Protein AF-0000000075460413 (afdb_homodimer)

InterPro domains:
  IPR045339 Domain of unknown function DUF6534 [PF20152] (173-259)

Organism: Phanerochaete carnosa (strain HHB-10118-sp) (NCBI:txid650164)

pLDDT: mean 74.13, std 25.32, range [20.59, 98.38]

Radius of gyration: 34.38 Å; Cα contacts (8 Å, |Δi|>4): 638; chains: 2; bounding box: 74×116×66 Å

Secondary structure (DSSP, 8-state):
----HHHHIIIIIHHHHHHHHHHHHHHHHHHHHHHHHHHTTTS-HHHHHHHHHHHHHHHHHHHHHHHHHHIIIIITTT-TTGGGGS--HHHHHHHHHHHHHHHHHHHHHHHHHHHHTTS-HHHHHHHHHHHHHHHHHHHHHHHHHHS--HHHHSHHHHHHHHHHHHHHHHHHHHHHHHHHHHHHHHHHHHHHHS-HHHHHHHHHHHHHHHHHHHHHHHHHHHHHHHHHH-TTS-TTHHHHTTHHHHHHHHHHHHHHHHHHHHHHH------GGGS-TTS-------------------------------------------GGG-/----HHHHIIIIIHHHHHHHHHHHHHHHHHHHHHHHHHHTTTS-HHHHHHHHHHHHHHHHHHHHHHHHHHIIIIITTT-HHHHTTS--HHHHHHHHHHHHHHHHHHHHHHHHHHHHTTS-HHHHHHHHHHHHHHHHHHHHHHHHHHS--HHHHSHHHHHHHHHHHHHHHHHHHHHHHHHHHHHHHHHHHHHHHS-HHHHHHHHHHHHHHHHHHHHHHHHHHHHHHHHHH-TTS-TTHHHHTTHHHHHHHHHHHHHHHHHHHHHHH------GGGS-TTS-------------------------------------------GGG-

Foldseek 3Di:
DPPPPVQCCQALVLLVLLLVLQVVLLVLLVVLLVLLCVLPVPFDPVVNVLSVLLNVLSVLLSVLSVVQSCCQPPVCNPCNVVCVLPGDLSVLSNQLSLLVSVLSLLVLLLLLLCVLVVNDPVLSVVLNVLSVVLNVLSNVLSVVCNPPDPLSNDPVSVVVCVVSLVVSLVSQLVSLVSSLVSSLVSLVVVLVVDDPLCNVLSVLLNVLSNVLSVLLNPLSVQLNVCCVVPVPGNNNSSSVSNNSSSSSSSSSVSSSVSSVSVVVRPDPPPPVVPPPCVVVPVPPPPPPPPVPDDDDDPPPPPPPPPPPPPPPPPPCPVPCPPSSND/DPPDPVQCCQALVLLVLLLVLQVVLLVLLVVLLVLLCVLPVVFDPVVNVLSVLLNVLSVLLSVLSVVQSCCQPPVCNPCNVVCVLPGDLSVLSNQLSLLVSVLSLLVLLLLLLCVLVVRDPVLSVVLNVLSVVLNVLSNVVSVVCNPPDPLSNDPVSVVVCVVSLVVSLVSQLVSLVSSLVSSLVSLVVCLVVDDPLCNVLSVLLNVLSNVLSVLLNPLSVQLNVCCVVPVPGNNNSSSVSNNSSSSSSSSSVSVSVSVVSVVVRPDPPPPPPPPPCVVVPPPPPPPPPPPPDDDDDDPPPPPPPPPPPPPPPPCCVVPCPPSSND

Structure (mmCIF, N/CA/C/O backbone):
data_AF-0000000075460413-model_v1
#
loop_
_entity.id
_entity.type
_entity.pdbx_description
1 polymer 'DUF6534 domain-containing protein'
#
loop_
_atom_site.group_PDB
_atom_site.id
_atom_site.type_symbol
_atom_site.label_atom_id
_atom_site.label_alt_id
_atom_site.label_comp_id
_atom_site.label_asym_id
_atom_site.label_entity_id
_atom_site.label_seq_id
_atom_site.pdbx_PDB_ins_code
_atom_site.Cartn_x
_atom_site.Cartn_y
_atom_site.Cartn_z
_atom_site.occupancy
_atom_site.B_iso_or_equiv
_atom_site.auth_seq_id
_atom_site.auth_comp_id
_atom_site.auth_asym_id
_atom_site.auth_atom_id
_atom_site.pdbx_PDB_model_num
ATOM 1 N N . MET A 1 1 ? -2.658 -32.781 -16.984 1 36.62 1 MET A N 1
ATOM 2 C CA . MET A 1 1 ? -3.572 -32.125 -17.922 1 36.62 1 MET A CA 1
ATOM 3 C C . MET A 1 1 ? -3.137 -30.703 -18.188 1 36.62 1 MET A C 1
ATOM 5 O O . MET A 1 1 ? -2.734 -29.969 -17.281 1 36.62 1 MET A O 1
ATOM 9 N N . THR A 1 2 ? -2.734 -30.438 -19.375 1 47.22 2 THR A N 1
ATOM 10 C CA . THR A 1 2 ? -2.234 -29.219 -19.984 1 47.22 2 THR A CA 1
ATOM 11 C C . THR A 1 2 ? -3.189 -28.047 -19.734 1 47.22 2 THR A C 1
ATOM 13 O O . THR A 1 2 ? -4.332 -28.078 -20.203 1 47.22 2 THR A O 1
ATOM 16 N N . HIS A 1 3 ? -3.285 -27.547 -18.578 1 59.12 3 HIS A N 1
ATOM 17 C CA . HIS A 1 3 ? -4.258 -26.484 -18.359 1 59.12 3 HIS A CA 1
ATOM 18 C C . HIS A 1 3 ? -4.051 -25.344 -19.344 1 59.12 3 HIS A C 1
ATOM 20 O O . HIS A 1 3 ? -2.914 -25.031 -19.734 1 59.12 3 HIS A O 1
ATOM 26 N N . ASP A 1 4 ? -5.121 -25.156 -20.25 1 68.31 4 ASP A N 1
ATOM 27 C CA . ASP A 1 4 ? -5.113 -24.016 -21.172 1 68.31 4 ASP A CA 1
ATOM 28 C C . ASP A 1 4 ? -4.719 -22.734 -20.453 1 68.31 4 ASP A C 1
ATOM 30 O O . ASP A 1 4 ? -5.32 -22.375 -19.438 1 68.31 4 ASP A O 1
ATOM 34 N N . PRO A 1 5 ? -3.561 -22.281 -20.75 1 73.88 5 PRO A N 1
ATOM 35 C CA . PRO A 1 5 ? -3.064 -21.047 -20.125 1 73.88 5 PRO A CA 1
ATOM 36 C C . PRO A 1 5 ? -4.129 -19.953 -20.031 1 73.88 5 PRO A C 1
ATOM 38 O O . PRO A 1 5 ? -4.137 -19.172 -19.078 1 73.88 5 PRO A O 1
ATOM 41 N N . THR A 1 6 ? -5.012 -19.922 -20.938 1 78.75 6 THR A N 1
ATOM 42 C CA . THR A 1 6 ? -6.043 -18.891 -20.938 1 78.75 6 THR A CA 1
ATOM 43 C C . THR A 1 6 ? -7.043 -19.109 -19.812 1 78.75 6 THR A C 1
ATOM 45 O O . THR A 1 6 ? -7.496 -18.156 -19.172 1 78.75 6 THR A O 1
ATOM 48 N N . THR A 1 7 ? -7.297 -20.297 -19.609 1 80.12 7 THR A N 1
ATOM 49 C CA . THR A 1 7 ? -8.234 -20.625 -18.547 1 80.12 7 THR A CA 1
ATOM 50 C C . THR A 1 7 ? -7.637 -20.297 -17.172 1 80.12 7 THR A C 1
ATOM 52 O O . THR A 1 7 ? -8.328 -19.766 -16.297 1 80.12 7 THR A O 1
ATOM 55 N N . ILE A 1 8 ? -6.383 -20.5 -17.047 1 83.88 8 ILE A N 1
ATOM 56 C CA . ILE A 1 8 ? -5.707 -20.219 -15.781 1 83.88 8 ILE A CA 1
ATOM 57 C C . ILE A 1 8 ? -5.621 -18.719 -15.57 1 83.88 8 ILE A C 1
ATOM 59 O O . ILE A 1 8 ? -5.797 -18.219 -14.453 1 83.88 8 ILE A O 1
ATOM 63 N N . ALA A 1 9 ? -5.449 -18 -16.625 1 86.75 9 ALA A N 1
ATOM 64 C CA . ALA A 1 9 ? -5.371 -16.547 -16.562 1 86.75 9 ALA A CA 1
ATOM 65 C C . ALA A 1 9 ? -6.719 -15.938 -16.172 1 86.75 9 ALA A C 1
ATOM 67 O O . ALA A 1 9 ? -6.781 -15.016 -15.359 1 86.75 9 ALA A O 1
ATOM 68 N N . ASP A 1 10 ? -7.719 -16.5 -16.672 1 86.75 10 ASP A N 1
ATOM 69 C CA . ASP A 1 10 ? -9.055 -15.953 -16.453 1 86.75 10 ASP A CA 1
ATOM 70 C C . ASP A 1 10 ? -9.609 -16.375 -15.102 1 86.75 10 ASP A C 1
ATOM 72 O O . ASP A 1 10 ? -10.656 -15.883 -14.672 1 86.75 10 ASP A O 1
ATOM 76 N N . THR A 1 11 ? -8.945 -17.172 -14.438 1 84.69 11 THR A N 1
ATOM 77 C CA . THR A 1 11 ? -9.406 -17.609 -13.125 1 84.69 11 THR A CA 1
ATOM 78 C C . THR A 1 11 ? -8.406 -17.203 -12.047 1 84.69 11 THR A C 1
ATOM 80 O O . THR A 1 11 ? -8.492 -16.109 -11.5 1 84.69 11 THR A O 1
ATOM 83 N N . VAL A 1 12 ? -7.301 -18.078 -12.008 1 86.25 12 VAL A N 1
ATOM 84 C CA . VAL A 1 12 ? -6.312 -17.859 -10.961 1 86.25 12 VAL A CA 1
ATOM 85 C C . VAL A 1 12 ? -5.578 -16.531 -11.203 1 86.25 12 VAL A C 1
ATOM 87 O O . VAL A 1 12 ? -5.312 -15.781 -10.266 1 86.25 12 VAL A O 1
ATOM 90 N N . GLY A 1 13 ? -5.375 -16.281 -12.414 1 90.75 13 GLY A N 1
ATOM 91 C CA . GLY A 1 13 ? -4.684 -15.047 -12.75 1 90.75 13 GLY A CA 1
ATOM 92 C C . GLY A 1 13 ? -5.48 -13.805 -12.414 1 90.75 13 GLY A C 1
ATOM 93 O O . GLY A 1 13 ? -4.93 -12.82 -11.906 1 90.75 13 GLY A O 1
ATOM 94 N N . ALA A 1 14 ? -6.691 -13.805 -12.742 1 92 14 ALA A N 1
ATOM 95 C CA . ALA A 1 14 ? -7.551 -12.664 -12.438 1 92 14 ALA A CA 1
ATOM 96 C C . ALA A 1 14 ? -7.645 -12.438 -10.93 1 92 14 ALA A C 1
ATOM 98 O O . ALA A 1 14 ? -7.59 -11.305 -10.453 1 92 14 ALA A O 1
ATOM 99 N N . PHE A 1 15 ? -7.758 -13.492 -10.164 1 91.88 15 PHE A N 1
ATOM 100 C CA . PHE A 1 15 ? -7.816 -13.398 -8.711 1 91.88 15 PHE A CA 1
ATOM 101 C C . PHE A 1 15 ? -6.508 -12.859 -8.148 1 91.88 15 PHE A C 1
ATOM 103 O O . PHE A 1 15 ? -6.512 -12.039 -7.23 1 91.88 15 PHE A O 1
ATOM 110 N N . GLU A 1 16 ? -5.461 -13.25 -8.711 1 94.69 16 GLU A N 1
ATOM 111 C CA . GLU A 1 16 ? -4.141 -12.805 -8.273 1 94.69 16 GLU A CA 1
ATOM 112 C C . GLU A 1 16 ? -3.949 -11.312 -8.523 1 94.69 16 GLU A C 1
ATOM 114 O O . GLU A 1 16 ? -3.465 -10.594 -7.645 1 94.69 16 GLU A O 1
ATOM 119 N N . ILE A 1 17 ? -4.363 -10.812 -9.633 1 95.81 17 ILE A N 1
ATOM 120 C CA . ILE A 1 17 ? -4.27 -9.391 -9.945 1 95.81 17 ILE A CA 1
ATOM 121 C C . ILE A 1 17 ? -5.129 -8.594 -8.977 1 95.81 17 ILE A C 1
ATOM 123 O O . ILE A 1 17 ? -4.719 -7.531 -8.5 1 95.81 17 ILE A O 1
ATOM 127 N N . GLY A 1 18 ? -6.309 -9.109 -8.703 1 96.94 18 GLY A N 1
ATOM 128 C CA . GLY A 1 18 ? -7.168 -8.469 -7.727 1 96.94 18 GLY A CA 1
ATOM 129 C C . GLY A 1 18 ? -6.543 -8.391 -6.344 1 96.94 18 GLY A C 1
ATOM 130 O O . GLY A 1 18 ? -6.66 -7.371 -5.66 1 96.94 18 GLY A O 1
ATOM 131 N N . THR A 1 19 ? -5.863 -9.414 -5.973 1 97.44 19 THR A N 1
ATOM 132 C CA . THR A 1 19 ? -5.23 -9.461 -4.66 1 97.44 19 THR A CA 1
ATOM 133 C C . THR A 1 19 ? -4.059 -8.484 -4.59 1 97.44 19 THR A C 1
ATOM 135 O O . THR A 1 19 ? -3.826 -7.855 -3.557 1 97.44 19 THR A O 1
ATOM 138 N N . PHE A 1 20 ? -3.328 -8.344 -5.676 1 98 20 PHE A N 1
ATOM 139 C CA . PHE A 1 20 ? -2.252 -7.359 -5.711 1 98 20 PHE A CA 1
ATOM 140 C C . PHE A 1 20 ? -2.805 -5.945 -5.57 1 98 20 PHE A C 1
ATOM 142 O O . PHE A 1 20 ? -2.256 -5.129 -4.828 1 98 20 PHE A O 1
ATOM 149 N N . ALA A 1 21 ? -3.855 -5.699 -6.25 1 97.44 21 ALA A N 1
ATOM 150 C CA . ALA A 1 21 ? -4.484 -4.387 -6.148 1 97.44 21 ALA A CA 1
ATOM 151 C C . ALA A 1 21 ? -4.977 -4.121 -4.727 1 97.44 21 ALA A C 1
ATOM 153 O O . ALA A 1 21 ? -4.801 -3.021 -4.195 1 97.44 21 ALA A O 1
ATOM 154 N N . ASP A 1 22 ? -5.531 -5.156 -4.148 1 98.31 22 ASP A N 1
ATOM 155 C CA . ASP A 1 22 ? -6.008 -5.043 -2.773 1 98.31 22 ASP A CA 1
ATOM 156 C C . ASP A 1 22 ? -4.848 -4.777 -1.814 1 98.31 22 ASP A C 1
ATOM 158 O O . ASP A 1 22 ? -4.973 -3.963 -0.896 1 98.31 22 ASP A O 1
ATOM 162 N N . THR A 1 23 ? -3.807 -5.445 -2.041 1 98.38 23 THR A N 1
ATOM 163 C CA . THR A 1 23 ? -2.625 -5.281 -1.201 1 98.38 23 THR A CA 1
ATOM 164 C C . THR A 1 23 ? -2.068 -3.865 -1.322 1 98.38 23 THR A C 1
ATOM 166 O O . THR A 1 23 ? -1.706 -3.246 -0.319 1 98.38 23 THR A O 1
ATOM 169 N N . LEU A 1 24 ? -2.02 -3.363 -2.51 1 97.94 24 LEU A N 1
ATOM 170 C CA . LEU A 1 24 ? -1.571 -1.997 -2.754 1 97.94 24 LEU A CA 1
ATOM 171 C C . LEU A 1 24 ? -2.445 -0.997 -2.006 1 97.94 24 LEU A C 1
ATOM 173 O O . LEU A 1 24 ? -1.934 -0.112 -1.317 1 97.94 24 LEU A O 1
ATOM 177 N N . LEU A 1 25 ? -3.68 -1.189 -2.141 1 97.81 25 LEU A N 1
ATOM 178 C CA . LEU A 1 25 ? -4.637 -0.273 -1.53 1 97.81 25 LEU A CA 1
ATOM 179 C C . LEU A 1 25 ? -4.602 -0.382 -0.01 1 97.81 25 LEU A C 1
ATOM 181 O O . LEU A 1 25 ? -4.801 0.611 0.693 1 97.81 25 LEU A O 1
ATOM 185 N N . PHE A 1 26 ? -4.367 -1.623 0.466 1 98.25 26 PHE A N 1
ATOM 186 C CA . PHE A 1 26 ? -4.25 -1.8 1.908 1 98.25 26 PHE A CA 1
ATOM 187 C C . PHE A 1 26 ? -3.043 -1.046 2.449 1 98.25 26 PHE A C 1
ATOM 189 O O . PHE A 1 26 ? -3.09 -0.495 3.551 1 98.25 26 PHE A O 1
ATOM 196 N N . GLY A 1 27 ? -1.988 -0.996 1.722 1 97.44 27 GLY A N 1
ATOM 197 C CA . GLY A 1 27 ? -0.852 -0.178 2.113 1 97.44 27 GLY A CA 1
ATOM 198 C C . GLY A 1 27 ? -1.196 1.291 2.262 1 97.44 27 GLY A C 1
ATOM 199 O O . GLY A 1 27 ? -0.848 1.917 3.266 1 97.44 27 GLY A O 1
ATOM 200 N N . ILE A 1 28 ? -1.917 1.776 1.299 1 96.62 28 ILE A N 1
ATOM 201 C CA . ILE A 1 28 ? -2.369 3.162 1.353 1 96.62 28 ILE A CA 1
ATOM 202 C C . ILE A 1 28 ? -3.277 3.363 2.564 1 96.62 28 ILE A C 1
ATOM 204 O O . ILE A 1 28 ? -3.16 4.363 3.277 1 96.62 28 ILE A O 1
ATOM 208 N N . LEU A 1 29 ? -4.09 2.373 2.789 1 97.56 29 LEU A N 1
ATOM 209 C CA . LEU A 1 29 ? -5.047 2.439 3.885 1 97.56 29 LEU A CA 1
ATOM 210 C C . LEU A 1 29 ? -4.332 2.506 5.23 1 97.56 29 LEU A C 1
ATOM 212 O O . LEU A 1 29 ? -4.75 3.244 6.125 1 97.56 29 LEU A O 1
ATOM 216 N N . CYS A 1 30 ? -3.277 1.765 5.352 1 96.06 30 CYS A N 1
ATOM 217 C CA . CYS A 1 30 ? -2.518 1.762 6.598 1 96.06 30 CYS A CA 1
ATOM 218 C C . CYS A 1 30 ? -1.982 3.152 6.914 1 96.06 30 CYS A C 1
ATOM 220 O O . CYS A 1 30 ? -2.119 3.635 8.039 1 96.06 30 CYS A O 1
ATOM 222 N N . LEU A 1 31 ? -1.484 3.777 5.934 1 94.06 31 LEU A N 1
ATOM 223 C CA . LEU A 1 31 ? -0.924 5.102 6.164 1 94.06 31 LEU A CA 1
ATOM 224 C C . LEU A 1 31 ? -2.031 6.129 6.391 1 94.06 31 LEU A C 1
ATOM 226 O O . LEU A 1 31 ? -1.888 7.031 7.219 1 94.06 31 LEU A O 1
ATOM 230 N N . GLN A 1 32 ? -3.1 5.973 5.703 1 93.81 32 GLN A N 1
ATOM 231 C CA . GLN A 1 32 ? -4.223 6.883 5.906 1 93.81 32 GLN A CA 1
ATOM 232 C C . GLN A 1 32 ? -4.773 6.773 7.324 1 93.81 32 GLN A C 1
ATOM 234 O O . GLN A 1 32 ? -5.113 7.781 7.941 1 93.81 32 GLN A O 1
ATOM 239 N N . CYS A 1 33 ? -4.891 5.539 7.754 1 93.75 33 CYS A N 1
ATOM 240 C CA . CYS A 1 33 ? -5.344 5.332 9.125 1 93.75 33 CYS A CA 1
ATOM 241 C C . CYS A 1 33 ? -4.383 5.969 10.117 1 93.75 33 CYS A C 1
ATOM 243 O O . CYS A 1 33 ? -4.812 6.637 11.062 1 93.75 33 CYS A O 1
ATOM 245 N N . TYR A 1 34 ? -3.125 5.844 9.852 1 90.94 34 TYR A N 1
ATOM 246 C CA . TYR A 1 34 ? -2.105 6.414 10.719 1 90.94 34 TYR A CA 1
ATOM 247 C C . TYR A 1 34 ? -2.211 7.934 10.758 1 90.94 34 TYR A C 1
ATOM 249 O O . TYR A 1 34 ? -2.168 8.539 11.836 1 90.94 34 TYR A O 1
ATOM 257 N N . ILE A 1 35 ? -2.35 8.539 9.609 1 88.12 35 ILE A N 1
ATOM 258 C CA . ILE A 1 35 ? -2.443 9.992 9.516 1 88.12 35 ILE A CA 1
ATOM 259 C C . ILE A 1 35 ? -3.689 10.477 10.25 1 88.12 35 ILE A C 1
ATOM 261 O O . ILE A 1 35 ? -3.635 11.453 11 1 88.12 35 ILE A O 1
ATOM 265 N N . PHE A 1 36 ? -4.754 9.781 10.094 1 89.62 36 PHE A N 1
ATOM 266 C CA . PHE A 1 36 ? -6 10.18 10.734 1 89.62 36 PHE A CA 1
ATOM 267 C C . PHE A 1 36 ? -5.875 10.117 12.25 1 89.62 36 PHE A C 1
ATOM 269 O O . PHE A 1 36 ? -6.242 11.062 12.953 1 89.62 36 PHE A O 1
ATOM 276 N N . LEU A 1 37 ? -5.363 9.039 12.727 1 87.62 37 LEU A N 1
ATOM 277 C CA . LEU A 1 37 ? -5.277 8.82 14.164 1 87.62 37 LEU A CA 1
ATOM 278 C C . LEU A 1 37 ? -4.25 9.758 14.797 1 87.62 37 LEU A C 1
ATOM 280 O O . LEU A 1 37 ? -4.41 10.18 15.945 1 87.62 37 LEU A O 1
ATOM 284 N N . HIS A 1 38 ? -3.277 10.109 14.008 1 81.94 38 HIS A N 1
ATOM 285 C CA . HIS A 1 38 ? -2.227 10.992 14.5 1 81.94 38 HIS A CA 1
ATOM 286 C C . HIS A 1 38 ? -2.695 12.445 14.516 1 81.94 38 HIS A C 1
ATOM 288 O O . HIS A 1 38 ? -2.41 13.18 15.461 1 81.94 38 HIS A O 1
ATOM 294 N N . ASN A 1 39 ? -3.359 12.844 13.547 1 78.75 39 ASN A N 1
ATOM 295 C CA . ASN A 1 39 ? -3.795 14.227 13.422 1 78.75 39 ASN A CA 1
ATOM 296 C C . ASN A 1 39 ? -5.031 14.5 14.273 1 78.75 39 ASN A C 1
ATOM 298 O O . ASN A 1 39 ? -5.309 15.648 14.617 1 78.75 39 ASN A O 1
ATOM 302 N N . ASN A 1 40 ? -5.801 13.531 14.531 1 77.81 40 ASN A N 1
ATOM 303 C CA . ASN A 1 40 ? -7.047 13.719 15.266 1 77.81 40 ASN A CA 1
ATOM 304 C C . ASN A 1 40 ? -7.027 12.984 16.594 1 77.81 40 ASN A C 1
ATOM 306 O O . ASN A 1 40 ? -7.934 12.203 16.891 1 77.81 40 ASN A O 1
ATOM 310 N N . GLU A 1 41 ? -5.973 13.289 17.312 1 72.75 41 GLU A N 1
ATOM 311 C CA . GLU A 1 41 ? -5.859 12.633 18.625 1 72.75 41 GLU A CA 1
ATOM 312 C C . GLU A 1 41 ? -7.023 13.016 19.531 1 72.75 41 GLU A C 1
ATOM 314 O O . GLU A 1 41 ? -7.414 12.242 20.406 1 72.75 41 GLU A O 1
ATOM 319 N N . ARG A 1 42 ? -7.641 14.172 19.188 1 68.81 42 ARG A N 1
ATOM 320 C CA . ARG A 1 42 ? -8.711 14.656 20.062 1 68.81 42 ARG A CA 1
ATOM 321 C C . ARG A 1 42 ? -10.078 14.297 19.5 1 68.81 42 ARG A C 1
ATOM 323 O O . ARG A 1 42 ? -11.109 14.672 20.062 1 68.81 42 ARG A O 1
ATOM 330 N N . ALA A 1 43 ? -10.086 13.602 18.5 1 73.81 43 ALA A N 1
ATOM 331 C CA . ALA A 1 43 ? -11.367 13.195 17.922 1 73.81 43 ALA A CA 1
ATOM 332 C C . ALA A 1 43 ? -12.125 12.266 18.859 1 73.81 43 ALA A C 1
ATOM 334 O O . ALA A 1 43 ? -11.531 11.672 19.766 1 73.81 43 ALA A O 1
ATOM 335 N N . SER A 1 44 ? -13.43 12.195 18.75 1 80.94 44 SER A N 1
ATOM 336 C CA . SER A 1 44 ? -14.289 11.344 19.578 1 80.94 44 SER A CA 1
ATOM 337 C C . SER A 1 44 ? -13.836 9.891 19.516 1 80.94 44 SER A C 1
ATOM 339 O O . SER A 1 44 ? -13.297 9.438 18.516 1 80.94 44 SER A O 1
ATOM 341 N N . ARG A 1 45 ? -13.969 9.164 20.641 1 81.75 45 ARG A N 1
ATOM 342 C CA . ARG A 1 45 ? -13.602 7.754 20.734 1 81.75 45 ARG A CA 1
ATOM 343 C C . ARG A 1 45 ? -14.328 6.922 19.672 1 81.75 45 ARG A C 1
ATOM 345 O O . ARG A 1 45 ? -13.766 5.973 19.125 1 81.75 45 ARG A O 1
ATOM 352 N N . LEU A 1 46 ? -15.547 7.301 19.391 1 79.25 46 LEU A N 1
ATOM 353 C CA . LEU A 1 46 ? -16.344 6.574 18.406 1 79.25 46 LEU A CA 1
ATOM 354 C C . LEU A 1 46 ? -15.695 6.641 17.031 1 79.25 46 LEU A C 1
ATOM 356 O O . LEU A 1 46 ? -15.664 5.641 16.312 1 79.25 46 LEU A O 1
ATOM 360 N N . MET A 1 47 ? -15.156 7.773 16.719 1 83.94 47 MET A N 1
ATOM 361 C CA . MET A 1 47 ? -14.5 7.93 15.43 1 83.94 47 MET A CA 1
ATOM 362 C C . MET A 1 47 ? -13.211 7.113 15.367 1 83.94 47 MET A C 1
ATOM 364 O O . MET A 1 47 ? -12.938 6.445 14.375 1 83.94 47 MET A O 1
ATOM 368 N N . GLN A 1 48 ? -12.539 7.129 16.453 1 88.62 48 GLN A N 1
ATOM 369 C CA . GLN A 1 48 ? -11.281 6.387 16.516 1 88.62 48 GLN A CA 1
ATOM 370 C C . GLN A 1 48 ? -11.523 4.883 16.406 1 88.62 48 GLN A C 1
ATOM 372 O O . GLN A 1 48 ? -10.828 4.191 15.664 1 88.62 48 GLN A O 1
ATOM 377 N N . TYR A 1 49 ? -12.523 4.465 17.062 1 89.69 49 TYR A N 1
ATOM 378 C CA . TYR A 1 49 ? -12.836 3.039 17.031 1 89.69 49 TYR A CA 1
ATOM 379 C C . TYR A 1 49 ? -13.312 2.627 15.641 1 89.69 49 TYR A C 1
ATOM 381 O O . TYR A 1 49 ? -13.031 1.52 15.18 1 89.69 49 TYR A O 1
ATOM 389 N N . SER A 1 50 ? -14.023 3.488 15.047 1 91.5 50 SER A N 1
ATOM 390 C CA . SER A 1 50 ? -14.516 3.168 13.711 1 91.5 50 SER A CA 1
ATOM 391 C C . SER A 1 50 ? -13.359 2.996 12.727 1 91.5 50 SER A C 1
ATOM 393 O O . SER A 1 50 ? -13.375 2.08 11.906 1 91.5 50 SER A O 1
ATOM 395 N N . ILE A 1 51 ? -12.367 3.844 12.891 1 93 51 ILE A N 1
ATOM 396 C CA . ILE A 1 51 ? -11.211 3.764 12.008 1 93 51 ILE A CA 1
ATOM 397 C C . ILE A 1 51 ? -10.43 2.479 12.289 1 93 51 ILE A C 1
ATOM 399 O O . ILE A 1 51 ? -10.008 1.786 11.367 1 93 51 ILE A O 1
ATOM 403 N N . TRP A 1 52 ? -10.32 2.082 13.586 1 94.44 52 TRP A N 1
ATOM 404 C CA . TRP A 1 52 ? -9.664 0.835 13.961 1 94.44 52 TRP A CA 1
ATOM 405 C C . TRP A 1 52 ? -10.422 -0.367 13.414 1 94.44 52 TRP A C 1
ATOM 407 O O . TRP A 1 52 ? -9.812 -1.334 12.945 1 94.44 52 TRP A O 1
ATOM 417 N N . THR A 1 53 ? -11.656 -0.227 13.477 1 95.69 53 THR A N 1
ATOM 418 C CA . THR A 1 53 ? -12.484 -1.327 13 1 95.69 53 THR A CA 1
ATOM 419 C C . THR A 1 53 ? -12.336 -1.496 11.484 1 95.69 53 THR A C 1
ATOM 421 O O . THR A 1 53 ? -12.203 -2.617 10.992 1 95.69 53 THR A O 1
ATOM 424 N N . ILE A 1 54 ? -12.367 -0.382 10.773 1 96.62 54 ILE A N 1
ATOM 425 C CA . ILE A 1 54 ? -12.203 -0.429 9.328 1 96.62 54 ILE A CA 1
ATOM 426 C C . ILE A 1 54 ? -10.844 -1.038 8.984 1 96.62 54 ILE A C 1
ATOM 428 O O . ILE A 1 54 ? -10.742 -1.884 8.094 1 96.62 54 ILE A O 1
ATOM 432 N N . TRP A 1 55 ? -9.836 -0.682 9.703 1 97.69 55 TRP A N 1
ATOM 433 C CA . TRP A 1 55 ? -8.492 -1.201 9.484 1 97.69 55 TRP A CA 1
ATOM 434 C C . TRP A 1 55 ? -8.438 -2.701 9.75 1 97.69 55 TRP A C 1
ATOM 436 O O . TRP A 1 55 ? -7.863 -3.457 8.961 1 97.69 55 TRP A O 1
ATOM 446 N N . LEU A 1 56 ? -9.031 -3.129 10.836 1 97.69 56 LEU A N 1
ATOM 447 C CA . LEU A 1 56 ? -9.023 -4.539 11.219 1 97.69 56 LEU A CA 1
ATOM 448 C C . LEU A 1 56 ? -9.766 -5.383 10.188 1 97.69 56 LEU A C 1
ATOM 450 O O . LEU A 1 56 ? -9.32 -6.477 9.836 1 97.69 56 LEU A O 1
ATOM 454 N N . LEU A 1 57 ? -10.844 -4.902 9.797 1 98.19 57 LEU A N 1
ATOM 455 C CA . LEU A 1 57 ? -11.648 -5.629 8.82 1 98.19 57 LEU A CA 1
ATOM 456 C C . LEU A 1 57 ? -10.914 -5.758 7.492 1 98.19 57 LEU A C 1
ATOM 458 O O . LEU A 1 57 ? -10.906 -6.824 6.879 1 98.19 57 LEU A O 1
ATOM 462 N N . ASN A 1 58 ? -10.273 -4.684 7.086 1 98.38 58 ASN A N 1
ATOM 463 C CA . ASN A 1 58 ? -9.516 -4.746 5.844 1 98.38 58 ASN A CA 1
ATOM 464 C C . ASN A 1 58 ? -8.273 -5.625 5.984 1 98.38 58 ASN A C 1
ATOM 466 O O . ASN A 1 58 ? -7.844 -6.258 5.02 1 98.38 58 ASN A O 1
ATOM 470 N N . THR A 1 59 ? -7.727 -5.637 7.223 1 98.25 59 THR A N 1
ATOM 471 C CA . THR A 1 59 ? -6.621 -6.551 7.484 1 98.25 59 THR A CA 1
ATOM 472 C C . THR A 1 59 ? -7.07 -8 7.328 1 98.25 59 THR A C 1
ATOM 474 O O . THR A 1 59 ? -6.398 -8.797 6.672 1 98.25 59 THR A O 1
ATOM 477 N N . GLY A 1 60 ? -8.18 -8.289 7.961 1 98 60 GLY A N 1
ATOM 478 C CA . GLY A 1 60 ? -8.742 -9.625 7.801 1 98 60 GLY A CA 1
ATOM 479 C C . GLY A 1 60 ? -9.039 -9.977 6.355 1 98 60 GLY A C 1
ATOM 480 O O . GLY A 1 60 ? -8.75 -11.086 5.906 1 98 60 GLY A O 1
ATOM 481 N N . HIS A 1 61 ? -9.602 -9.039 5.625 1 98.12 61 HIS A N 1
ATOM 482 C CA . HIS A 1 61 ? -9.922 -9.227 4.215 1 98.12 61 HIS A CA 1
ATOM 483 C C . HIS A 1 61 ? -8.664 -9.531 3.404 1 98.12 61 HIS A C 1
ATOM 485 O O . HIS A 1 61 ? -8.656 -10.469 2.598 1 98.12 61 HIS A O 1
ATOM 491 N N . LEU A 1 62 ? -7.605 -8.766 3.666 1 98.19 62 LEU A N 1
ATOM 492 C CA . LEU A 1 62 ? -6.367 -8.938 2.908 1 98.19 62 LEU A CA 1
ATOM 493 C C . LEU A 1 62 ? -5.723 -10.281 3.215 1 98.19 62 LEU A C 1
ATOM 495 O O . LEU A 1 62 ? -5.277 -10.984 2.303 1 98.19 62 LEU A O 1
ATOM 499 N N . ILE A 1 63 ? -5.684 -10.648 4.484 1 97.75 63 ILE A N 1
ATOM 500 C CA . ILE A 1 63 ? -5.09 -11.914 4.887 1 97.75 63 ILE A CA 1
ATOM 501 C C . ILE A 1 63 ? -5.82 -13.07 4.207 1 97.75 63 ILE A C 1
ATOM 503 O O . ILE A 1 63 ? -5.191 -13.992 3.695 1 97.75 63 ILE A O 1
ATOM 507 N N . CYS A 1 64 ? -7.086 -12.984 4.164 1 96.69 64 CYS A N 1
ATOM 508 C CA . CYS A 1 64 ? -7.883 -14.023 3.525 1 96.69 64 CYS A CA 1
ATOM 509 C C . CYS A 1 64 ? -7.656 -14.031 2.018 1 96.69 64 CYS A C 1
ATOM 511 O O . CYS A 1 64 ? -7.555 -15.102 1.408 1 96.69 64 CYS A O 1
ATOM 513 N N . SER A 1 65 ? -7.602 -12.836 1.439 1 96.69 65 SER A N 1
ATOM 514 C CA . SER A 1 65 ? -7.363 -12.75 0.002 1 96.69 65 SER A CA 1
ATOM 515 C C . SER A 1 65 ? -6.012 -13.344 -0.374 1 96.69 65 SER A C 1
ATOM 517 O O . SER A 1 65 ? -5.906 -14.078 -1.359 1 96.69 65 SER A O 1
ATOM 519 N N . ILE A 1 66 ? -5.004 -13.047 0.41 1 96.81 66 ILE A N 1
ATOM 520 C CA . ILE A 1 66 ? -3.672 -13.586 0.164 1 96.81 66 ILE A CA 1
ATOM 521 C C . ILE A 1 66 ? -3.689 -15.102 0.341 1 96.81 66 ILE A C 1
ATOM 523 O O . ILE A 1 66 ? -3.084 -15.828 -0.448 1 96.81 66 ILE A O 1
ATOM 527 N N . HIS A 1 67 ? -4.402 -15.594 1.315 1 95.06 67 HIS A N 1
ATOM 528 C CA . HIS A 1 67 ? -4.484 -17.031 1.553 1 95.06 67 HIS A CA 1
ATOM 529 C C . HIS A 1 67 ? -5.168 -17.734 0.39 1 95.06 67 HIS A C 1
ATOM 531 O O . HIS A 1 67 ? -4.703 -18.797 -0.055 1 95.06 67 HIS A O 1
ATOM 537 N N . VAL A 1 68 ? -6.238 -17.188 -0.08 1 91.12 68 VAL A N 1
ATOM 538 C CA . VAL A 1 68 ? -6.957 -17.812 -1.187 1 91.12 68 VAL A CA 1
ATOM 539 C C . VAL A 1 68 ? -6.062 -17.859 -2.422 1 91.12 68 VAL A C 1
ATOM 541 O O . VAL A 1 68 ? -5.992 -18.891 -3.102 1 91.12 68 VAL A O 1
ATOM 544 N N . THR A 1 69 ? -5.43 -16.75 -2.693 1 92.19 69 THR A N 1
ATOM 545 C CA . THR A 1 69 ? -4.52 -16.703 -3.834 1 92.19 69 THR A CA 1
ATOM 546 C C . THR A 1 69 ? -3.408 -17.734 -3.68 1 92.19 69 THR A C 1
ATOM 548 O O . THR A 1 69 ? -3.129 -18.5 -4.605 1 92.19 69 THR A O 1
ATOM 551 N N . TYR A 1 70 ? -2.832 -17.766 -2.486 1 91.19 70 TYR A N 1
ATOM 552 C CA . TYR A 1 70 ? -1.743 -18.703 -2.203 1 91.19 70 TYR A CA 1
ATOM 553 C C . TYR A 1 70 ? -2.221 -20.141 -2.295 1 91.19 70 TYR A C 1
ATOM 555 O O . TYR A 1 70 ? -1.472 -21.031 -2.723 1 91.19 70 TYR A O 1
ATOM 563 N N . TRP A 1 71 ? -3.434 -20.359 -1.901 1 88 71 TRP A N 1
ATOM 564 C CA . TRP A 1 71 ? -4.012 -21.688 -1.977 1 88 71 TRP A CA 1
ATOM 565 C C . TRP A 1 71 ? -4.129 -22.156 -3.426 1 88 71 TRP A C 1
ATOM 567 O O . TRP A 1 71 ? -3.789 -23.297 -3.75 1 88 71 TRP A O 1
ATOM 577 N N . TYR A 1 72 ? -4.473 -21.328 -4.328 1 84.44 72 TYR A N 1
ATOM 578 C CA . TYR A 1 72 ? -4.656 -21.672 -5.73 1 84.44 72 TYR A CA 1
ATOM 579 C C . TYR A 1 72 ? -3.316 -21.766 -6.449 1 84.44 72 TYR A C 1
ATOM 581 O O . TYR A 1 72 ? -3.137 -22.609 -7.332 1 84.44 72 TYR A O 1
ATOM 589 N N . THR A 1 73 ? -2.412 -20.969 -6.09 1 86.25 73 THR A N 1
ATOM 590 C CA . THR A 1 73 ? -1.184 -20.859 -6.867 1 86.25 73 THR A CA 1
ATOM 591 C C . THR A 1 73 ? -0.115 -21.797 -6.32 1 86.25 73 THR A C 1
ATOM 593 O O . THR A 1 73 ? 0.759 -22.25 -7.062 1 86.25 73 THR A O 1
ATOM 596 N N . VAL A 1 74 ? -0.175 -22.109 -5.012 1 85.31 74 VAL A N 1
ATOM 597 C CA . VAL A 1 74 ? 0.926 -22.844 -4.414 1 85.31 74 VAL A CA 1
ATOM 598 C C . VAL A 1 74 ? 0.399 -24.156 -3.807 1 85.31 74 VAL A C 1
ATOM 600 O O . VAL A 1 74 ? 0.78 -25.234 -4.234 1 85.31 74 VAL A O 1
ATOM 603 N N . THR A 1 75 ? -0.521 -24.047 -2.859 1 80.81 75 THR A N 1
ATOM 604 C CA . THR A 1 75 ? -0.961 -25.203 -2.082 1 80.81 75 THR A CA 1
ATOM 605 C C . THR A 1 75 ? -1.693 -26.203 -2.967 1 80.81 75 THR A C 1
ATOM 607 O O . THR A 1 75 ? -1.474 -27.422 -2.857 1 80.81 75 THR A O 1
ATOM 610 N N . ASN A 1 76 ? -2.541 -25.75 -3.748 1 75.88 76 ASN A N 1
ATOM 611 C CA . ASN A 1 76 ? -3.307 -26.625 -4.629 1 75.88 76 ASN A CA 1
ATOM 612 C C . ASN A 1 76 ? -2.85 -26.5 -6.078 1 75.88 76 ASN A C 1
ATOM 614 O O . ASN A 1 76 ? -3.658 -26.625 -7.004 1 75.88 76 ASN A O 1
ATOM 618 N N . PHE A 1 77 ? -1.603 -26.297 -6.113 1 72.5 77 PHE A N 1
ATOM 619 C CA . PHE A 1 77 ? -0.993 -26.109 -7.422 1 72.5 77 PHE A CA 1
ATOM 620 C C . PHE A 1 77 ? -1.298 -27.281 -8.344 1 72.5 77 PHE A C 1
ATOM 622 O O . PHE A 1 77 ? -1.119 -28.438 -7.953 1 72.5 77 PHE A O 1
ATOM 629 N N . GLY A 1 78 ? -1.797 -26.969 -9.5 1 65.12 78 GLY A N 1
ATOM 630 C CA . GLY A 1 78 ? -2.059 -28.016 -10.484 1 65.12 78 GLY A CA 1
ATOM 631 C C . GLY A 1 78 ? -3.473 -28.562 -10.414 1 65.12 78 GLY A C 1
ATOM 632 O O . GLY A 1 78 ? -3.936 -29.219 -11.344 1 65.12 78 GLY A O 1
ATOM 633 N N . ASN A 1 79 ? -4.105 -28.469 -9.219 1 63.34 79 ASN A N 1
ATOM 634 C CA . ASN A 1 79 ? -5.465 -28.969 -9.07 1 63.34 79 ASN A CA 1
ATOM 635 C C . ASN A 1 79 ? -6.496 -27.859 -9.172 1 63.34 79 ASN A C 1
ATOM 637 O O . ASN A 1 79 ? -7.555 -27.922 -8.539 1 63.34 79 ASN A O 1
ATOM 641 N N . VAL A 1 80 ? -6.121 -26.875 -9.906 1 58.19 80 VAL A N 1
ATOM 642 C CA . VAL A 1 80 ? -6.914 -25.641 -9.891 1 58.19 80 VAL A CA 1
ATOM 643 C C . VAL A 1 80 ? -8.289 -25.906 -10.5 1 58.19 80 VAL A C 1
ATOM 645 O O . VAL A 1 80 ? -9.297 -25.406 -10 1 58.19 80 VAL A O 1
ATOM 648 N N . LEU A 1 81 ? -8.352 -26.688 -11.484 1 55.16 81 LEU A N 1
ATOM 649 C CA . LEU A 1 81 ? -9.609 -26.844 -12.203 1 55.16 81 LEU A CA 1
ATOM 650 C C . LEU A 1 81 ? -10.578 -27.719 -11.414 1 55.16 81 LEU A C 1
ATOM 652 O O . LEU A 1 81 ? -11.797 -27.562 -11.516 1 55.16 81 LEU A O 1
ATOM 656 N N . GLU A 1 82 ? -10.094 -28.75 -10.914 1 52.69 82 GLU A N 1
ATOM 657 C CA . GLU A 1 82 ? -11 -29.609 -10.148 1 52.69 82 GLU A CA 1
ATOM 658 C C . GLU A 1 82 ? -11.547 -28.891 -8.922 1 52.69 82 GLU A C 1
ATOM 660 O O . GLU A 1 82 ? -12.688 -29.109 -8.523 1 52.69 82 GLU A O 1
ATOM 665 N N . ASP A 1 83 ? -10.82 -27.969 -8.477 1 52.91 83 ASP A N 1
ATOM 666 C CA . ASP A 1 83 ? -11.094 -27.5 -7.125 1 52.91 83 ASP A CA 1
ATOM 667 C C . ASP A 1 83 ? -11.852 -26.172 -7.152 1 52.91 83 ASP A C 1
ATOM 669 O O . ASP A 1 83 ? -12.109 -25.562 -6.105 1 52.91 83 ASP A O 1
ATOM 673 N N . PHE A 1 84 ? -12.133 -25.672 -8.367 1 53.72 84 PHE A N 1
ATOM 674 C CA . PHE A 1 84 ? -13 -24.5 -8.25 1 53.72 84 PHE A CA 1
ATOM 675 C C . PHE A 1 84 ? -14.289 -24.859 -7.523 1 53.72 84 PHE A C 1
ATOM 677 O O . PHE A 1 84 ? -14.93 -24 -6.918 1 53.72 84 PHE A O 1
ATOM 684 N N . THR A 1 85 ? -14.492 -26.156 -7.52 1 54.66 85 THR A N 1
ATOM 685 C CA . THR A 1 85 ? -15.641 -26.641 -6.773 1 54.66 85 THR A CA 1
ATOM 686 C C . THR A 1 85 ? -15.367 -26.641 -5.273 1 54.66 85 THR A C 1
ATOM 688 O O . THR A 1 85 ? -16.297 -26.594 -4.465 1 54.66 85 THR A O 1
ATOM 691 N N . HIS A 1 86 ? -14.078 -26.578 -5.004 1 63.19 86 HIS A N 1
ATOM 692 C CA . HIS A 1 86 ? -13.75 -26.562 -3.582 1 63.19 86 HIS A CA 1
ATOM 693 C C . HIS A 1 86 ? -12.961 -25.312 -3.207 1 63.19 86 HIS A C 1
ATOM 695 O O . HIS A 1 86 ? -11.727 -25.344 -3.189 1 63.19 86 HIS A O 1
ATOM 701 N N . GLN A 1 87 ? -13.727 -24.312 -2.971 1 70.75 87 GLN A N 1
ATOM 702 C CA . GLN A 1 87 ? -13.07 -23.094 -2.5 1 70.75 87 GLN A CA 1
ATOM 703 C C . GLN A 1 87 ? -12.68 -23.219 -1.029 1 70.75 87 GLN A C 1
ATOM 705 O O . GLN A 1 87 ? -13.406 -23.828 -0.238 1 70.75 87 GLN A O 1
ATOM 710 N N . PRO A 1 88 ? -11.484 -22.719 -0.727 1 81.62 88 PRO A N 1
ATOM 711 C CA . PRO A 1 88 ? -11.109 -22.719 0.688 1 81.62 88 PRO A CA 1
ATOM 712 C C . PRO A 1 88 ? -12.023 -21.844 1.543 1 81.62 88 PRO A C 1
ATOM 714 O O . PRO A 1 88 ? -12.617 -20.891 1.036 1 81.62 88 PRO A O 1
ATOM 717 N N . ARG A 1 89 ? -12.227 -22.156 2.816 1 84.38 89 ARG A N 1
ATOM 718 C CA . ARG A 1 89 ? -13.07 -21.422 3.744 1 84.38 89 ARG A CA 1
ATOM 719 C C . ARG A 1 89 ? -12.648 -19.953 3.824 1 84.38 89 ARG A C 1
ATOM 721 O O . ARG A 1 89 ? -13.469 -19.078 4.098 1 84.38 89 ARG A O 1
ATOM 728 N N . SER A 1 90 ? -11.406 -19.734 3.496 1 90 90 SER A N 1
ATOM 729 C CA . SER A 1 90 ? -10.891 -18.375 3.555 1 90 90 SER A CA 1
ATOM 730 C C . SER A 1 90 ? -11.57 -17.484 2.523 1 90 90 SER A C 1
ATOM 732 O O . SER A 1 90 ? -11.641 -16.266 2.701 1 90 90 SER A O 1
ATOM 734 N N . SER A 1 91 ? -12.039 -18.078 1.468 1 89 91 SER A N 1
ATOM 735 C CA . SER A 1 91 ? -12.742 -17.281 0.468 1 89 91 SER A CA 1
ATOM 736 C C . SER A 1 91 ? -14.031 -16.703 1.036 1 89 91 SER A C 1
ATOM 738 O O . SER A 1 91 ? -14.383 -15.547 0.752 1 89 91 SER A O 1
ATOM 740 N N . ALA A 1 92 ? -14.719 -17.453 1.817 1 88.31 92 ALA A N 1
ATOM 741 C CA . ALA A 1 92 ? -15.945 -16.984 2.457 1 88.31 92 ALA A CA 1
ATOM 742 C C . ALA A 1 92 ? -15.648 -15.883 3.469 1 88.31 92 ALA A C 1
ATOM 744 O O . ALA A 1 92 ? -16.375 -14.891 3.541 1 88.31 92 ALA A O 1
ATOM 745 N N . PHE A 1 93 ? -14.609 -16.062 4.219 1 93 93 PHE A N 1
ATOM 746 C CA . PHE A 1 93 ? -14.234 -15.047 5.207 1 93 93 PHE A CA 1
ATOM 747 C C . PHE A 1 93 ? -13.789 -13.766 4.52 1 93 93 PHE A C 1
ATOM 749 O O . PHE A 1 93 ? -14.016 -12.664 5.035 1 93 93 PHE A O 1
ATOM 756 N N . MET A 1 94 ? -13.125 -13.891 3.412 1 94.75 94 MET A N 1
ATOM 757 C CA . MET A 1 94 ? -12.758 -12.719 2.627 1 94.75 94 MET A CA 1
ATOM 758 C C . MET A 1 94 ? -13.984 -11.883 2.275 1 94.75 94 MET A C 1
ATOM 760 O O . MET A 1 94 ? -13.992 -10.672 2.467 1 94.75 94 MET A O 1
ATOM 764 N N . THR A 1 95 ? -14.992 -12.578 1.815 1 91.62 95 THR A N 1
ATOM 765 C CA . THR A 1 95 ? -16.234 -11.898 1.454 1 91.62 95 THR A CA 1
ATOM 766 C C . THR A 1 95 ? -16.875 -11.266 2.682 1 91.62 95 THR A C 1
ATOM 768 O O . THR A 1 95 ? -17.328 -10.117 2.631 1 91.62 95 THR A O 1
ATOM 771 N N . LEU A 1 96 ? -16.859 -11.992 3.746 1 93.88 96 LEU A N 1
ATOM 772 C CA . LEU A 1 96 ? -17.484 -11.5 4.973 1 93.88 96 LEU A CA 1
ATOM 773 C C . LEU A 1 96 ? -16.766 -10.258 5.484 1 93.88 96 LEU A C 1
ATOM 775 O O . LEU A 1 96 ? -17.406 -9.25 5.809 1 93.88 96 LEU A O 1
ATOM 779 N N . PHE A 1 97 ? -15.5 -10.297 5.539 1 97.06 97 PHE A N 1
ATOM 780 C CA . PHE A 1 97 ? -14.734 -9.141 5.996 1 97.06 97 PHE A CA 1
ATOM 781 C C . PHE A 1 97 ? -14.93 -7.957 5.055 1 97.06 97 PHE A C 1
ATOM 783 O O . PHE A 1 97 ? -15.031 -6.812 5.504 1 97.06 97 PHE A O 1
ATOM 790 N N . GLY A 1 98 ? -14.984 -8.242 3.783 1 96 98 GLY A N 1
ATOM 791 C CA . GLY A 1 98 ? -15.195 -7.188 2.803 1 96 98 GLY A CA 1
ATOM 792 C C . GLY A 1 98 ? -16.531 -6.473 2.963 1 96 98 GLY A C 1
ATOM 793 O O . GLY A 1 98 ? -16.578 -5.242 3 1 96 98 GLY A O 1
ATOM 794 N N . VAL A 1 99 ? -17.531 -7.238 3.094 1 94.44 99 VAL A N 1
ATOM 795 C CA . VAL A 1 99 ? -18.859 -6.652 3.191 1 94.44 99 VAL A CA 1
ATOM 796 C C . VAL A 1 99 ? -19.016 -5.949 4.535 1 94.44 99 VAL A C 1
ATOM 798 O O . VAL A 1 99 ? -19.688 -4.918 4.629 1 94.44 99 VAL A O 1
ATOM 801 N N . MET A 1 100 ? -18.406 -6.48 5.551 1 96.5 100 MET A N 1
ATOM 802 C CA . MET A 1 100 ? -18.453 -5.82 6.852 1 96.5 100 MET A CA 1
ATOM 803 C C . MET A 1 100 ? -17.719 -4.477 6.801 1 96.5 100 MET A C 1
ATOM 805 O O . MET A 1 100 ? -18.172 -3.504 7.41 1 96.5 100 MET A O 1
ATOM 809 N N . SER A 1 101 ? -16.594 -4.48 6.176 1 96.75 101 SER A N 1
ATOM 810 C CA . SER A 1 101 ? -15.875 -3.225 6.02 1 96.75 101 SER A CA 1
ATOM 811 C C . SER A 1 101 ? -16.703 -2.193 5.266 1 96.75 101 SER A C 1
ATOM 813 O O . SER A 1 101 ? -16.766 -1.028 5.664 1 96.75 101 SER A O 1
ATOM 815 N N . ASN A 1 102 ? -17.359 -2.598 4.199 1 94.94 102 ASN A N 1
ATOM 816 C CA . ASN A 1 102 ? -18.234 -1.703 3.447 1 94.94 102 ASN A CA 1
ATOM 817 C C . ASN A 1 102 ? -19.375 -1.177 4.309 1 94.94 102 ASN A C 1
ATOM 819 O O . ASN A 1 102 ? -19.719 0.004 4.238 1 94.94 102 ASN A O 1
ATOM 823 N N . LEU A 1 103 ? -19.891 -2.074 5.098 1 95.44 103 LEU A N 1
ATOM 824 C CA . LEU A 1 103 ? -20.969 -1.666 6 1 95.44 103 LEU A CA 1
ATOM 825 C C . LEU A 1 103 ? -20.484 -0.583 6.961 1 95.44 103 LEU A C 1
ATOM 827 O O . LEU A 1 103 ? -21.203 0.389 7.215 1 95.44 103 LEU A O 1
ATOM 831 N N . MET A 1 104 ? -19.312 -0.789 7.43 1 95.25 104 MET A N 1
ATOM 832 C CA . MET A 1 104 ? -18.766 0.19 8.367 1 95.25 104 MET A CA 1
ATOM 833 C C . MET A 1 104 ? -18.641 1.561 7.711 1 95.25 104 MET A C 1
ATOM 835 O O . MET A 1 104 ? -18.938 2.582 8.328 1 95.25 104 MET A O 1
ATOM 839 N N . VAL A 1 105 ? -18.203 1.604 6.477 1 93.62 105 VAL A N 1
ATOM 840 C CA . VAL A 1 105 ? -18.078 2.863 5.746 1 93.62 105 VAL A CA 1
ATOM 841 C C . VAL A 1 105 ? -19.469 3.479 5.566 1 93.62 105 VAL A C 1
ATOM 843 O O . VAL A 1 105 ? -19.656 4.684 5.766 1 93.62 105 VAL A O 1
ATOM 846 N N . GLN A 1 106 ? -20.469 2.672 5.262 1 94.56 106 GLN A N 1
ATOM 847 C CA . GLN A 1 106 ? -21.828 3.16 5.059 1 94.56 106 GLN A CA 1
ATOM 848 C C . GLN A 1 106 ? -22.422 3.691 6.363 1 94.56 106 GLN A C 1
ATOM 850 O O . GLN A 1 106 ? -23.141 4.691 6.359 1 94.56 106 GLN A O 1
ATOM 855 N N . VAL A 1 107 ? -22.078 3.012 7.43 1 92.94 107 VAL A N 1
ATOM 856 C CA . VAL A 1 107 ? -22.547 3.469 8.734 1 92.94 107 VAL A CA 1
ATOM 857 C C . VAL A 1 107 ? -21.953 4.848 9.039 1 92.94 107 VAL A C 1
ATOM 859 O O . VAL A 1 107 ? -22.641 5.707 9.602 1 92.94 107 VAL A O 1
ATOM 862 N N . TRP A 1 108 ? -20.766 5.008 8.625 1 90.5 108 TRP A N 1
ATOM 863 C CA . TRP A 1 108 ? -20.141 6.316 8.797 1 90.5 108 TRP A CA 1
ATOM 864 C C . TRP A 1 108 ? -20.906 7.383 8.016 1 90.5 108 TRP A C 1
ATOM 866 O O . TRP A 1 108 ? -21.156 8.477 8.531 1 90.5 108 TRP A O 1
ATOM 876 N N . PHE A 1 109 ? -21.25 7.105 6.859 1 91 109 PHE A N 1
ATOM 877 C CA . PHE A 1 109 ? -21.969 8.07 6.039 1 91 109 PHE A CA 1
ATOM 878 C C . PHE A 1 109 ? -23.359 8.32 6.602 1 91 109 PHE A C 1
ATOM 880 O O . PHE A 1 109 ? -23.844 9.453 6.594 1 91 109 PHE A O 1
ATOM 887 N N . ILE A 1 110 ? -23.984 7.309 7.086 1 93.38 110 ILE A N 1
ATOM 888 C CA . ILE A 1 110 ? -25.297 7.453 7.688 1 93.38 110 ILE A CA 1
ATOM 889 C C . ILE A 1 110 ? -25.219 8.352 8.914 1 93.38 110 ILE A C 1
ATOM 891 O O . ILE A 1 110 ? -26.062 9.219 9.125 1 93.38 110 ILE A O 1
ATOM 895 N N . PHE A 1 111 ? -24.219 8.133 9.648 1 90 111 PHE A N 1
ATOM 896 C CA . PHE A 1 111 ? -24.016 8.953 10.836 1 90 111 PHE A CA 1
ATOM 897 C C . PHE A 1 111 ? -23.812 10.414 10.453 1 90 111 PHE A C 1
ATOM 899 O O . PHE A 1 111 ? -24.375 11.305 11.094 1 90 111 PHE A O 1
ATOM 906 N N . ARG A 1 112 ? -23.062 10.594 9.477 1 85.81 112 ARG A N 1
ATOM 907 C CA . ARG A 1 112 ? -22.844 11.961 9.008 1 85.81 112 ARG A CA 1
ATOM 908 C C . ARG A 1 112 ? -24.141 12.594 8.523 1 85.81 112 ARG A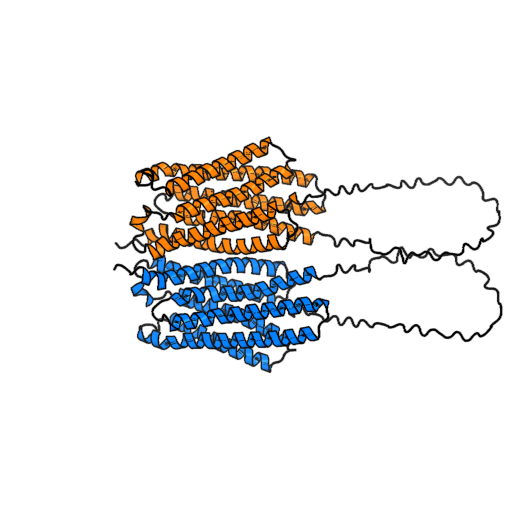 C 1
ATOM 910 O O . ARG A 1 112 ? -24.406 13.766 8.797 1 85.81 112 ARG A O 1
ATOM 917 N N . ILE A 1 113 ? -24.906 11.883 7.855 1 91.94 113 ILE A N 1
ATOM 918 C CA . ILE A 1 113 ? -26.188 12.367 7.363 1 91.94 113 ILE A CA 1
ATOM 919 C C . ILE A 1 113 ? -27.125 12.648 8.539 1 91.94 113 ILE A C 1
ATOM 921 O O . ILE A 1 113 ? -27.875 13.625 8.523 1 91.94 113 ILE A O 1
ATOM 925 N N . TRP A 1 114 ? -27.031 11.797 9.531 1 91.75 114 TRP A N 1
ATOM 926 C CA . TRP A 1 114 ? -27.828 11.969 10.742 1 91.75 114 TRP A CA 1
ATOM 927 C C . TRP A 1 114 ? -27.547 13.32 11.398 1 91.75 114 TRP A C 1
ATOM 929 O O . TRP A 1 114 ? -28.484 14.039 11.773 1 91.75 114 TRP A O 1
ATOM 939 N N . ILE A 1 115 ? -26.328 13.727 11.398 1 87 115 ILE A N 1
ATOM 940 C CA . ILE A 1 115 ? -25.922 14.977 12.023 1 87 115 ILE A CA 1
ATOM 941 C C . ILE A 1 115 ? -26.297 16.156 11.125 1 87 115 ILE A C 1
ATOM 943 O O . ILE A 1 115 ? -26.844 17.156 11.594 1 87 115 ILE A O 1
ATOM 947 N N . LEU A 1 116 ? -26.078 16.031 9.867 1 87.5 116 LEU A N 1
ATOM 948 C CA . LEU A 1 116 ? -26.312 17.109 8.922 1 87.5 116 LEU A CA 1
ATOM 949 C C . LEU A 1 116 ? -27.812 17.359 8.742 1 87.5 116 LEU A C 1
ATOM 951 O O . LEU A 1 116 ? -28.234 18.484 8.461 1 87.5 116 LEU A O 1
ATOM 955 N N . SER A 1 117 ? -28.609 16.312 8.852 1 90.94 117 SER A N 1
ATOM 956 C CA . SER A 1 117 ? -30.062 16.422 8.641 1 90.94 117 SER A CA 1
ATOM 957 C C . SER A 1 117 ? -30.781 16.797 9.93 1 90.94 117 SER A C 1
ATOM 959 O O . SER A 1 117 ? -32 16.719 10 1 90.94 117 SER A O 1
ATOM 961 N N . ASP A 1 118 ? -30.109 17.328 10.875 1 90.12 118 ASP A N 1
ATOM 962 C CA . ASP A 1 118 ? -30.688 17.688 12.164 1 90.12 118 ASP A CA 1
ATOM 963 C C . ASP A 1 118 ? -31.469 16.531 12.766 1 90.12 118 ASP A C 1
ATOM 965 O O . ASP A 1 118 ? -32.625 16.703 13.156 1 90.12 118 ASP A O 1
ATOM 969 N N . ARG A 1 119 ? -31.016 15.227 12.633 1 89.75 119 ARG A N 1
ATOM 970 C CA . ARG A 1 119 ? -31.484 14 13.266 1 89.75 119 ARG A CA 1
ATOM 971 C C . ARG A 1 119 ? -32.844 13.562 12.695 1 89.75 119 ARG A C 1
ATOM 973 O O . ARG A 1 119 ? -33.75 13.227 13.445 1 89.75 119 ARG A O 1
ATOM 980 N N . ASN A 1 120 ? -32.938 13.609 11.414 1 92.25 120 ASN A N 1
ATOM 981 C CA . ASN A 1 120 ? -34.094 13.094 10.727 1 92.25 120 ASN A CA 1
ATOM 982 C C . ASN A 1 120 ? -34.219 11.57 10.828 1 92.25 120 ASN A C 1
ATOM 984 O O . ASN A 1 120 ? -33.531 10.852 10.102 1 92.25 120 ASN A O 1
ATOM 988 N N . ARG A 1 121 ? -35.094 11.062 11.594 1 92.88 121 ARG A N 1
ATOM 989 C CA . ARG A 1 121 ? -35.188 9.641 11.922 1 92.88 121 ARG A CA 1
ATOM 990 C C . ARG A 1 121 ? -35.719 8.844 10.719 1 92.88 121 ARG A C 1
ATOM 992 O O . ARG A 1 121 ? -35.281 7.715 10.492 1 92.88 121 ARG A O 1
ATOM 999 N N . ARG A 1 122 ? -36.625 9.406 10.008 1 93.94 122 ARG A N 1
ATOM 1000 C CA . ARG A 1 122 ? -37.188 8.695 8.867 1 93.94 122 ARG A CA 1
ATOM 1001 C C . ARG A 1 122 ? -36.125 8.398 7.82 1 93.94 122 ARG A C 1
ATOM 1003 O O . ARG A 1 122 ? -36.031 7.281 7.316 1 93.94 122 ARG A O 1
ATOM 1010 N N . LEU A 1 123 ? -35.344 9.391 7.543 1 94.56 123 LEU A N 1
ATOM 1011 C CA . LEU A 1 123 ? -34.281 9.211 6.57 1 94.56 123 LEU A CA 1
ATOM 1012 C C . LEU A 1 123 ? -33.25 8.195 7.066 1 94.56 123 LEU A C 1
ATOM 1014 O O . LEU A 1 123 ? -32.781 7.355 6.297 1 94.56 123 LEU A O 1
ATOM 1018 N N . MET A 1 124 ? -32.969 8.195 8.297 1 94.56 124 MET A N 1
ATOM 1019 C CA . MET A 1 124 ? -32.031 7.27 8.898 1 94.56 124 MET A CA 1
ATOM 1020 C C . MET A 1 124 ? -32.5 5.828 8.781 1 94.56 124 MET A C 1
ATOM 1022 O O . MET A 1 124 ? -31.734 4.93 8.445 1 94.56 124 MET A O 1
ATOM 1026 N N . VAL A 1 125 ? -33.719 5.672 9.031 1 94.81 125 VAL A N 1
ATOM 1027 C CA . VAL A 1 125 ? -34.281 4.328 9 1 94.81 125 VAL A CA 1
ATOM 1028 C C . VAL A 1 125 ? -34.25 3.783 7.57 1 94.81 125 VAL A C 1
ATOM 1030 O O . VAL A 1 125 ? -33.906 2.621 7.352 1 94.81 125 VAL A O 1
ATOM 1033 N N . VAL A 1 126 ? -34.562 4.59 6.641 1 95.19 126 VAL A N 1
ATOM 1034 C CA . VAL A 1 126 ? -34.594 4.168 5.246 1 95.19 126 VAL A CA 1
ATOM 1035 C C . VAL A 1 126 ? -33.188 3.781 4.797 1 95.19 126 VAL A C 1
ATOM 1037 O O . VAL A 1 126 ? -33 2.707 4.227 1 95.19 126 VAL A O 1
ATOM 1040 N N . LEU A 1 127 ? -32.219 4.648 5.082 1 96.94 127 LEU A N 1
ATOM 1041 C CA . LEU A 1 127 ? -30.844 4.402 4.66 1 96.94 127 LEU A CA 1
ATOM 1042 C C . LEU A 1 127 ? -30.266 3.188 5.383 1 96.94 127 LEU A C 1
ATOM 1044 O O . LEU A 1 127 ? -29.578 2.361 4.77 1 96.94 127 LEU A O 1
ATOM 1048 N N . SER A 1 128 ? -30.594 3.049 6.656 1 96.75 128 SER A N 1
ATOM 1049 C CA . SER A 1 128 ? -30.094 1.923 7.438 1 96.75 128 SER A CA 1
ATOM 1050 C C . SER A 1 128 ? -30.703 0.609 6.969 1 96.75 128 SER A C 1
ATOM 1052 O O . SER A 1 128 ? -30.031 -0.427 6.957 1 96.75 128 SER A O 1
ATOM 1054 N N . THR A 1 129 ? -31.938 0.678 6.598 1 96.06 129 THR A N 1
ATOM 1055 C CA . THR A 1 129 ? -32.594 -0.524 6.121 1 96.06 129 THR A CA 1
ATOM 1056 C C . THR A 1 129 ? -32 -0.983 4.793 1 96.06 129 THR A C 1
ATOM 1058 O O . THR A 1 129 ? -31.719 -2.168 4.609 1 96.06 129 THR A O 1
ATOM 1061 N N . LEU A 1 130 ? -31.828 -0.078 3.896 1 95.56 130 LEU A N 1
ATOM 1062 C CA . LEU A 1 130 ? -31.234 -0.407 2.602 1 95.56 130 LEU A CA 1
ATOM 1063 C C . LEU A 1 130 ? -29.844 -1.017 2.771 1 95.56 130 LEU A C 1
ATOM 1065 O O . LEU A 1 130 ? -29.547 -2.062 2.191 1 95.56 130 LEU A O 1
ATOM 1069 N N . THR A 1 131 ? -29.016 -0.397 3.582 1 95.88 131 THR A N 1
ATOM 1070 C CA . THR A 1 131 ? -27.656 -0.881 3.834 1 95.88 131 THR A CA 1
ATOM 1071 C C . THR A 1 131 ? -27.688 -2.211 4.582 1 95.88 131 THR A C 1
ATOM 1073 O O . THR A 1 131 ? -26.875 -3.1 4.312 1 95.88 131 THR A O 1
ATOM 1076 N N . GLY A 1 132 ? -28.625 -2.387 5.469 1 96.06 132 GLY A N 1
ATOM 1077 C CA . GLY A 1 132 ? -28.781 -3.625 6.211 1 96.06 132 GLY A CA 1
ATOM 1078 C C . GLY A 1 132 ? -29.156 -4.805 5.336 1 96.06 132 GLY A C 1
ATOM 1079 O O . GLY A 1 132 ? -28.656 -5.91 5.52 1 96.06 132 GLY A O 1
ATOM 1080 N N . ILE A 1 133 ? -30.016 -4.539 4.445 1 94.44 133 ILE A N 1
ATOM 1081 C CA . ILE A 1 133 ? -30.438 -5.586 3.516 1 94.44 133 ILE A CA 1
ATOM 1082 C C . ILE A 1 133 ? -29.25 -6.004 2.648 1 94.44 133 ILE A C 1
ATOM 1084 O O . ILE A 1 133 ? -29 -7.199 2.473 1 94.44 133 ILE A O 1
ATOM 1088 N N . ALA A 1 134 ? -28.594 -5.004 2.125 1 92.44 134 ALA A N 1
ATOM 1089 C CA . ALA A 1 134 ? -27.438 -5.297 1.292 1 92.44 134 ALA A CA 1
ATOM 1090 C C . ALA A 1 134 ? -26.406 -6.125 2.059 1 92.44 134 ALA A C 1
ATOM 1092 O O . ALA A 1 134 ? -25.891 -7.125 1.544 1 92.44 134 ALA A O 1
ATOM 1093 N N . PHE A 1 135 ? -26.125 -5.809 3.246 1 94.69 135 PHE A N 1
ATOM 1094 C CA . PHE A 1 135 ? -25.188 -6.52 4.09 1 94.69 135 PHE A CA 1
ATOM 1095 C C . PHE A 1 135 ? -25.703 -7.91 4.434 1 94.69 135 PHE A C 1
ATOM 1097 O O . PHE A 1 135 ? -24.969 -8.898 4.34 1 94.69 135 PHE A O 1
ATOM 1104 N N . GLY A 1 136 ? -26.938 -7.977 4.844 1 93 136 GLY A N 1
ATOM 1105 C CA . GLY A 1 136 ? -27.516 -9.242 5.262 1 93 136 GLY A CA 1
ATOM 1106 C C . GLY A 1 136 ? -27.469 -10.305 4.184 1 93 136 GLY A C 1
ATOM 1107 O O . GLY A 1 136 ? -27.094 -11.453 4.449 1 93 136 GLY A O 1
ATOM 1108 N N . VAL A 1 137 ? -27.797 -9.914 3.061 1 89.31 137 VAL A N 1
ATOM 1109 C CA . VAL A 1 137 ? -27.828 -10.859 1.954 1 89.31 137 VAL A CA 1
ATOM 1110 C C . VAL A 1 137 ? -26.406 -11.281 1.597 1 89.31 137 VAL A C 1
ATOM 1112 O O . VAL A 1 137 ? -26.125 -12.469 1.397 1 89.31 137 VAL A O 1
ATOM 1115 N N . ALA A 1 138 ? -25.516 -10.336 1.537 1 89.44 138 ALA A N 1
ATOM 1116 C CA . ALA A 1 138 ? -24.125 -10.648 1.213 1 89.44 138 ALA A CA 1
ATOM 1117 C C . ALA A 1 138 ? -23.5 -11.547 2.279 1 89.44 138 ALA A C 1
ATOM 1119 O O . ALA A 1 138 ? -22.797 -12.508 1.957 1 89.44 138 ALA A O 1
ATOM 1120 N N . ALA A 1 139 ? -23.75 -11.242 3.498 1 90.12 139 ALA A N 1
ATOM 1121 C CA . ALA A 1 139 ? -23.234 -12.031 4.605 1 90.12 139 ALA A CA 1
ATOM 1122 C C . ALA A 1 139 ? -23.812 -13.445 4.59 1 90.12 139 ALA A C 1
ATOM 1124 O O . ALA A 1 139 ? -23.094 -14.422 4.855 1 90.12 139 ALA A O 1
ATOM 1125 N N . SER A 1 140 ? -25.078 -13.562 4.293 1 85.06 140 SER A N 1
ATOM 1126 C CA . SER A 1 140 ? -25.719 -14.875 4.219 1 85.06 140 SER A CA 1
ATOM 1127 C C . SER A 1 140 ? -25.109 -15.727 3.105 1 85.06 140 SER A C 1
ATOM 1129 O O . SER A 1 140 ? -24.875 -16.922 3.287 1 85.06 140 SER A O 1
ATOM 1131 N N . PHE A 1 141 ? -24.859 -15.031 2.049 1 80.94 141 PHE A N 1
ATOM 1132 C CA . PHE A 1 141 ? -24.219 -15.727 0.941 1 80.94 141 PHE A CA 1
ATOM 1133 C C . PHE A 1 141 ? -22.844 -16.25 1.352 1 80.94 141 PHE A C 1
ATOM 1135 O O . PHE A 1 141 ? -22.5 -17.406 1.076 1 80.94 141 PHE A O 1
ATOM 1142 N N . ALA A 1 142 ? -22.062 -15.445 1.993 1 83.31 142 ALA A N 1
ATOM 1143 C CA . ALA A 1 142 ? -20.734 -15.844 2.443 1 83.31 142 ALA A CA 1
ATOM 1144 C C . ALA A 1 142 ? -20.812 -17 3.438 1 83.31 142 ALA A C 1
ATOM 1146 O O . ALA A 1 142 ? -20.031 -17.938 3.363 1 83.31 142 ALA A O 1
ATOM 1147 N N . LEU A 1 143 ? -21.797 -17.031 4.262 1 81.62 143 LEU A N 1
ATOM 1148 C CA . LEU A 1 143 ? -21.938 -18.031 5.309 1 81.62 143 LEU A CA 1
ATOM 1149 C C . LEU A 1 143 ? -22.391 -19.375 4.73 1 81.62 143 LEU A C 1
ATOM 1151 O O . LEU A 1 143 ? -21.969 -20.438 5.195 1 81.62 143 LEU A O 1
ATOM 1155 N N . ILE A 1 144 ? -23.203 -19.297 3.725 1 76.06 144 ILE A N 1
ATOM 1156 C CA . ILE A 1 144 ? -23.703 -20.516 3.096 1 76.06 144 ILE A CA 1
ATOM 1157 C C . ILE A 1 144 ? -22.547 -21.234 2.391 1 76.06 144 ILE A C 1
ATOM 1159 O O . ILE A 1 144 ? -22.516 -22.469 2.34 1 76.06 144 ILE A O 1
ATOM 1163 N N . THR A 1 145 ? -21.641 -20.469 1.923 1 70.38 145 THR A N 1
ATOM 1164 C CA . THR A 1 145 ? -20.516 -21.062 1.204 1 70.38 145 THR A CA 1
ATOM 1165 C C . THR A 1 145 ? -19.531 -21.688 2.178 1 70.38 145 THR A C 1
ATOM 1167 O O . THR A 1 145 ? -18.75 -22.578 1.802 1 70.38 145 THR A O 1
ATOM 1170 N N . ILE A 1 146 ? -19.438 -21.25 3.436 1 65.81 146 ILE A N 1
ATOM 1171 C CA . ILE A 1 146 ? -18.531 -21.797 4.445 1 65.81 146 ILE A CA 1
ATOM 1172 C C . ILE A 1 146 ? -19.078 -23.125 4.941 1 65.81 146 ILE A C 1
ATOM 1174 O O . ILE A 1 146 ? -18.312 -24.078 5.156 1 65.81 146 ILE A O 1
ATOM 1178 N N . ILE A 1 147 ? -20.344 -23.188 5.191 1 56.34 147 ILE A N 1
ATOM 1179 C CA . ILE A 1 147 ? -20.953 -24.359 5.797 1 56.34 147 ILE A CA 1
ATOM 1180 C C . ILE A 1 147 ? -21.203 -25.422 4.727 1 56.34 147 ILE A C 1
ATOM 1182 O O . ILE A 1 147 ? -21.906 -25.156 3.742 1 56.34 147 ILE A O 1
ATOM 1186 N N . PRO A 1 148 ? -20.281 -26.531 4.609 1 52.69 148 PRO A N 1
ATOM 1187 C CA . PRO A 1 148 ? -20.547 -27.625 3.674 1 52.69 148 PRO A CA 1
ATOM 1188 C C . PRO A 1 148 ? -22.031 -27.969 3.58 1 52.69 148 PRO A C 1
ATOM 1190 O O . PRO A 1 148 ? -22.656 -28.312 4.59 1 52.69 148 PRO A O 1
ATOM 1193 N N . SER A 1 149 ? -22.766 -27.156 3.164 1 50.44 149 SER A N 1
ATOM 1194 C CA . SER A 1 149 ? -24.156 -27.609 3.08 1 50.44 149 SER A CA 1
ATOM 1195 C C . SER A 1 149 ? -24.453 -28.234 1.721 1 50.44 149 SER A C 1
ATOM 1197 O O . SER A 1 149 ? -23.75 -27.953 0.739 1 50.44 149 SER A O 1
ATOM 1199 N N . PRO A 1 150 ? -25.312 -29.188 1.717 1 47.56 150 PRO A N 1
ATOM 1200 C CA . PRO A 1 150 ? -25.812 -29.781 0.472 1 47.56 150 PRO A CA 1
ATOM 1201 C C . PRO A 1 150 ? -26.062 -28.734 -0.612 1 47.56 150 PRO A C 1
ATOM 1203 O O . PRO A 1 150 ? -26.109 -29.078 -1.799 1 47.56 150 PRO A O 1
ATOM 1206 N N . LEU A 1 151 ? -26.234 -27.703 -0.209 1 45.31 151 LEU A N 1
ATOM 1207 C CA . LEU A 1 151 ? -26.562 -26.641 -1.162 1 45.31 151 LEU A CA 1
ATOM 1208 C C . LEU A 1 151 ? -25.344 -26.219 -1.954 1 45.31 151 LEU A C 1
ATOM 1210 O O . LEU A 1 151 ? -25.469 -25.594 -3.018 1 45.31 151 LEU A O 1
ATOM 1214 N N . THR A 1 152 ? -24.172 -26.312 -1.463 1 50.25 152 THR A N 1
ATOM 1215 C CA . THR A 1 152 ? -22.953 -25.891 -2.141 1 50.25 152 THR A CA 1
ATOM 1216 C C . THR A 1 152 ? -22.203 -27.078 -2.709 1 50.25 152 THR A C 1
ATOM 1218 O O . THR A 1 152 ? -21.109 -26.922 -3.271 1 50.25 152 THR A O 1
ATOM 1221 N N . ALA A 1 153 ? -22.609 -28.25 -2.455 1 48.19 153 ALA A N 1
ATOM 1222 C CA . ALA A 1 153 ? -21.938 -29.516 -2.764 1 48.19 153 ALA A CA 1
ATOM 1223 C C . ALA A 1 153 ? -22 -29.812 -4.258 1 48.19 153 ALA A C 1
ATOM 1225 O O . ALA A 1 153 ? -21.141 -30.531 -4.789 1 48.19 153 ALA A O 1
ATOM 1226 N N . THR A 1 154 ? -23.141 -29.266 -4.801 1 48.34 154 THR A N 1
ATOM 1227 C CA . THR A 1 154 ? -23.266 -29.656 -6.199 1 48.34 154 THR A CA 1
ATOM 1228 C C . THR A 1 154 ? -23.219 -28.422 -7.109 1 48.34 154 THR A C 1
ATOM 1230 O O . THR A 1 154 ? -23.531 -27.312 -6.684 1 48.34 154 THR A O 1
ATOM 1233 N N . GLU A 1 155 ? -22.484 -28.453 -8.227 1 53.62 155 GLU A N 1
ATOM 1234 C CA . GLU A 1 155 ? -22.469 -27.453 -9.281 1 53.62 155 GLU A CA 1
ATOM 1235 C C . GLU A 1 155 ? -23.844 -26.797 -9.445 1 53.62 155 GLU A C 1
ATOM 1237 O O . GLU A 1 155 ? -23.953 -25.594 -9.664 1 53.62 155 GLU A O 1
ATOM 1242 N N . GLU A 1 156 ? -24.812 -27.641 -9.391 1 54.16 156 GLU A N 1
ATOM 1243 C CA . GLU A 1 156 ? -26.188 -27.188 -9.594 1 54.16 156 GLU A CA 1
ATOM 1244 C C . GLU A 1 156 ? -26.625 -26.234 -8.484 1 54.16 156 GLU A C 1
ATOM 1246 O O . GLU A 1 156 ? -27.328 -25.266 -8.742 1 54.16 156 GLU A O 1
ATOM 1251 N N . SER A 1 157 ? -26.141 -26.484 -7.355 1 54.22 157 SER A N 1
ATOM 1252 C CA . SER A 1 157 ? -26.547 -25.672 -6.211 1 54.22 157 SER A CA 1
ATOM 1253 C C . SER A 1 157 ? -25.875 -24.297 -6.246 1 54.22 157 SER A C 1
ATOM 1255 O O . SER A 1 157 ? -26.484 -23.297 -5.859 1 54.22 157 SER A O 1
ATOM 1257 N N . VAL A 1 158 ? -24.766 -24.297 -6.832 1 56.28 158 VAL A N 1
ATOM 1258 C CA . VAL A 1 158 ? -24.062 -23.031 -6.941 1 56.28 158 VAL A CA 1
ATOM 1259 C C . VAL A 1 158 ? -24.75 -22.141 -7.969 1 56.28 158 VAL A C 1
ATOM 1261 O O . VAL A 1 158 ? -24.859 -20.922 -7.777 1 56.28 158 VAL A O 1
ATOM 1264 N N . THR A 1 159 ? -25.172 -22.828 -9.023 1 57.44 159 THR A N 1
ATOM 1265 C CA . THR A 1 159 ? -25.891 -22.078 -10.047 1 57.44 159 THR A CA 1
ATOM 1266 C C . THR A 1 159 ? -27.172 -21.453 -9.461 1 57.44 159 THR A C 1
ATOM 1268 O O . THR A 1 159 ? -27.578 -20.375 -9.875 1 57.44 159 THR A O 1
ATOM 1271 N N . ARG A 1 160 ? -27.734 -22.188 -8.445 1 57.84 160 ARG A N 1
ATOM 1272 C CA . ARG A 1 160 ? -28.969 -21.688 -7.848 1 57.84 160 ARG A CA 1
ATOM 1273 C C . ARG A 1 160 ? -28.703 -20.484 -6.953 1 57.84 160 ARG A C 1
ATOM 1275 O O . ARG A 1 160 ? -29.562 -19.625 -6.762 1 57.84 160 ARG A O 1
ATOM 1282 N N . ILE A 1 161 ? -27.453 -20.328 -6.621 1 63.72 161 ILE A N 1
ATOM 1283 C CA . ILE A 1 161 ? -27.172 -19.25 -5.672 1 63.72 161 ILE A CA 1
ATOM 1284 C C . ILE A 1 161 ? -26.484 -18.094 -6.391 1 63.72 161 ILE A C 1
ATOM 1286 O O . ILE A 1 161 ? -26.359 -17 -5.832 1 63.72 161 ILE A O 1
ATOM 1290 N N . ASN A 1 162 ? -26.422 -18.203 -7.691 1 71.88 162 ASN A N 1
ATOM 1291 C CA . ASN A 1 162 ? -25.75 -17.172 -8.453 1 71.88 162 ASN A CA 1
ATOM 1292 C C . ASN A 1 162 ? -26.562 -15.875 -8.492 1 71.88 162 ASN A C 1
ATOM 1294 O O . ASN A 1 162 ? -26 -14.781 -8.523 1 71.88 162 ASN A O 1
ATOM 1298 N N . TRP A 1 163 ? -27.906 -16.094 -8.367 1 77.75 163 TRP A N 1
ATOM 1299 C CA . TRP A 1 163 ? -28.734 -14.906 -8.422 1 77.75 163 TRP A CA 1
ATOM 1300 C C . TRP A 1 163 ? -28.531 -14.039 -7.18 1 77.75 163 TRP A C 1
ATOM 1302 O O . TRP A 1 163 ? -28.719 -12.82 -7.227 1 77.75 163 TRP A O 1
ATOM 1312 N N . LEU A 1 164 ? -28.172 -14.602 -6.125 1 78.44 164 LEU A N 1
ATOM 1313 C CA . LEU A 1 164 ? -27.953 -13.875 -4.883 1 78.44 164 LEU A CA 1
ATOM 1314 C C . LEU A 1 164 ? -26.812 -12.875 -5.031 1 78.44 164 LEU A C 1
ATOM 1316 O O . LEU A 1 164 ? -26.844 -11.797 -4.434 1 78.44 164 LEU A O 1
ATOM 1320 N N . ILE A 1 165 ? -25.906 -13.219 -5.883 1 78.44 165 ILE A N 1
ATOM 1321 C CA . ILE A 1 165 ? -24.766 -12.328 -6.105 1 78.44 165 ILE A CA 1
ATOM 1322 C C . ILE A 1 165 ? -25.219 -11.07 -6.836 1 78.44 165 ILE A C 1
ATOM 1324 O O . ILE A 1 165 ? -24.844 -9.961 -6.473 1 78.44 165 ILE A O 1
ATOM 1328 N N . TYR A 1 166 ? -26.094 -11.219 -7.758 1 87.25 166 TYR A N 1
ATOM 1329 C CA . TYR A 1 166 ? -26.609 -10.078 -8.508 1 87.25 166 TYR A CA 1
ATOM 1330 C C . TYR A 1 166 ? -27.5 -9.211 -7.625 1 87.25 166 TYR A C 1
ATOM 1332 O O . TYR A 1 166 ? -27.438 -7.98 -7.691 1 87.25 166 TYR A O 1
ATOM 1340 N N . PHE A 1 167 ? -28.219 -9.852 -6.871 1 88.75 167 PHE A N 1
ATOM 1341 C CA . PHE A 1 167 ? -29.141 -9.133 -5.996 1 88.75 167 PHE A CA 1
ATOM 1342 C C . PHE A 1 167 ? -28.375 -8.305 -4.969 1 88.75 167 PHE A C 1
ATOM 1344 O O . PHE A 1 167 ? -28.656 -7.121 -4.781 1 88.75 167 PHE A O 1
ATOM 1351 N N . THR A 1 168 ? -27.438 -8.898 -4.352 1 87.12 168 THR A N 1
ATOM 1352 C CA . THR A 1 168 ? -26.672 -8.219 -3.307 1 87.12 168 THR A CA 1
ATOM 1353 C C . THR A 1 168 ? -25.953 -7 -3.873 1 87.12 168 THR A C 1
ATOM 1355 O O . THR A 1 168 ? -25.984 -5.918 -3.281 1 87.12 168 THR A O 1
ATOM 1358 N N . HIS A 1 169 ? -25.328 -7.133 -5.039 1 91.56 169 HIS A N 1
ATOM 1359 C CA . HIS A 1 169 ? -24.594 -6.02 -5.641 1 91.56 169 HIS A CA 1
ATOM 1360 C C . HIS A 1 169 ? -25.562 -4.926 -6.102 1 91.56 169 HIS A C 1
ATOM 1362 O O . HIS A 1 169 ? -25.234 -3.738 -6 1 91.56 169 HIS A O 1
ATOM 1368 N N . SER A 1 170 ? -26.734 -5.32 -6.555 1 93.38 170 SER A N 1
ATOM 1369 C CA . SER A 1 170 ? -27.719 -4.332 -6.992 1 93.38 170 SER A CA 1
ATOM 1370 C C . SER A 1 170 ? -28.219 -3.504 -5.82 1 93.38 170 SER A C 1
ATOM 1372 O O . SER A 1 170 ? -28.344 -2.279 -5.922 1 93.38 170 SER A O 1
ATOM 1374 N N . VAL A 1 171 ? -28.5 -4.137 -4.75 1 93.69 171 VAL A N 1
ATOM 1375 C CA . VAL A 1 171 ? -28.984 -3.422 -3.568 1 93.69 171 VAL A CA 1
ATOM 1376 C C . VAL A 1 171 ? -27.875 -2.531 -3.02 1 93.69 171 VAL A C 1
ATOM 1378 O O . VAL A 1 171 ? -28.125 -1.427 -2.535 1 93.69 171 VAL A O 1
ATOM 1381 N N . ASP A 1 172 ? -26.703 -3.02 -3.074 1 93.94 172 ASP A N 1
ATOM 1382 C CA . ASP A 1 172 ? -25.562 -2.232 -2.625 1 93.94 172 ASP A CA 1
ATOM 1383 C C . ASP A 1 172 ? -25.406 -0.96 -3.455 1 93.94 172 ASP A C 1
ATOM 1385 O O . ASP A 1 172 ? -25.141 0.115 -2.912 1 93.94 172 ASP A O 1
ATOM 1389 N N . ILE A 1 173 ? -25.562 -1.054 -4.746 1 95.5 173 ILE A N 1
ATOM 1390 C CA . ILE A 1 173 ? -25.516 0.098 -5.637 1 95.5 173 ILE A CA 1
ATOM 1391 C C . ILE A 1 173 ? -26.594 1.104 -5.254 1 95.5 173 ILE A C 1
ATOM 1393 O O . ILE A 1 173 ? -26.328 2.305 -5.16 1 95.5 173 ILE A O 1
ATOM 1397 N N . LEU A 1 174 ? -27.734 0.597 -4.977 1 95.5 174 LEU A N 1
ATOM 1398 C CA . LEU A 1 174 ? -28.859 1.461 -4.609 1 95.5 174 LEU A CA 1
ATOM 1399 C C . LEU A 1 174 ? -28.594 2.146 -3.273 1 95.5 174 LEU A C 1
ATOM 1401 O O . LEU A 1 174 ? -28.891 3.334 -3.113 1 95.5 174 LEU A O 1
ATOM 1405 N N . ALA A 1 175 ? -28.125 1.419 -2.365 1 95.19 175 ALA A N 1
ATOM 1406 C CA . ALA A 1 175 ? -27.812 1.981 -1.055 1 95.19 175 ALA A CA 1
ATOM 1407 C C . ALA A 1 175 ? -26.766 3.084 -1.171 1 95.19 175 ALA A C 1
ATOM 1409 O O . ALA A 1 175 ? -26.938 4.168 -0.609 1 95.19 175 ALA A O 1
ATOM 1410 N N . ASN A 1 176 ? -25.719 2.854 -1.909 1 95.19 176 ASN A N 1
ATOM 1411 C CA . ASN A 1 176 ? -24.656 3.846 -2.078 1 95.19 176 ASN A CA 1
ATOM 1412 C C . ASN A 1 176 ? -25.156 5.066 -2.85 1 95.19 176 ASN A C 1
ATOM 1414 O O . ASN A 1 176 ? -24.75 6.195 -2.566 1 95.19 176 ASN A O 1
ATOM 1418 N N . LEU A 1 177 ? -25.984 4.797 -3.777 1 95.62 177 LEU A N 1
ATOM 1419 C CA . LEU A 1 177 ? -26.578 5.902 -4.516 1 95.62 177 LEU A CA 1
ATOM 1420 C C . LEU A 1 177 ? -27.438 6.773 -3.592 1 95.62 177 LEU A C 1
ATOM 1422 O O . LEU A 1 177 ? -27.312 8 -3.609 1 95.62 177 LEU A O 1
ATOM 1426 N N . ALA A 1 178 ? -28.234 6.168 -2.807 1 96.25 178 ALA A N 1
ATOM 1427 C CA . ALA A 1 178 ? -29.094 6.887 -1.862 1 96.25 178 ALA A CA 1
ATOM 1428 C C . ALA A 1 178 ? -28.25 7.668 -0.855 1 96.25 178 ALA A C 1
ATOM 1430 O O . ALA A 1 178 ? -28.547 8.828 -0.555 1 96.25 178 ALA A O 1
ATOM 1431 N N . LEU A 1 179 ? -27.219 7.055 -0.367 1 95.94 179 LEU A N 1
ATOM 1432 C CA . LEU A 1 179 ? -26.328 7.707 0.586 1 95.94 179 LEU A CA 1
ATOM 1433 C C . LEU A 1 179 ? -25.656 8.922 -0.041 1 95.94 179 LEU A C 1
ATOM 1435 O O . LEU A 1 179 ? -25.594 9.992 0.575 1 95.94 179 LEU A O 1
ATOM 1439 N N . THR A 1 180 ? -25.219 8.742 -1.259 1 94.56 180 THR A N 1
ATOM 1440 C CA . THR A 1 180 ? -24.516 9.828 -1.951 1 94.56 180 THR A CA 1
ATOM 1441 C C . THR A 1 180 ? -25.469 10.992 -2.213 1 94.56 180 THR A C 1
ATOM 1443 O O . THR A 1 180 ? -25.109 12.148 -1.963 1 94.56 180 THR A O 1
ATOM 1446 N N . ILE A 1 181 ? -26.641 10.688 -2.637 1 94.88 181 ILE A N 1
ATOM 1447 C CA . ILE A 1 181 ? -27.625 11.727 -2.916 1 94.88 181 ILE A CA 1
ATOM 1448 C C . ILE A 1 181 ? -27.984 12.461 -1.626 1 94.88 181 ILE A C 1
ATOM 1450 O O . ILE A 1 181 ? -28.047 13.695 -1.603 1 94.88 181 ILE A O 1
ATOM 1454 N N . ALA A 1 182 ? -28.219 11.773 -0.582 1 95 182 ALA A N 1
ATOM 1455 C CA . ALA A 1 182 ? -28.562 12.375 0.702 1 95 182 ALA A CA 1
ATOM 1456 C C . ALA A 1 182 ? -27.438 13.258 1.218 1 95 182 ALA A C 1
ATOM 1458 O O . ALA A 1 182 ? -27.672 14.391 1.645 1 95 182 ALA A O 1
ATOM 1459 N N . LEU A 1 183 ? -26.25 12.758 1.153 1 93.06 183 LEU A N 1
ATOM 1460 C CA . LEU A 1 183 ? -25.109 13.523 1.643 1 93.06 183 LEU A CA 1
ATOM 1461 C C . LEU A 1 183 ? -24.906 14.781 0.81 1 93.06 183 LEU A C 1
ATOM 1463 O O . LEU A 1 183 ? -24.656 15.859 1.357 1 93.06 183 LEU A O 1
ATOM 1467 N N . CYS A 1 184 ? -25.016 14.578 -0.479 1 91.5 184 CYS A N 1
ATOM 1468 C CA . CYS A 1 184 ? -24.859 15.734 -1.358 1 91.5 184 CYS A CA 1
ATOM 1469 C C . CYS A 1 184 ? -25.938 16.781 -1.085 1 91.5 184 CYS A C 1
ATOM 1471 O O . CYS A 1 184 ? -25.641 17.969 -1.064 1 91.5 184 CYS A O 1
ATOM 1473 N N . TYR A 1 185 ? -27.078 16.359 -0.836 1 93.19 185 TYR A N 1
ATOM 1474 C CA . TYR A 1 185 ? -28.203 17.25 -0.573 1 93.19 185 TYR A CA 1
ATOM 1475 C C . TYR A 1 185 ? -27.969 18.047 0.71 1 93.19 185 TYR A C 1
ATOM 1477 O O . TYR A 1 185 ? -28.094 19.266 0.719 1 93.19 185 TYR A O 1
ATOM 1485 N N . TYR A 1 186 ? -27.578 17.469 1.732 1 90.69 186 TYR A N 1
ATOM 1486 C CA . TYR A 1 186 ? -27.453 18.141 3.02 1 90.69 186 TYR A CA 1
ATOM 1487 C C . TYR A 1 186 ? -26.172 18.969 3.074 1 90.69 186 TYR A C 1
ATOM 1489 O O . TYR A 1 186 ? -26.125 20 3.734 1 90.69 186 TYR A O 1
ATOM 1497 N N . LEU A 1 187 ? -25.188 18.5 2.404 1 88.25 187 LEU A N 1
ATOM 1498 C CA . LEU A 1 187 ? -23.984 19.328 2.311 1 88.25 187 LEU A CA 1
ATOM 1499 C C . LEU A 1 187 ? -24.25 20.578 1.48 1 88.25 187 LEU A C 1
ATOM 1501 O O . LEU A 1 187 ? -23.734 21.656 1.793 1 88.25 187 LEU A O 1
ATOM 1505 N N . TRP A 1 188 ? -25.062 20.344 0.422 1 89.19 188 TRP A N 1
ATOM 1506 C CA . TRP A 1 188 ? -25.453 21.469 -0.401 1 89.19 188 TRP A CA 1
ATOM 1507 C C . TRP A 1 188 ? -26.297 22.469 0.404 1 89.19 188 TRP A C 1
ATOM 1509 O O . TRP A 1 188 ? -26.078 23.672 0.323 1 89.19 188 TRP A O 1
ATOM 1519 N N . LYS A 1 189 ? -27.141 22.047 1.23 1 88.62 189 LYS A N 1
ATOM 1520 C CA . LYS A 1 189 ? -27.953 22.891 2.109 1 88.62 189 LYS A CA 1
ATOM 1521 C C . LYS A 1 189 ? -27.078 23.609 3.131 1 88.62 189 LYS A C 1
ATOM 1523 O O . LYS A 1 189 ? -27.281 24.797 3.398 1 88.62 189 LYS A O 1
ATOM 1528 N N . ALA A 1 190 ? -26.109 22.938 3.656 1 83.94 190 ALA A N 1
ATOM 1529 C CA . ALA A 1 190 ? -25.172 23.547 4.609 1 83.94 190 ALA A CA 1
ATOM 1530 C C . ALA A 1 190 ? -24.328 24.625 3.949 1 83.94 190 ALA A C 1
ATOM 1532 O O . ALA A 1 190 ? -24.031 25.656 4.566 1 83.94 190 ALA A O 1
ATOM 1533 N N . LYS A 1 191 ? -24 24.406 2.746 1 84.88 191 LYS A N 1
ATOM 1534 C CA . LYS A 1 191 ? -23.219 25.375 1.978 1 84.88 191 LYS A CA 1
ATOM 1535 C C . LYS A 1 191 ? -23.969 26.688 1.826 1 84.88 191 LYS A C 1
ATOM 1537 O O . LYS A 1 191 ? -23.359 27.766 1.875 1 84.88 191 LYS A O 1
ATOM 1542 N N . MET A 1 192 ? -25.172 26.641 1.746 1 83.69 192 MET A N 1
ATOM 1543 C CA . MET A 1 192 ? -26 27.828 1.526 1 83.69 192 MET A CA 1
ATOM 1544 C C . MET A 1 192 ? -26.172 28.625 2.816 1 83.69 192 MET A C 1
ATOM 1546 O O . MET A 1 192 ? -26.422 29.828 2.781 1 83.69 192 MET A O 1
ATOM 1550 N N . THR A 1 193 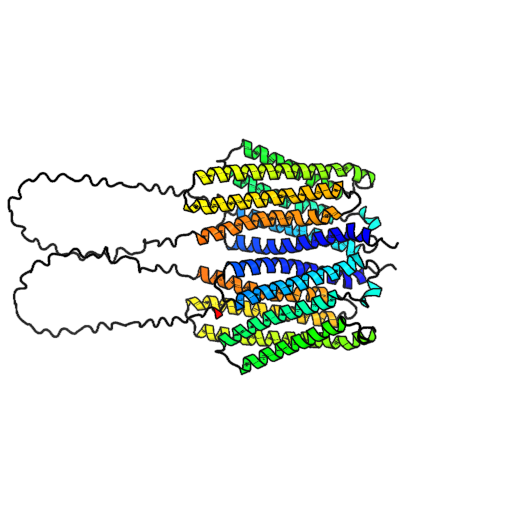? -25.875 27.984 3.926 1 77.56 193 THR A N 1
ATOM 1551 C CA . THR A 1 193 ? -26.109 28.641 5.203 1 77.56 193 THR A CA 1
ATOM 1552 C C . THR A 1 193 ? -24.797 29.016 5.883 1 77.56 193 THR A C 1
ATOM 1554 O O . THR A 1 193 ? -24.797 29.719 6.895 1 77.56 193 THR A O 1
ATOM 1557 N N . THR A 1 194 ? -23.719 28.422 5.426 1 72.06 194 THR A N 1
ATOM 1558 C CA . THR A 1 194 ? -22.438 28.594 6.121 1 72.06 194 THR A CA 1
ATOM 1559 C C . THR A 1 194 ? -21.734 29.844 5.641 1 72.06 194 THR A C 1
ATOM 1561 O O . THR A 1 194 ? -22.016 30.344 4.551 1 72.06 194 THR A O 1
ATOM 1564 N N . LEU A 1 195 ? -20.797 30.297 6.59 1 67.69 195 LEU A N 1
ATOM 1565 C CA . LEU A 1 195 ? -19.969 31.469 6.336 1 67.69 195 LEU A CA 1
ATOM 1566 C C . LEU A 1 195 ? -18.969 31.188 5.203 1 67.69 195 LEU A C 1
ATOM 1568 O O . LEU A 1 195 ? -18.656 30.031 4.922 1 67.69 195 LEU A O 1
ATOM 1572 N N . SER A 1 196 ? -18.469 32.25 4.57 1 65.12 196 SER A N 1
ATOM 1573 C CA . SER A 1 196 ? -17.609 32.219 3.387 1 65.12 196 SER A CA 1
ATOM 1574 C C . SER A 1 196 ? -16.375 31.359 3.633 1 65.12 196 SER A C 1
ATOM 1576 O O . SER A 1 196 ? -15.961 30.578 2.768 1 65.12 196 SER A O 1
ATOM 1578 N N . LYS A 1 197 ? -15.766 31.359 4.91 1 65.25 197 LYS A N 1
ATOM 1579 C CA . LYS A 1 197 ? -14.508 30.672 5.176 1 65.25 197 LYS A CA 1
ATOM 1580 C C . LYS A 1 197 ? -14.703 29.156 5.199 1 65.25 197 LYS A C 1
ATOM 1582 O O . LYS A 1 197 ? -13.82 28.406 4.781 1 65.25 197 LYS A O 1
ATOM 1587 N N . THR A 1 198 ? -15.961 28.812 5.57 1 72.19 198 THR A N 1
ATOM 1588 C CA . THR A 1 198 ? -16.234 27.391 5.68 1 72.19 198 THR A CA 1
ATOM 1589 C C . THR A 1 198 ? -16.844 26.859 4.379 1 72.19 198 THR A C 1
ATOM 1591 O O . THR A 1 198 ? -16.953 25.641 4.195 1 72.19 198 THR A O 1
ATOM 1594 N N . ARG A 1 199 ? -17.094 27.844 3.48 1 78.44 199 ARG A N 1
ATOM 1595 C CA . ARG A 1 199 ? -17.719 27.453 2.225 1 78.44 199 ARG A CA 1
ATOM 1596 C C . ARG A 1 199 ? -16.766 26.625 1.362 1 78.44 199 ARG A C 1
ATOM 1598 O O . ARG A 1 199 ? -17.188 25.688 0.695 1 78.44 199 ARG A O 1
ATOM 1605 N N . SER A 1 200 ? -15.5 26.938 1.48 1 76.81 200 SER A N 1
ATOM 1606 C CA . SER A 1 200 ? -14.516 26.219 0.682 1 76.81 200 SER A CA 1
ATOM 1607 C C . SER A 1 200 ? -14.375 24.781 1.161 1 76.81 200 SER A C 1
ATOM 1609 O O . SER A 1 200 ? -14.273 23.859 0.349 1 76.81 200 SER A O 1
ATOM 1611 N N . VAL A 1 201 ? -14.445 24.641 2.408 1 77.31 201 VAL A N 1
ATOM 1612 C CA . VAL A 1 201 ? -14.328 23.312 2.988 1 77.31 201 VAL A CA 1
ATOM 1613 C C . VAL A 1 201 ? -15.555 22.469 2.607 1 77.31 201 VAL A C 1
ATOM 1615 O O . VAL A 1 201 ? -15.43 21.297 2.262 1 77.31 201 VAL A O 1
ATOM 1618 N N . VAL A 1 202 ? -16.688 23.078 2.557 1 80.62 202 VAL A N 1
ATOM 1619 C CA . VAL A 1 202 ? -17.922 22.375 2.238 1 80.62 202 VAL A CA 1
ATOM 1620 C C . VAL A 1 202 ? -17.938 21.984 0.761 1 80.62 202 VAL A C 1
ATOM 1622 O O . VAL A 1 202 ? -18.359 20.875 0.405 1 80.62 202 VAL A O 1
ATOM 1625 N N . GLU A 1 203 ? -17.484 22.828 -0.049 1 82.81 203 GLU A N 1
ATOM 1626 C CA . GLU A 1 203 ? -17.406 22.547 -1.479 1 82.81 203 GLU A CA 1
ATOM 1627 C C . GLU A 1 203 ? -16.453 21.391 -1.764 1 82.81 203 GLU A C 1
ATOM 1629 O O . GLU A 1 203 ? -16.734 20.531 -2.598 1 82.81 203 GLU A O 1
ATOM 1634 N N . TRP A 1 204 ? -15.461 21.438 -1.07 1 81.12 204 TRP A N 1
ATOM 1635 C CA . TRP A 1 204 ? -14.492 20.359 -1.203 1 81.12 204 TRP A CA 1
ATOM 1636 C C . TRP A 1 204 ? -15.078 19.031 -0.715 1 81.12 204 TRP A C 1
ATOM 1638 O O . TRP A 1 204 ? -14.93 18 -1.368 1 81.12 204 TRP A O 1
ATOM 1648 N N . THR A 1 205 ? -15.719 19.078 0.329 1 81.19 205 THR A N 1
ATOM 1649 C CA . THR A 1 205 ? -16.344 17.875 0.88 1 81.19 205 THR A CA 1
ATOM 1650 C C . THR A 1 205 ? -17.422 17.359 -0.061 1 81.19 205 THR A C 1
ATOM 1652 O O . THR A 1 205 ? -17.594 16.141 -0.206 1 81.19 205 THR A O 1
ATOM 1655 N N . LEU A 1 206 ? -18.094 18.281 -0.649 1 85.56 206 LEU A N 1
ATOM 1656 C CA . LEU A 1 206 ? -19.125 17.906 -1.608 1 85.56 206 LEU A CA 1
ATOM 1657 C C . LEU A 1 206 ? -18.531 17.172 -2.801 1 85.56 206 LEU A C 1
ATOM 1659 O O . LEU A 1 206 ? -19 16.094 -3.188 1 85.56 206 LEU A O 1
ATOM 1663 N N . THR A 1 207 ? -17.516 17.672 -3.293 1 85.31 207 THR A N 1
ATOM 1664 C CA . THR A 1 207 ? -16.859 17.062 -4.441 1 85.31 207 THR A CA 1
ATOM 1665 C C . THR A 1 207 ? -16.312 15.688 -4.074 1 85.31 207 THR A C 1
ATOM 1667 O O . THR A 1 207 ? -16.453 14.727 -4.84 1 85.31 207 THR A O 1
ATOM 1670 N N . TYR A 1 208 ? -15.734 15.562 -2.965 1 84.38 208 TYR A N 1
ATOM 1671 C CA . TYR A 1 208 ? -15.18 14.289 -2.512 1 84.38 208 TYR A CA 1
ATOM 1672 C C . TYR A 1 208 ? -16.281 13.266 -2.277 1 84.38 208 TYR A C 1
ATOM 1674 O O . TYR A 1 208 ? -16.109 12.078 -2.553 1 84.38 208 TYR A O 1
ATOM 1682 N N . THR A 1 209 ? -17.359 13.758 -1.772 1 84.12 209 THR A N 1
ATOM 1683 C CA . THR A 1 209 ? -18.5 12.875 -1.546 1 84.12 209 THR A CA 1
ATOM 1684 C C . THR A 1 209 ? -19 12.297 -2.863 1 84.12 209 THR A C 1
ATOM 1686 O O . THR A 1 209 ? -19.281 11.102 -2.957 1 84.12 209 THR A O 1
ATOM 1689 N N . VAL A 1 210 ? -19.078 13.109 -3.824 1 87.56 210 VAL A N 1
ATOM 1690 C CA . VAL A 1 210 ? -19.531 12.664 -5.137 1 87.56 210 VAL A CA 1
ATOM 1691 C C . VAL A 1 210 ? -18.547 11.648 -5.707 1 87.56 210 VAL A C 1
ATOM 1693 O O . VAL A 1 210 ? -18.953 10.594 -6.207 1 87.56 210 VAL A O 1
ATOM 1696 N N . ASN A 1 211 ? -17.328 11.922 -5.531 1 86.62 211 ASN A N 1
ATOM 1697 C CA . ASN A 1 211 ? -16.312 11.031 -6.055 1 86.62 211 ASN A CA 1
ATOM 1698 C C . ASN A 1 211 ? -16.312 9.688 -5.324 1 86.62 211 ASN A C 1
ATOM 1700 O O . ASN A 1 211 ? -16.203 8.633 -5.953 1 86.62 211 ASN A O 1
ATOM 1704 N N . THR A 1 212 ? -16.375 9.758 -4.082 1 86.19 212 THR A N 1
ATOM 1705 C CA . THR A 1 212 ? -16.422 8.547 -3.281 1 86.19 212 THR A CA 1
ATOM 1706 C C . THR A 1 212 ? -17.656 7.723 -3.611 1 86.19 212 THR A C 1
ATOM 1708 O O . THR A 1 212 ? -17.594 6.5 -3.723 1 86.19 212 THR A O 1
ATOM 1711 N N . GLY A 1 213 ? -18.812 8.398 -3.742 1 88.81 213 GLY A N 1
ATOM 1712 C CA . GLY A 1 213 ? -20.047 7.723 -4.109 1 88.81 213 GLY A CA 1
ATOM 1713 C C . GLY A 1 213 ? -19.969 7.047 -5.465 1 88.81 213 GLY A C 1
ATOM 1714 O O . GLY A 1 213 ? -20.406 5.906 -5.621 1 88.81 213 GLY A O 1
ATOM 1715 N N . LEU A 1 214 ? -19.391 7.723 -6.375 1 89.19 214 LEU A N 1
ATOM 1716 C CA . LEU A 1 214 ? -19.234 7.164 -7.715 1 89.19 214 LEU A CA 1
ATOM 1717 C C . LEU A 1 214 ? -18.312 5.941 -7.688 1 89.19 214 LEU A C 1
ATOM 1719 O O . LEU A 1 214 ? -18.594 4.938 -8.352 1 89.19 214 LEU A O 1
ATOM 1723 N N . LEU A 1 215 ? -17.266 6.031 -6.914 1 87.44 215 LEU A N 1
ATOM 1724 C CA . LEU A 1 215 ? -16.344 4.902 -6.785 1 87.44 215 LEU A CA 1
ATOM 1725 C C . LEU A 1 215 ? -17.047 3.705 -6.152 1 87.44 215 LEU A C 1
ATOM 1727 O O . LEU A 1 215 ? -16.844 2.566 -6.578 1 87.44 215 LEU A O 1
ATOM 1731 N N . ALA A 1 216 ? -17.891 3.986 -5.23 1 89.44 216 ALA A N 1
ATOM 1732 C CA . ALA A 1 216 ? -18.594 2.93 -4.512 1 89.44 216 ALA A CA 1
ATOM 1733 C C . ALA A 1 216 ? -19.609 2.242 -5.422 1 89.44 216 ALA A C 1
ATOM 1735 O O . ALA A 1 216 ? -20.047 1.123 -5.137 1 89.44 216 ALA 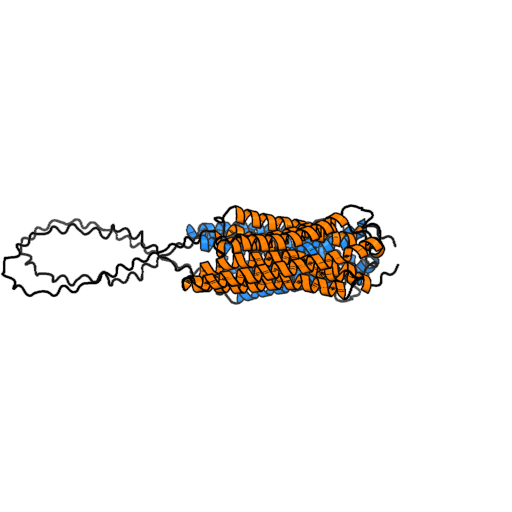A O 1
ATOM 1736 N N . MET A 1 217 ? -19.969 2.863 -6.555 1 94.12 217 MET A N 1
ATOM 1737 C CA . MET A 1 217 ? -20.984 2.287 -7.43 1 94.12 217 MET A CA 1
ATOM 1738 C C . MET A 1 217 ? -20.344 1.632 -8.648 1 94.12 217 MET A C 1
ATOM 1740 O O . MET A 1 217 ? -20.844 0.614 -9.141 1 94.12 217 MET A O 1
ATOM 1744 N N . ILE A 1 218 ? -19.25 2.129 -9.055 1 93.94 218 ILE A N 1
ATOM 1745 C CA . ILE A 1 218 ? -18.641 1.652 -10.289 1 93.94 218 ILE A CA 1
ATOM 1746 C C . ILE A 1 218 ? -18.141 0.224 -10.094 1 93.94 218 ILE A C 1
ATOM 1748 O O . ILE A 1 218 ? -18.234 -0.606 -11 1 93.94 218 ILE A O 1
ATOM 1752 N N . PHE A 1 219 ? -17.641 -0.139 -8.984 1 93.06 219 PHE A N 1
ATOM 1753 C CA . PHE A 1 219 ? -17.016 -1.441 -8.781 1 93.06 219 PHE A CA 1
ATOM 1754 C C . PHE A 1 219 ? -18.062 -2.539 -8.695 1 93.06 219 PHE A C 1
ATOM 1756 O O . PHE A 1 219 ? -17.969 -3.555 -9.391 1 93.06 219 PHE A O 1
ATOM 1763 N N . PRO A 1 220 ? -19.125 -2.314 -7.949 1 93.38 220 PRO A N 1
ATOM 1764 C CA . PRO A 1 220 ? -20.172 -3.338 -7.988 1 93.38 220 PRO A CA 1
ATOM 1765 C C . PRO A 1 220 ? -20.844 -3.441 -9.352 1 93.38 220 PRO A C 1
ATOM 1767 O O . PRO A 1 220 ? -21.219 -4.539 -9.781 1 93.38 220 PRO A O 1
ATOM 1770 N N . ILE A 1 221 ? -21 -2.348 -10.062 1 95.06 221 ILE A N 1
ATOM 1771 C CA . ILE A 1 221 ? -21.578 -2.379 -11.398 1 95.06 221 ILE A CA 1
ATOM 1772 C C . ILE A 1 221 ? -20.688 -3.191 -12.328 1 95.06 221 ILE A C 1
ATOM 1774 O O . ILE A 1 221 ? -21.156 -4.055 -13.07 1 95.06 221 ILE A O 1
ATOM 1778 N N . THR A 1 222 ? -19.406 -2.9 -12.281 1 95.38 222 THR A N 1
ATOM 1779 C CA . THR A 1 222 ? -18.438 -3.619 -13.117 1 95.38 222 THR A CA 1
ATOM 1780 C C . THR A 1 222 ? -18.422 -5.102 -12.758 1 95.38 222 THR A C 1
ATOM 1782 O O . THR A 1 222 ? -18.312 -5.957 -13.641 1 95.38 222 THR A O 1
ATOM 1785 N N . THR A 1 223 ? -18.594 -5.383 -11.492 1 93.31 223 THR A N 1
ATOM 1786 C CA . THR A 1 223 ? -18.625 -6.77 -11.047 1 93.31 223 THR A CA 1
ATOM 1787 C C . THR A 1 223 ? -19.828 -7.5 -11.641 1 93.31 223 THR A C 1
ATOM 1789 O O . THR A 1 223 ? -19.703 -8.625 -12.125 1 93.31 223 THR A O 1
ATOM 1792 N N . ILE A 1 224 ? -20.984 -6.852 -11.703 1 92.38 224 ILE A N 1
ATOM 1793 C CA . ILE A 1 224 ? -22.188 -7.438 -12.266 1 92.38 224 ILE A CA 1
ATOM 1794 C C . ILE A 1 224 ? -22 -7.668 -13.766 1 92.38 224 ILE A C 1
ATOM 1796 O O . ILE A 1 224 ? -22.312 -8.742 -14.281 1 92.38 224 ILE A O 1
ATOM 1800 N N . ILE A 1 225 ? -21.391 -6.719 -14.422 1 94.19 225 ILE A N 1
ATOM 1801 C CA . ILE A 1 225 ? -21.203 -6.801 -15.867 1 94.19 225 ILE A CA 1
ATOM 1802 C C . ILE A 1 225 ? -20.25 -7.957 -16.188 1 94.19 225 ILE A C 1
ATOM 1804 O O . ILE A 1 225 ? -20.531 -8.758 -17.094 1 94.19 225 ILE A O 1
ATOM 1808 N N . LEU A 1 226 ? -19.203 -8.117 -15.438 1 92.94 226 LEU A N 1
ATOM 1809 C CA . LEU A 1 226 ? -18.234 -9.172 -15.688 1 92.94 226 LEU A CA 1
ATOM 1810 C C . LEU A 1 226 ? -18.828 -10.547 -15.383 1 92.94 226 LEU A C 1
ATOM 1812 O O . LEU A 1 226 ? -18.531 -11.523 -16.078 1 92.94 226 LEU A O 1
ATOM 1816 N N . ARG A 1 227 ? -19.641 -10.602 -14.414 1 88.62 227 ARG A N 1
ATOM 1817 C CA . ARG A 1 227 ? -20.266 -11.875 -14.078 1 88.62 227 ARG A CA 1
ATOM 1818 C C . ARG A 1 227 ? -21.312 -12.266 -15.133 1 88.62 227 ARG A C 1
ATOM 1820 O O . ARG A 1 227 ? -21.484 -13.445 -15.414 1 88.62 227 ARG A O 1
ATOM 1827 N N . LEU A 1 228 ? -21.953 -11.289 -15.727 1 87.94 228 LEU A N 1
ATOM 1828 C CA . LEU A 1 228 ? -22.953 -11.531 -16.75 1 87.94 228 LEU A CA 1
ATOM 1829 C C . LEU A 1 228 ? -22.297 -11.914 -18.078 1 87.94 228 LEU A C 1
ATOM 1831 O O . LEU A 1 228 ? -22.812 -12.773 -18.797 1 87.94 228 LEU A O 1
ATOM 1835 N N . THR A 1 229 ? -21.172 -11.32 -18.422 1 91.12 229 THR A N 1
ATOM 1836 C CA . THR A 1 229 ? -20.531 -11.523 -19.719 1 91.12 229 THR A CA 1
ATOM 1837 C C . THR A 1 229 ? -19.625 -12.75 -19.688 1 91.12 229 THR A C 1
ATOM 1839 O O . THR A 1 229 ? -19.406 -13.398 -20.703 1 91.12 229 THR A O 1
ATOM 1842 N N . ARG A 1 230 ? -19.047 -13.039 -18.531 1 88.12 230 ARG A N 1
ATOM 1843 C CA . ARG A 1 230 ? -18.156 -14.172 -18.359 1 88.12 230 ARG A CA 1
ATOM 1844 C C . ARG A 1 230 ? -18.516 -14.969 -17.109 1 88.12 230 ARG A C 1
ATOM 1846 O O . ARG A 1 230 ? -17.75 -14.992 -16.141 1 88.12 230 ARG A O 1
ATOM 1853 N N . PRO A 1 231 ? -19.594 -15.812 -17.234 1 79.25 231 PRO A N 1
ATOM 1854 C CA . PRO A 1 231 ? -20.094 -16.5 -16.047 1 79.25 231 PRO A CA 1
ATOM 1855 C C . PRO A 1 231 ? -19.219 -17.688 -15.641 1 79.25 231 PRO A C 1
ATOM 1857 O O . PRO A 1 231 ? -19.234 -18.109 -14.477 1 79.25 231 PRO A O 1
ATOM 1860 N N . ASP A 1 232 ? -18.391 -18.172 -16.5 1 75.81 232 ASP A N 1
ATOM 1861 C CA . ASP A 1 232 ? -17.688 -19.422 -16.234 1 75.81 232 ASP A CA 1
ATOM 1862 C C . ASP A 1 232 ? -16.266 -19.156 -15.719 1 75.81 232 ASP A C 1
ATOM 1864 O O . ASP A 1 232 ? -15.539 -20.078 -15.383 1 75.81 232 ASP A O 1
ATOM 1868 N N . ASP A 1 233 ? -15.938 -17.875 -15.703 1 81.06 233 ASP A N 1
ATOM 1869 C CA . ASP A 1 233 ? -14.586 -17.578 -15.242 1 81.06 233 ASP A CA 1
ATOM 1870 C C . ASP A 1 233 ? -14.617 -16.688 -14.008 1 81.06 233 ASP A C 1
ATOM 1872 O O . ASP A 1 233 ? -15.688 -16.406 -13.453 1 81.06 233 ASP A O 1
ATOM 1876 N N . MET A 1 234 ? -13.43 -16.453 -13.414 1 82.62 234 MET A N 1
ATOM 1877 C CA . MET A 1 234 ? -13.328 -15.695 -12.164 1 82.62 234 MET A CA 1
ATOM 1878 C C . MET A 1 234 ? -12.719 -14.32 -12.406 1 82.62 234 MET A C 1
ATOM 1880 O O . MET A 1 234 ? -12.086 -13.758 -11.508 1 82.62 234 MET A O 1
ATOM 1884 N N . VAL A 1 235 ? -13.039 -13.75 -13.547 1 89.94 235 VAL A N 1
ATOM 1885 C CA . VAL A 1 235 ? -12.43 -12.469 -13.891 1 89.94 235 VAL A CA 1
ATOM 1886 C C . VAL A 1 235 ? -13.008 -11.367 -13.008 1 89.94 235 VAL A C 1
ATOM 1888 O O . VAL A 1 235 ? -12.32 -10.391 -12.695 1 89.94 235 VAL A O 1
ATOM 1891 N N . PHE A 1 236 ? -14.227 -11.547 -12.562 1 91.31 236 PHE A N 1
ATOM 1892 C CA . PHE A 1 236 ? -14.875 -10.508 -11.773 1 91.31 236 PHE A CA 1
ATOM 1893 C C . PHE A 1 236 ? -14.172 -10.32 -10.438 1 91.31 236 PHE A C 1
ATOM 1895 O O . PHE A 1 236 ? -14.273 -9.258 -9.812 1 91.31 236 PHE A O 1
ATOM 1902 N N . PHE A 1 237 ? -13.352 -11.281 -10.016 1 91.5 237 PHE A N 1
ATOM 1903 C CA . PHE A 1 237 ? -12.648 -11.18 -8.742 1 91.5 237 PHE A CA 1
ATOM 1904 C C . PHE A 1 237 ? -11.547 -10.133 -8.812 1 91.5 237 PHE A C 1
ATOM 1906 O O . PHE A 1 237 ? -11.148 -9.57 -7.785 1 91.5 237 PHE A O 1
ATOM 1913 N N . SER A 1 238 ? -11.078 -9.836 -9.977 1 94.31 238 SER A N 1
ATOM 1914 C CA . SER A 1 238 ? -10.047 -8.812 -10.125 1 94.31 238 SER A CA 1
ATOM 1915 C C . SER A 1 238 ? -10.57 -7.441 -9.703 1 94.31 238 SER A C 1
ATOM 1917 O O . SER A 1 238 ? -9.797 -6.598 -9.234 1 94.31 238 SER A O 1
ATOM 1919 N N . VAL A 1 239 ? -11.852 -7.23 -9.805 1 94.5 239 VAL A N 1
ATOM 1920 C CA . VAL A 1 239 ? -12.461 -5.945 -9.477 1 94.5 239 VAL A CA 1
ATOM 1921 C C . VAL A 1 239 ? -13.117 -6.023 -8.102 1 94.5 239 VAL A C 1
ATOM 1923 O O . VAL A 1 239 ? -13.094 -5.055 -7.34 1 94.5 239 VAL A O 1
ATOM 1926 N N . TYR A 1 240 ? -13.57 -7.188 -7.773 1 93.81 240 TYR A N 1
ATOM 1927 C CA . TYR A 1 240 ? -14.328 -7.367 -6.539 1 93.81 240 TYR A CA 1
ATOM 1928 C C . TYR A 1 240 ? -13.406 -7.355 -5.328 1 93.81 240 TYR A C 1
ATOM 1930 O O . TYR A 1 240 ? -13.727 -6.75 -4.301 1 93.81 240 TYR A O 1
ATOM 1938 N N . VAL A 1 241 ? -12.258 -7.922 -5.43 1 95.5 241 VAL A N 1
ATOM 1939 C CA . VAL A 1 241 ? -11.375 -8.141 -4.285 1 95.5 241 VAL A CA 1
ATOM 1940 C C . VAL A 1 241 ? -10.891 -6.793 -3.752 1 95.5 241 VAL A C 1
ATOM 1942 O O . VAL A 1 241 ? -10.961 -6.531 -2.549 1 95.5 241 VAL A O 1
ATOM 1945 N N . PRO A 1 242 ? -10.5 -5.91 -4.566 1 96.88 242 PRO A N 1
ATOM 1946 C CA . PRO A 1 242 ? -9.977 -4.656 -4.02 1 96.88 242 PRO A CA 1
ATOM 1947 C C . PRO A 1 242 ? -11.078 -3.662 -3.666 1 96.88 242 PRO A C 1
ATOM 1949 O O . PRO A 1 242 ? -10.797 -2.58 -3.141 1 96.88 242 PRO A O 1
ATOM 1952 N N . TYR A 1 243 ? -12.344 -3.977 -3.875 1 95.62 243 TYR A N 1
ATOM 1953 C CA . TYR A 1 243 ? -13.461 -3.047 -3.729 1 95.62 243 TYR A CA 1
ATOM 1954 C C . TYR A 1 243 ? -13.539 -2.512 -2.305 1 95.62 243 TYR A C 1
ATOM 1956 O O . TYR A 1 243 ? -13.656 -1.301 -2.098 1 95.62 243 TYR A O 1
ATOM 1964 N N . SER A 1 244 ? -13.438 -3.359 -1.322 1 95 244 SER A N 1
ATOM 1965 C CA . SER A 1 244 ? -13.57 -2.928 0.065 1 95 244 SER A CA 1
ATOM 1966 C C . SER A 1 244 ? -12.469 -1.951 0.45 1 95 244 SER A C 1
ATOM 1968 O O . SER A 1 244 ? -12.719 -0.949 1.121 1 95 244 SER A O 1
ATOM 1970 N N . ALA A 1 245 ? -11.25 -2.23 -0.007 1 96.81 245 ALA A N 1
ATOM 1971 C CA . ALA A 1 245 ? -10.125 -1.354 0.303 1 96.81 245 ALA A CA 1
ATOM 1972 C C . ALA A 1 245 ? -10.273 -0.003 -0.39 1 96.81 245 ALA A C 1
ATOM 1974 O O . ALA A 1 245 ? -9.922 1.034 0.178 1 96.81 245 ALA A O 1
ATOM 1975 N N . ILE A 1 246 ? -10.773 -0.025 -1.586 1 95.5 246 ILE A N 1
ATOM 1976 C CA . ILE A 1 246 ? -10.969 1.219 -2.324 1 95.5 246 ILE A CA 1
ATOM 1977 C C . ILE A 1 246 ? -11.992 2.092 -1.599 1 95.5 246 ILE A C 1
ATOM 1979 O O . ILE A 1 246 ? -11.773 3.293 -1.421 1 95.5 246 ILE A O 1
ATOM 1983 N N . TYR A 1 247 ? -13.055 1.489 -1.192 1 94.69 247 TYR A N 1
ATOM 1984 C CA . TYR A 1 247 ? -14.125 2.205 -0.512 1 94.69 247 TYR A CA 1
ATOM 1985 C C . TYR A 1 247 ? -13.641 2.783 0.813 1 94.69 247 TYR A C 1
ATOM 1987 O O . TYR A 1 247 ? -13.898 3.949 1.12 1 94.69 247 TYR A O 1
ATOM 1995 N N . SER A 1 248 ? -12.875 2.068 1.551 1 95.62 248 SER A N 1
ATOM 1996 C CA . SER A 1 248 ? -12.32 2.521 2.82 1 95.62 248 SER A CA 1
ATOM 1997 C C . SER A 1 248 ? -11.305 3.641 2.609 1 95.62 248 SER A C 1
ATOM 1999 O O . SER A 1 248 ? -11.289 4.617 3.361 1 95.62 248 SER A O 1
ATOM 2001 N N . ASN A 1 249 ? -10.484 3.473 1.567 1 95.12 249 ASN A N 1
ATOM 2002 C CA . ASN A 1 249 ? -9.508 4.508 1.252 1 95.12 249 ASN A CA 1
ATOM 2003 C C . ASN A 1 249 ? -10.188 5.809 0.833 1 95.12 249 ASN A C 1
ATOM 2005 O O . ASN A 1 249 ? -9.703 6.898 1.152 1 95.12 249 ASN A O 1
ATOM 2009 N N . ALA A 1 250 ? -11.242 5.645 0.094 1 91.81 250 ALA A N 1
ATOM 2010 C CA . ALA A 1 250 ? -11.969 6.836 -0.334 1 91.81 250 ALA A CA 1
ATOM 2011 C C . ALA A 1 250 ? -12.531 7.598 0.865 1 91.81 250 ALA A C 1
ATOM 2013 O O . ALA A 1 250 ? -12.445 8.828 0.923 1 91.81 250 ALA A O 1
ATOM 2014 N N . LEU A 1 251 ? -13.062 6.945 1.81 1 90.81 251 LEU A N 1
ATOM 2015 C CA . LEU A 1 251 ? -13.578 7.574 3.023 1 90.81 251 LEU A CA 1
ATOM 2016 C C . LEU A 1 251 ? -12.453 8.25 3.799 1 90.81 251 LEU A C 1
ATOM 2018 O O . LEU A 1 251 ? -12.555 9.43 4.152 1 90.81 251 LEU A O 1
ATOM 2022 N N . LEU A 1 252 ? -11.359 7.516 4.012 1 91.5 252 LEU A N 1
ATOM 2023 C CA . LEU A 1 252 ? -10.266 8.039 4.82 1 91.5 252 LEU A CA 1
ATOM 2024 C C . LEU A 1 252 ? -9.562 9.188 4.105 1 91.5 252 LEU A C 1
ATOM 2026 O O . LEU A 1 252 ? -9.094 10.133 4.75 1 91.5 252 LEU A O 1
ATOM 2030 N N . GLY A 1 253 ? -9.469 9.039 2.795 1 87.44 253 GLY A N 1
ATOM 2031 C CA . GLY A 1 253 ? -8.938 10.156 2.031 1 87.44 253 GLY A CA 1
ATOM 2032 C C . GLY A 1 253 ? -9.727 11.438 2.219 1 87.44 253 GLY A C 1
ATOM 2033 O O . GLY A 1 253 ? -9.148 12.523 2.326 1 87.44 253 GLY A O 1
ATOM 2034 N N . SER A 1 254 ? -11.008 11.305 2.279 1 82.94 254 SER A N 1
ATOM 2035 C CA . SER A 1 254 ? -11.875 12.461 2.492 1 82.94 254 SER A CA 1
ATOM 2036 C C . SER A 1 254 ? -11.695 13.031 3.895 1 82.94 254 SER A C 1
ATOM 2038 O O . SER A 1 254 ? -11.648 14.25 4.07 1 82.94 254 SER A O 1
ATOM 2040 N N . LEU A 1 255 ? -11.562 12.234 4.832 1 83.88 255 LEU A N 1
ATOM 2041 C CA . LEU A 1 255 ? -11.406 12.664 6.215 1 83.88 255 LEU A CA 1
ATOM 2042 C C . LEU A 1 255 ? -10.055 13.344 6.418 1 83.88 255 LEU A C 1
ATOM 2044 O O . LEU A 1 255 ? -9.969 14.383 7.082 1 83.88 255 LEU A O 1
ATOM 2048 N N . ASN A 1 256 ? -9.062 12.828 5.801 1 84.19 256 ASN A N 1
ATOM 2049 C CA . ASN A 1 256 ? -7.715 13.375 5.957 1 84.19 256 ASN A CA 1
ATOM 2050 C C . ASN A 1 256 ? -7.543 14.672 5.176 1 84.19 256 ASN A C 1
ATOM 2052 O O . ASN A 1 256 ? -6.801 15.562 5.598 1 84.19 256 ASN A O 1
ATOM 2056 N N . ALA A 1 257 ? -8.133 14.75 4.09 1 75.88 257 ALA A N 1
ATOM 2057 C CA . ALA A 1 257 ? -8.031 15.953 3.268 1 75.88 257 ALA A CA 1
ATOM 2058 C C . ALA A 1 257 ? -8.688 17.141 3.959 1 75.88 257 ALA A C 1
ATOM 2060 O O . ALA A 1 257 ? -8.258 18.281 3.773 1 75.88 257 ALA A O 1
ATOM 2061 N N . ARG A 1 258 ? -9.695 16.922 4.645 1 71.19 258 ARG A N 1
ATOM 2062 C CA . ARG A 1 258 ? -10.359 17.984 5.391 1 71.19 258 ARG A CA 1
ATOM 2063 C C . ARG A 1 258 ? -9.391 18.641 6.375 1 71.19 258 ARG A C 1
ATOM 2065 O O . ARG A 1 258 ? -9.414 19.859 6.547 1 71.19 258 ARG A O 1
ATOM 2072 N N . ASP A 1 259 ? -8.594 17.906 6.875 1 68.62 259 ASP A N 1
ATOM 2073 C CA . ASP A 1 259 ? -7.625 18.422 7.844 1 68.62 259 ASP A CA 1
ATOM 2074 C C . ASP A 1 259 ? -6.562 19.281 7.16 1 68.62 259 ASP A C 1
ATOM 2076 O O . ASP A 1 259 ? -6.121 20.281 7.715 1 68.62 259 ASP A O 1
ATOM 2080 N N . TRP A 1 260 ? -6.355 19 5.969 1 64.81 260 TRP A N 1
ATOM 2081 C CA . TRP A 1 260 ? -5.359 19.75 5.219 1 64.81 260 TRP A CA 1
ATOM 2082 C C . TRP A 1 260 ? -5.898 21.125 4.816 1 64.81 260 TRP A C 1
ATOM 2084 O O . TRP A 1 260 ? -5.184 22.125 4.891 1 64.81 260 TRP A O 1
ATOM 2094 N N . VAL A 1 261 ? -7.184 21.156 4.496 1 63.56 261 VAL A N 1
ATOM 2095 C CA . VAL A 1 261 ? -7.812 22.391 4.043 1 63.56 261 VAL A CA 1
ATOM 2096 C C . VAL A 1 261 ? -8.055 23.312 5.234 1 63.56 261 VAL A C 1
ATOM 2098 O O . VAL A 1 261 ? -7.891 24.531 5.129 1 63.56 261 VAL A O 1
ATOM 2101 N N . ARG A 1 262 ? -8.352 22.766 6.363 1 62.59 262 ARG A N 1
ATOM 2102 C CA . ARG A 1 262 ? -8.562 23.547 7.578 1 62.59 262 ARG A CA 1
ATOM 2103 C C . ARG A 1 262 ? -7.27 24.234 8.008 1 62.59 262 ARG A C 1
ATOM 2105 O O . ARG A 1 262 ? -7.293 25.391 8.461 1 62.59 262 ARG A O 1
ATOM 2112 N N . HIS A 1 263 ? -6.246 23.531 7.871 1 57.5 263 HIS A N 1
ATOM 2113 C CA . HIS A 1 263 ? -4.957 24.078 8.266 1 57.5 263 HIS A CA 1
ATOM 2114 C C . HIS A 1 263 ? -4.504 25.172 7.305 1 57.5 263 HIS A C 1
ATOM 2116 O O . HIS A 1 263 ? -3.846 26.141 7.711 1 57.5 263 HIS A O 1
ATOM 2122 N N . ASP A 1 264 ? -4.988 25.016 6.172 1 53.88 264 ASP A N 1
ATOM 2123 C CA . ASP A 1 264 ? -4.629 26.031 5.188 1 53.88 264 ASP A CA 1
ATOM 2124 C C . ASP A 1 264 ? -5.43 27.312 5.406 1 53.88 264 ASP A C 1
ATOM 2126 O O . ASP A 1 264 ? -4.938 28.406 5.141 1 53.88 264 ASP A O 1
ATOM 2130 N N . ASP A 1 265 ? -6.746 27.234 6.012 1 48.22 265 ASP A N 1
ATOM 2131 C CA . ASP A 1 265 ? -7.621 28.375 6.238 1 48.22 265 ASP A CA 1
ATOM 2132 C C . ASP A 1 265 ? -7.422 28.953 7.637 1 48.22 265 ASP A C 1
ATOM 2134 O O . ASP A 1 265 ? -8.016 29.969 7.984 1 48.22 265 ASP A O 1
ATOM 2138 N N . ASP A 1 266 ? -7.059 28.281 8.688 1 44.97 266 ASP A N 1
ATOM 2139 C CA . ASP A 1 266 ? -6.914 28.922 9.992 1 44.97 266 ASP A CA 1
ATOM 2140 C C . ASP A 1 266 ? -6.141 30.234 9.875 1 44.97 266 ASP A C 1
ATOM 2142 O O . ASP A 1 266 ? -4.977 30.234 9.477 1 44.97 266 ASP A O 1
ATOM 2146 N N . PRO A 1 267 ? -6.969 31.219 9.945 1 36.66 267 PRO A N 1
ATOM 2147 C CA . PRO A 1 267 ? -6.258 32.5 10.109 1 36.66 267 PRO A CA 1
ATOM 2148 C C . PRO A 1 267 ? -5.312 32.469 11.305 1 36.66 267 PRO A C 1
ATOM 2150 O O . PRO A 1 267 ? -5.586 31.812 12.312 1 36.66 267 PRO A O 1
ATOM 2153 N N . VAL A 1 268 ? -4.082 32.594 11.148 1 35.25 268 VAL A N 1
ATOM 2154 C CA . VAL A 1 268 ? -3.264 33.031 12.281 1 35.25 268 VAL A CA 1
ATOM 2155 C C . VAL A 1 268 ? -4.09 33.938 13.203 1 35.25 268 VAL A C 1
ATOM 2157 O O . VAL A 1 268 ? -4.426 35.062 12.844 1 35.25 268 VAL A O 1
ATOM 2160 N N . THR A 1 269 ? -5.188 33.406 13.875 1 33.16 269 THR A N 1
ATOM 2161 C CA . THR A 1 269 ? -5.816 34.25 14.906 1 33.16 269 THR A CA 1
ATOM 2162 C C . THR A 1 269 ? -4.789 34.688 15.938 1 33.16 269 THR A C 1
ATOM 2164 O O . THR A 1 269 ? -4.16 33.844 16.594 1 33.16 269 THR A O 1
ATOM 2167 N N . ILE A 1 270 ? -4.238 35.812 15.82 1 31.02 270 ILE A N 1
ATOM 2168 C CA . ILE A 1 270 ? -3.512 36.562 16.828 1 31.02 270 ILE A CA 1
ATOM 2169 C C . ILE A 1 270 ? -4.414 36.812 18.047 1 31.02 270 ILE A C 1
ATOM 2171 O O . ILE A 1 270 ? -5.434 37.5 17.938 1 31.02 270 ILE A O 1
ATOM 2175 N N . HIS A 1 271 ? -4.602 35.812 18.906 1 30.78 271 HIS A N 1
ATOM 2176 C CA . HIS A 1 271 ? -5.203 36.219 20.172 1 30.78 271 HIS A CA 1
ATOM 2177 C C . HIS A 1 271 ? -4.453 37.406 20.766 1 30.78 271 HIS A C 1
ATOM 2179 O O . HIS A 1 271 ? -3.27 37.312 21.094 1 30.78 271 HIS A O 1
ATOM 2185 N N . LEU A 1 272 ? -4.805 38.594 20.359 1 32.31 272 LEU A N 1
ATOM 2186 C CA . LEU A 1 272 ? -4.414 39.875 20.922 1 32.31 272 LEU A CA 1
ATOM 2187 C C . LEU A 1 272 ? -4.625 39.906 22.422 1 32.31 272 LEU A C 1
ATOM 2189 O O . LEU A 1 272 ? -4.418 40.938 23.062 1 32.31 272 LEU A O 1
ATOM 2193 N N . SER A 1 273 ? -5.129 38.875 22.953 1 32.91 273 SER A N 1
ATOM 2194 C CA . SER A 1 273 ? -5.492 39.156 24.344 1 32.91 273 SER A CA 1
ATOM 2195 C C . SER A 1 273 ? -4.258 39.406 25.203 1 32.91 273 SER A C 1
ATOM 2197 O O . SER A 1 273 ? -4.336 40.062 26.25 1 32.91 273 SER A O 1
ATOM 2199 N N . ASP A 1 274 ? -3.164 38.688 25.016 1 31.52 274 ASP A N 1
ATOM 2200 C CA . ASP A 1 274 ? -2.191 38.906 26.078 1 31.52 274 ASP A CA 1
ATOM 2201 C C . ASP A 1 274 ? -1.391 40.188 25.844 1 31.52 274 ASP A C 1
ATOM 2203 O O . ASP A 1 274 ? -0.28 40.312 26.359 1 31.52 274 ASP A O 1
ATOM 2207 N N . LEU A 1 275 ? -1.731 41 24.734 1 31.09 275 LEU A N 1
ATOM 2208 C CA . LEU A 1 275 ? -1.204 42.344 24.906 1 31.09 275 LEU A CA 1
ATOM 2209 C C . LEU A 1 275 ? -1.566 42.906 26.281 1 31.09 275 LEU A C 1
ATOM 2211 O O . LEU A 1 275 ? -2.744 43.094 26.594 1 31.09 275 LEU A O 1
ATOM 2215 N N . ASP A 1 276 ? -0.876 42.406 27.297 1 27.22 276 ASP A N 1
ATOM 2216 C CA . ASP A 1 276 ? -0.94 43 28.625 1 27.22 276 ASP A CA 1
ATOM 2217 C C . ASP A 1 276 ? -1.172 44.5 28.547 1 27.22 276 ASP A C 1
ATOM 2219 O O . ASP A 1 276 ? -0.492 45.219 27.797 1 27.22 276 ASP A O 1
ATOM 2223 N N . ASN A 1 277 ? -2.344 44.938 28.656 1 32.53 277 ASN A N 1
ATOM 2224 C CA . ASN A 1 277 ? -2.756 46.281 29.031 1 32.53 277 ASN A CA 1
ATOM 2225 C C . ASN A 1 277 ? -1.727 46.938 29.953 1 32.53 277 ASN A C 1
ATOM 2227 O O . ASN A 1 277 ? -1.99 48 30.516 1 32.53 277 ASN A O 1
ATOM 2231 N N . SER A 1 278 ? -0.701 46.125 30.359 1 32.72 278 SER A N 1
ATOM 2232 C CA . SER A 1 278 ? 0.124 46.781 31.375 1 32.72 278 SER A CA 1
ATOM 2233 C C . SER A 1 278 ? 0.857 47.969 30.797 1 32.72 278 SER A C 1
ATOM 2235 O O . SER A 1 278 ? 1.42 48.781 31.531 1 32.72 278 SER A O 1
ATOM 2237 N N . VAL A 1 279 ? 1.252 47.844 29.438 1 33.47 279 VAL A N 1
ATOM 2238 C CA . VAL A 1 279 ? 2.039 49 29.047 1 33.47 279 VAL A CA 1
ATOM 2239 C C . VAL A 1 279 ? 1.146 50.25 29.016 1 33.47 279 VAL A C 1
ATOM 2241 O O . VAL A 1 279 ? 1.628 51.375 28.797 1 33.47 279 VAL A O 1
ATOM 2244 N N . LEU A 1 280 ? -0.184 49.875 28.844 1 30.28 280 LEU A N 1
ATOM 2245 C CA . LEU A 1 280 ? -1.049 51.062 28.906 1 30.28 280 LEU A CA 1
ATOM 2246 C C . LEU A 1 280 ? -1.104 51.625 30.328 1 30.28 280 LEU A C 1
ATOM 2248 O O . LEU A 1 280 ? -2.152 51.594 30.969 1 30.28 280 LEU A O 1
ATOM 2252 N N . SER A 1 281 ? -0.165 51.062 31.188 1 26.38 281 SER A N 1
ATOM 2253 C CA . SER A 1 281 ? -0.219 51.781 32.438 1 26.38 281 SER A CA 1
ATOM 2254 C C . SER A 1 281 ? -0.022 53.281 32.25 1 26.38 281 SER A C 1
ATOM 2256 O O . SER A 1 281 ? 1.015 53.719 31.734 1 26.38 281 SER A O 1
ATOM 2258 N N . THR A 1 282 ? -1.084 53.875 31.797 1 27.53 282 THR A N 1
ATOM 2259 C CA . THR A 1 282 ? -1.228 55.312 31.734 1 27.53 282 THR A CA 1
ATOM 2260 C C . THR A 1 282 ? -0.486 55.969 32.875 1 27.53 282 THR A C 1
ATOM 2262 O O . THR A 1 282 ? -0.705 55.625 34.062 1 27.53 282 THR A O 1
ATOM 2265 N N . PRO A 1 283 ? 0.812 56.281 32.656 1 28.58 283 PRO A N 1
ATOM 2266 C CA . PRO A 1 283 ? 1.438 57.031 33.75 1 28.58 283 PRO A CA 1
ATOM 2267 C C . PRO A 1 283 ? 0.473 57.969 34.438 1 28.58 283 PRO A C 1
ATOM 2269 O O . PRO A 1 283 ? -0.488 58.438 33.844 1 28.58 283 PRO A O 1
ATOM 2272 N N . ASN A 1 284 ? 0.157 57.688 35.719 1 27.55 284 ASN A N 1
ATOM 2273 C CA . ASN A 1 284 ? -0.651 58.531 36.594 1 27.55 284 ASN A CA 1
ATOM 2274 C C . ASN A 1 284 ? -0.42 60 36.312 1 27.55 284 ASN A C 1
ATOM 2276 O O . ASN A 1 284 ? 0.663 60.531 36.562 1 27.55 284 ASN A O 1
ATOM 2280 N N . GLY A 1 285 ? -0.641 60.406 34.969 1 25.33 285 GLY A N 1
ATOM 2281 C CA . GLY A 1 285 ? -0.553 61.844 34.719 1 25.33 285 GLY A CA 1
ATOM 2282 C C . GLY A 1 285 ? -1.162 62.688 35.812 1 25.33 285 GLY A C 1
ATOM 2283 O O . GLY A 1 285 ? -2.232 62.375 36.344 1 25.33 285 GLY A O 1
ATOM 2284 N N . THR A 1 286 ? -0.323 63 36.812 1 26.81 286 THR A N 1
ATOM 2285 C CA . THR A 1 286 ? -0.687 64 37.812 1 26.81 286 THR A CA 1
ATOM 2286 C C . THR A 1 286 ? -1.524 65.125 37.188 1 26.81 286 THR A C 1
ATOM 2288 O O . THR A 1 286 ? -1.052 65.812 36.281 1 26.81 286 THR A O 1
ATOM 2291 N N . ARG A 1 287 ? -2.859 64.75 36.938 1 28.86 287 ARG A N 1
ATOM 2292 C CA . ARG A 1 287 ? -3.904 65.625 36.469 1 28.86 287 ARG A CA 1
ATOM 2293 C C . ARG A 1 287 ? -3.783 67 37.125 1 28.86 287 ARG A C 1
ATOM 2295 O O . ARG A 1 287 ? -4.043 67.125 38.312 1 28.86 287 ARG A O 1
ATOM 2302 N N . ALA A 1 288 ? -2.623 67.688 36.812 1 26.38 288 ALA A N 1
ATOM 2303 C CA . ALA A 1 288 ? -2.621 69.062 37.312 1 26.38 288 ALA A CA 1
ATOM 2304 C C . ALA A 1 288 ? -3.951 69.75 37.031 1 26.38 288 ALA A C 1
ATOM 2306 O O . ALA A 1 288 ? -4.566 69.5 36 1 26.38 288 ALA A O 1
ATOM 2307 N N . THR A 1 289 ? -4.629 70.062 38.094 1 24.23 289 THR A N 1
ATOM 2308 C CA . THR A 1 289 ? -5.922 70.688 38.375 1 24.23 289 THR A CA 1
ATOM 2309 C C . THR A 1 289 ? -6.129 71.938 37.5 1 24.23 289 THR A C 1
ATOM 2311 O O . THR A 1 289 ? -5.496 72.938 37.719 1 24.23 289 THR A O 1
ATOM 2314 N N . ILE A 1 290 ? -5.836 71.688 36.094 1 23.17 290 ILE A N 1
ATOM 2315 C CA . ILE A 1 290 ? -5.996 73 35.469 1 23.17 290 ILE A CA 1
ATOM 2316 C C . ILE A 1 290 ? -7.371 73.562 35.812 1 23.17 290 ILE A C 1
ATOM 2318 O O . ILE A 1 290 ? -8.383 72.875 35.688 1 23.17 290 ILE A O 1
ATOM 2322 N N . ASN A 1 291 ? -7.324 74.625 36.5 1 22.38 291 ASN A N 1
ATOM 2323 C CA . ASN A 1 291 ? -8.391 75.5 37 1 22.38 291 ASN A CA 1
ATOM 2324 C C . ASN A 1 291 ? -9.336 75.938 35.875 1 22.38 291 ASN A C 1
ATOM 2326 O O . ASN A 1 291 ? -8.922 76.625 34.938 1 22.38 291 ASN A O 1
ATOM 2330 N N . ARG A 1 292 ? -10.18 74.875 35.375 1 23.8 292 ARG A N 1
ATOM 2331 C CA . ARG A 1 292 ? -11.211 75.062 34.344 1 23.8 292 ARG A CA 1
ATOM 2332 C C . ARG A 1 292 ? -12.047 76.312 34.656 1 23.8 292 ARG A C 1
ATOM 2334 O O . ARG A 1 292 ? -12.719 76.375 35.688 1 23.8 292 ARG A O 1
ATOM 2341 N N . GLY A 1 293 ? -11.359 77.5 34.438 1 20.59 293 GLY A N 1
ATOM 2342 C CA . GLY A 1 293 ? -12.211 78.688 34.625 1 20.59 293 GLY A CA 1
ATOM 2343 C C . GLY A 1 293 ? -13.578 78.5 33.969 1 20.59 293 GLY A C 1
ATOM 2344 O O . GLY A 1 293 ? -13.781 77.625 33.156 1 20.59 293 GLY A O 1
ATOM 2345 N N . ASN A 1 294 ? -14.609 79.25 34.406 1 20.88 294 ASN A N 1
ATOM 2346 C CA . ASN A 1 294 ? -16.047 79.25 34.594 1 20.88 294 ASN A CA 1
ATOM 2347 C C . ASN A 1 294 ? -16.797 79.375 33.25 1 20.88 294 ASN A C 1
ATOM 2349 O O . ASN A 1 294 ? -18.016 79.312 33.219 1 20.88 294 ASN A O 1
ATOM 2353 N N . HIS A 1 295 ? -16.078 79.812 32.156 1 22.5 295 HIS A N 1
ATOM 2354 C CA . HIS A 1 295 ? -17.031 80.75 31.547 1 22.5 295 HIS A CA 1
ATOM 2355 C C . HIS A 1 295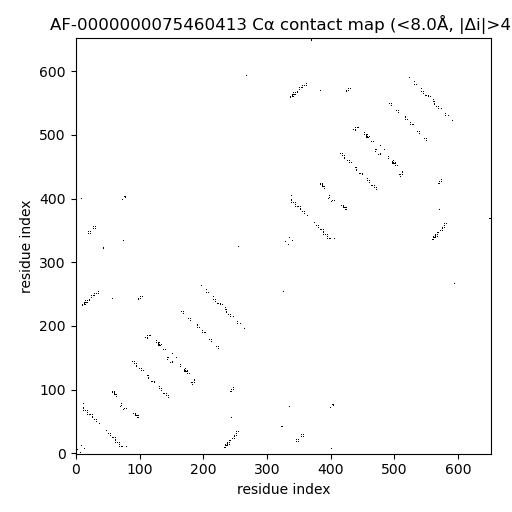 ? -18.234 80 31 1 22.5 295 HIS A C 1
ATOM 2357 O O . HIS A 1 295 ? -18.172 78.75 30.797 1 22.5 295 HIS A O 1
ATOM 2363 N N . HIS A 1 296 ? -19.141 80.875 30.25 1 23.98 296 HIS A N 1
ATOM 2364 C CA . HIS A 1 296 ? -20.562 81 29.984 1 23.98 296 HIS A CA 1
ATOM 2365 C C . HIS A 1 296 ? -21.031 79.938 29 1 23.98 296 HIS A C 1
ATOM 2367 O O . HIS A 1 296 ? -20.234 79.375 28.203 1 23.98 296 HIS A O 1
ATOM 2373 N N . ALA A 1 297 ? -22.312 79.5 29.062 1 26.67 297 ALA A N 1
ATOM 2374 C CA . ALA A 1 297 ? -23.281 78.438 28.938 1 26.67 297 ALA A CA 1
ATOM 2375 C C . ALA A 1 297 ? -23.672 78.188 27.484 1 26.67 297 ALA A C 1
ATOM 2377 O O . ALA A 1 297 ? -24.562 77.438 27.188 1 26.67 297 ALA A O 1
ATOM 2378 N N . LYS A 1 298 ? -22.984 79 26.5 1 28.34 298 LYS A N 1
ATOM 2379 C CA . LYS A 1 298 ? -23.938 79.062 25.406 1 28.34 298 LYS A CA 1
ATOM 2380 C C . LYS A 1 298 ? -24.312 77.688 24.891 1 28.34 298 LYS A C 1
ATOM 2382 O O . LYS A 1 298 ? -23.453 76.75 24.812 1 28.34 298 LYS A O 1
ATOM 2387 N N . SER A 1 299 ? -25.641 77.375 24.875 1 24.14 299 SER A N 1
ATOM 2388 C CA . SER A 1 299 ? -26.531 76.25 24.734 1 24.14 299 SER A CA 1
ATOM 2389 C C . SER A 1 299 ? -26.359 75.562 23.375 1 24.14 299 SER A C 1
ATOM 2391 O O . SER A 1 299 ? -27.234 74.812 22.938 1 24.14 299 SER A O 1
ATOM 2393 N N . SER A 1 300 ? -25.281 75.875 22.672 1 23.28 300 SER A N 1
ATOM 2394 C CA . SER A 1 300 ? -25.531 75.5 21.281 1 23.28 300 SER A CA 1
ATOM 2395 C C . SER A 1 300 ? -25.891 74 21.203 1 23.28 300 SER A C 1
ATOM 2397 O O . SER A 1 300 ? -25.391 73.188 21.984 1 23.28 300 SER A O 1
ATOM 2399 N N . SER A 1 301 ? -27.078 73.75 20.547 1 24.3 301 SER A N 1
ATOM 2400 C CA . SER A 1 301 ? -27.828 72.5 20.297 1 24.3 301 SER A CA 1
ATOM 2401 C C . SER A 1 301 ? -26.938 71.438 19.625 1 24.3 301 SER A C 1
ATOM 2403 O O . SER A 1 301 ? -26.438 71.688 18.516 1 24.3 301 SER A O 1
ATOM 2405 N N . ALA A 1 302 ? -26.078 71 20.359 1 26.47 302 ALA A N 1
ATOM 2406 C CA . ALA A 1 302 ? -25.109 70 19.875 1 26.47 302 ALA A CA 1
ATOM 2407 C C . ALA A 1 302 ? -25.812 68.812 19.266 1 26.47 302 ALA A C 1
ATOM 2409 O O . ALA A 1 302 ? -26.625 68.125 19.938 1 26.47 302 ALA A O 1
ATOM 2410 N N . THR A 1 303 ? -26.172 68.938 17.922 1 26.98 303 THR A N 1
ATOM 2411 C CA . THR A 1 303 ? -26.656 67.812 17.156 1 26.98 303 THR A CA 1
ATOM 2412 C C . THR A 1 303 ? -25.828 66.562 17.484 1 26.98 303 THR A C 1
ATOM 2414 O O . THR A 1 303 ? -24.609 66.562 17.328 1 26.98 303 THR A O 1
ATOM 2417 N N . THR A 1 304 ? -26.25 65.875 18.453 1 25.61 304 THR A N 1
ATOM 2418 C CA . THR A 1 304 ? -25.656 64.625 18.922 1 25.61 304 THR A CA 1
ATOM 2419 C C . THR A 1 304 ? -25.422 63.688 17.766 1 25.61 304 THR A C 1
ATOM 2421 O O . THR A 1 304 ? -26.359 63.312 17.062 1 25.61 304 THR A O 1
ATOM 2424 N N . PRO A 1 305 ? -24.312 63.875 17 1 27.45 305 PRO A N 1
ATOM 2425 C CA . PRO A 1 305 ? -24.125 62.812 16 1 27.45 305 PRO A CA 1
ATOM 2426 C C . PRO A 1 305 ? -24.406 61.438 16.578 1 27.45 305 PRO A C 1
ATOM 2428 O O . PRO A 1 305 ? -23.953 61.125 17.672 1 27.45 305 PRO A O 1
ATOM 2431 N N . LEU A 1 306 ? -25.703 60.938 16.406 1 26.48 306 LEU A N 1
ATOM 2432 C CA . LEU A 1 306 ? -26.031 59.562 16.719 1 26.48 306 LEU A CA 1
ATOM 2433 C C . LEU A 1 306 ? -24.938 58.594 16.234 1 26.48 306 LEU A C 1
ATOM 2435 O O . LEU A 1 306 ? -24.719 58.469 15.023 1 26.48 306 LEU A O 1
ATOM 2439 N N . THR A 1 307 ? -23.766 58.656 16.828 1 27.44 307 THR A N 1
ATOM 2440 C CA . THR A 1 307 ? -22.844 57.562 16.547 1 27.44 307 THR A CA 1
ATOM 2441 C C . THR A 1 307 ? -23.547 56.219 16.656 1 27.44 307 THR A C 1
ATOM 2443 O O . THR A 1 307 ? -24.047 55.844 17.719 1 27.44 307 THR A O 1
ATOM 2446 N N . VAL A 1 308 ? -24.391 55.906 15.617 1 28.69 308 VAL A N 1
ATOM 2447 C CA . VAL A 1 308 ? -24.875 54.531 15.547 1 28.69 308 VAL A CA 1
ATOM 2448 C C . VAL A 1 308 ? -23.75 53.562 15.906 1 28.69 308 VAL A C 1
ATOM 2450 O O . VAL A 1 308 ? -22.75 53.469 15.195 1 28.69 308 VAL A O 1
ATOM 2453 N N . LYS A 1 309 ? -23.469 53.438 17.188 1 28.44 309 LYS A N 1
ATOM 2454 C CA . LYS A 1 309 ? -22.672 52.281 17.609 1 28.44 309 LYS A CA 1
ATOM 2455 C C . LYS A 1 309 ? -23.234 51 17 1 28.44 309 LYS A C 1
ATOM 2457 O O . LYS A 1 309 ? -24.359 50.594 17.328 1 28.44 309 LYS A O 1
ATOM 2462 N N . VAL A 1 310 ? -23.094 50.844 15.688 1 28.48 310 VAL A N 1
ATOM 2463 C CA . VAL A 1 310 ? -23.375 49.5 15.18 1 28.48 310 VAL A CA 1
ATOM 2464 C C . VAL A 1 310 ? -22.75 48.438 16.078 1 28.48 310 VAL A C 1
ATOM 2466 O O . VAL A 1 310 ? -21.516 48.375 16.188 1 28.48 310 VAL A O 1
ATOM 2469 N N . GLU A 1 311 ? -23.312 48.25 17.266 1 26.19 311 GLU A N 1
ATOM 2470 C CA . GLU A 1 311 ? -22.969 47 17.984 1 26.19 311 GLU A CA 1
ATOM 2471 C C . GLU A 1 311 ? -23.078 45.781 17.078 1 26.19 311 GLU A C 1
ATOM 2473 O O . GLU A 1 311 ? -24.172 45.438 16.625 1 26.19 311 GLU A O 1
ATOM 2478 N N . SER A 1 312 ? -22.172 45.719 16.109 1 26.91 312 SER A N 1
ATOM 2479 C CA . SER A 1 312 ? -22.172 44.406 15.461 1 26.91 312 SER A CA 1
ATOM 2480 C C . SER A 1 312 ? -22.172 43.281 16.484 1 26.91 312 SER A C 1
ATOM 2482 O O . SER A 1 312 ? -21.312 43.188 17.359 1 26.91 312 SER A O 1
ATOM 2484 N N . GLU A 1 313 ? -23.312 43.031 17.141 1 26.56 313 GLU A N 1
ATOM 2485 C CA . GLU A 1 313 ? -23.422 41.75 17.812 1 26.56 313 GLU A CA 1
ATOM 2486 C C . GLU A 1 313 ? -22.906 40.625 16.922 1 26.56 313 GLU A C 1
ATOM 2488 O O . GLU A 1 313 ? -23.484 40.375 15.859 1 26.56 313 GLU A O 1
ATOM 2493 N N . THR A 1 314 ? -21.641 40.656 16.766 1 27.72 314 THR A N 1
ATOM 2494 C CA . THR A 1 314 ? -21.141 39.406 16.203 1 27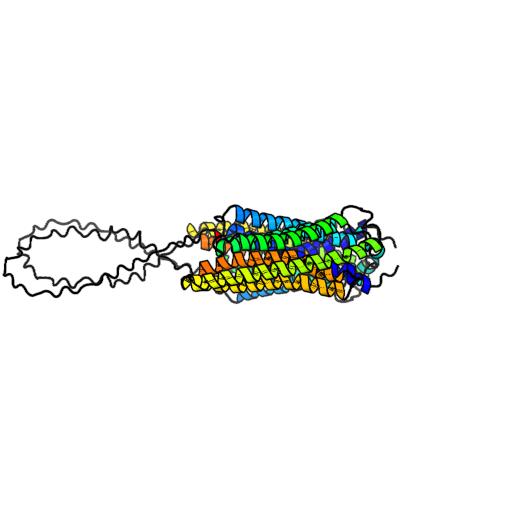.72 314 THR A CA 1
ATOM 2495 C C . THR A 1 314 ? -21.656 38.219 17 1 27.72 314 THR A C 1
ATOM 2497 O O . THR A 1 314 ? -21.375 38.094 18.188 1 27.72 314 THR A O 1
ATOM 2500 N N . HIS A 1 315 ? -22.953 38 16.938 1 26.14 315 HIS A N 1
ATOM 2501 C CA . HIS A 1 315 ? -23.297 36.656 17.391 1 26.14 315 HIS A CA 1
ATOM 2502 C C . HIS A 1 315 ? -22.297 35.625 16.844 1 26.14 315 HIS A C 1
ATOM 2504 O O . HIS A 1 315 ? -22.188 35.438 15.633 1 26.14 315 HIS A O 1
ATOM 2510 N N . THR A 1 316 ? -21.172 35.719 17.438 1 26.73 316 THR A N 1
ATOM 2511 C CA . THR A 1 316 ? -20.359 34.531 17.219 1 26.73 316 THR A CA 1
ATOM 2512 C C . THR A 1 316 ? -21.156 33.25 17.453 1 26.73 316 THR A C 1
ATOM 2514 O O . THR A 1 316 ? -21.516 32.938 18.594 1 26.73 316 THR A O 1
ATOM 2517 N N . GLN A 1 317 ? -22.297 33.188 16.859 1 26.72 317 GLN A N 1
ATOM 2518 C CA . GLN A 1 317 ? -22.734 31.781 16.938 1 26.72 317 GLN A CA 1
ATOM 2519 C C . GLN A 1 317 ? -21.562 30.828 16.781 1 26.72 317 GLN A C 1
ATOM 2521 O O . GLN A 1 317 ? -20.906 30.812 15.742 1 26.72 317 GLN A O 1
ATOM 2526 N N . VAL A 1 318 ? -20.828 30.766 17.828 1 28.28 318 VAL A N 1
ATOM 2527 C CA . VAL A 1 318 ? -19.984 29.578 17.875 1 28.28 318 VAL A CA 1
ATOM 2528 C C . VAL A 1 318 ? -20.734 28.391 17.281 1 28.28 318 VAL A C 1
ATOM 2530 O O . VAL A 1 318 ? -21.719 27.922 17.844 1 28.28 318 VAL A O 1
ATOM 2533 N N . VAL A 1 319 ? -21.219 28.469 16.156 1 28.17 319 VAL A N 1
ATOM 2534 C CA . VAL A 1 319 ? -21.547 27.156 15.648 1 28.17 319 VAL A CA 1
ATOM 2535 C C . VAL A 1 319 ? -20.547 26.125 16.172 1 28.17 319 VAL A C 1
ATOM 2537 O O . VAL A 1 319 ? -19.359 26.203 15.891 1 28.17 319 VAL A O 1
ATOM 2540 N N . LYS A 1 320 ? -20.656 25.844 17.453 1 26.97 320 LYS A N 1
ATOM 2541 C CA . LYS A 1 320 ? -20.047 24.594 17.891 1 26.97 320 LYS A CA 1
ATOM 2542 C C . LYS A 1 320 ? -19.969 23.578 16.766 1 26.97 320 LYS A C 1
ATOM 2544 O O . LYS A 1 320 ? -20.984 22.984 16.391 1 26.97 320 LYS A O 1
ATOM 2549 N N . PHE A 1 321 ? -19.453 23.875 15.656 1 28.41 321 PHE A N 1
ATOM 2550 C CA . PHE A 1 321 ? -19.016 22.703 14.906 1 28.41 321 PHE A CA 1
ATOM 2551 C C . PHE A 1 321 ? -18.641 21.562 15.836 1 28.41 321 PHE A C 1
ATOM 2553 O O . PHE A 1 321 ? -17.594 21.594 16.469 1 28.41 321 PHE A O 1
ATOM 2560 N N . SER A 1 322 ? -19.531 21.172 16.75 1 27.25 322 SER A N 1
ATOM 2561 C CA . SER A 1 322 ? -19.328 19.875 17.391 1 27.25 322 SER A CA 1
ATOM 2562 C C . SER A 1 322 ? -18.438 18.969 16.547 1 27.25 322 SER A C 1
ATOM 2564 O O . SER A 1 322 ? -18.406 19.094 15.32 1 27.25 322 SER A O 1
ATOM 2566 N N . ASP A 1 323 ? -17.391 18.422 17.125 1 30.62 323 ASP A N 1
ATOM 2567 C CA . ASP A 1 323 ? -16.422 17.422 16.688 1 30.62 323 ASP A CA 1
ATOM 2568 C C . ASP A 1 323 ? -17.047 16.438 15.711 1 30.62 323 ASP A C 1
ATOM 2570 O O . ASP A 1 323 ? -16.406 15.477 15.281 1 30.62 323 ASP A O 1
ATOM 2574 N N . GLY A 1 324 ? -18.359 16.453 15.633 1 29.81 324 GLY A N 1
ATOM 2575 C CA . GLY A 1 324 ? -19.078 15.531 14.781 1 29.81 324 GLY A CA 1
ATOM 2576 C C . GLY A 1 324 ? -18.859 15.789 13.305 1 29.81 324 GLY A C 1
ATOM 2577 O O . GLY A 1 324 ? -19.359 15.047 12.453 1 29.81 324 GLY A O 1
ATOM 2578 N N . TYR A 1 325 ? -18.734 17.031 12.977 1 30.77 325 TYR A N 1
ATOM 2579 C CA . TYR A 1 325 ? -18.5 17.156 11.539 1 30.77 325 TYR A CA 1
ATOM 2580 C C . TYR A 1 325 ? -17.172 16.531 11.148 1 30.77 325 TYR A C 1
ATOM 2582 O O . TYR A 1 325 ? -16.625 16.812 10.078 1 30.77 325 TYR A O 1
ATOM 2590 N N . CYS A 1 326 ? -16.375 15.961 12.078 1 26.53 326 CYS A N 1
ATOM 2591 C CA . CYS A 1 326 ? -15.367 15.094 11.469 1 26.53 326 CYS A CA 1
ATOM 2592 C C . CYS A 1 326 ? -16.016 14.07 10.547 1 26.53 326 CYS A C 1
ATOM 2594 O O . CYS A 1 326 ? -17.062 13.516 10.859 1 26.53 326 CYS A O 1
ATOM 2596 N N . MET B 1 1 ? 4.023 -34.219 -13.656 1 36.34 1 MET B N 1
ATOM 2597 C CA . MET B 1 1 ? 4.906 -34.469 -12.516 1 36.34 1 MET B CA 1
ATOM 2598 C C . MET B 1 1 ? 4.402 -33.75 -11.266 1 36.34 1 MET B C 1
ATOM 2600 O O . MET B 1 1 ? 3.982 -32.594 -11.336 1 36.34 1 MET B O 1
ATOM 2604 N N . THR B 1 2 ? 3.969 -34.469 -10.32 1 46.69 2 THR B N 1
ATOM 2605 C CA . THR B 1 2 ? 3.414 -34.125 -9.016 1 46.69 2 THR B CA 1
ATOM 2606 C C . THR B 1 2 ? 4.32 -33.156 -8.266 1 46.69 2 THR B C 1
ATOM 2608 O O . THR B 1 2 ? 5.465 -33.5 -7.945 1 46.69 2 THR B O 1
ATOM 2611 N N . HIS B 1 3 ? 4.43 -31.953 -8.641 1 58.97 3 HIS B N 1
ATOM 2612 C CA . HIS B 1 3 ? 5.367 -31.078 -7.953 1 58.97 3 HIS B CA 1
ATOM 2613 C C . HIS B 1 3 ? 5.117 -31.078 -6.449 1 58.97 3 HIS B C 1
ATOM 2615 O O . HIS B 1 3 ? 3.971 -31.156 -6.008 1 58.97 3 HIS B O 1
ATOM 2621 N N . ASP B 1 4 ? 6.16 -31.641 -5.684 1 68.12 4 ASP B N 1
ATOM 2622 C CA . ASP B 1 4 ? 6.121 -31.594 -4.227 1 68.12 4 ASP B CA 1
ATOM 2623 C C . ASP B 1 4 ? 5.691 -30.219 -3.73 1 68.12 4 ASP B C 1
ATOM 2625 O O . ASP B 1 4 ? 6.277 -29.203 -4.121 1 68.12 4 ASP B O 1
ATOM 2629 N N . PRO B 1 5 ? 4.52 -30.172 -3.201 1 73.88 5 PRO B N 1
ATOM 2630 C CA . PRO B 1 5 ? 3.996 -28.891 -2.701 1 73.88 5 PRO B CA 1
ATOM 2631 C C . PRO B 1 5 ? 5.035 -28.094 -1.918 1 73.88 5 PRO B C 1
ATOM 2633 O O . PRO B 1 5 ? 5.023 -26.859 -1.946 1 73.88 5 PRO B O 1
ATOM 2636 N N . THR B 1 6 ? 5.922 -28.734 -1.289 1 78.88 6 THR B N 1
ATOM 2637 C CA . THR B 1 6 ? 6.93 -28.047 -0.494 1 78.88 6 THR B CA 1
ATOM 2638 C C . THR B 1 6 ? 7.93 -27.328 -1.396 1 78.88 6 THR B C 1
ATOM 2640 O O . THR B 1 6 ? 8.352 -26.203 -1.092 1 78.88 6 THR B O 1
ATOM 2643 N N . THR B 1 7 ? 8.203 -27.953 -2.414 1 80.12 7 THR B N 1
ATOM 2644 C CA . THR B 1 7 ? 9.141 -27.344 -3.344 1 80.12 7 THR B CA 1
ATOM 2645 C C . THR B 1 7 ? 8.523 -26.109 -3.998 1 80.12 7 THR B C 1
ATOM 2647 O O . THR B 1 7 ? 9.188 -25.078 -4.172 1 80.12 7 THR B O 1
ATOM 2650 N N . ILE B 1 8 ? 7.281 -26.172 -4.262 1 83.94 8 ILE B N 1
ATOM 2651 C CA . ILE B 1 8 ? 6.59 -25.047 -4.883 1 83.94 8 ILE B CA 1
ATOM 2652 C C . ILE B 1 8 ? 6.469 -23.891 -3.881 1 83.94 8 ILE B C 1
ATOM 2654 O O . ILE B 1 8 ? 6.625 -22.734 -4.242 1 83.94 8 ILE B O 1
ATOM 2658 N N . ALA B 1 9 ? 6.285 -24.234 -2.646 1 86.81 9 ALA B N 1
ATOM 2659 C CA . ALA B 1 9 ? 6.18 -23.234 -1.595 1 86.81 9 ALA B CA 1
ATOM 2660 C C . ALA B 1 9 ? 7.512 -22.516 -1.383 1 86.81 9 ALA B C 1
ATOM 2662 O O . ALA B 1 9 ? 7.547 -21.297 -1.219 1 86.81 9 ALA B O 1
ATOM 2663 N N . ASP B 1 10 ? 8.531 -23.25 -1.463 1 87 10 ASP B N 1
ATOM 2664 C CA . ASP B 1 10 ? 9.852 -22.703 -1.176 1 87 10 ASP B CA 1
ATOM 2665 C C . ASP B 1 10 ? 10.406 -21.938 -2.379 1 87 10 ASP B C 1
ATOM 2667 O O . ASP B 1 10 ? 11.438 -21.266 -2.277 1 87 10 ASP B O 1
ATOM 2671 N N . THR B 1 11 ? 9.758 -21.984 -3.422 1 84.69 11 THR B N 1
ATOM 2672 C CA . THR B 1 11 ? 10.211 -21.266 -4.609 1 84.69 11 THR B CA 1
ATOM 2673 C C . THR B 1 11 ? 9.195 -20.203 -5.02 1 84.69 11 THR B C 1
ATOM 2675 O O . THR B 1 11 ? 9.242 -19.078 -4.539 1 84.69 11 THR B O 1
ATOM 2678 N N . VAL B 1 12 ? 8.094 -20.766 -5.711 1 86.31 12 VAL B N 1
ATOM 2679 C CA . VAL B 1 12 ? 7.094 -19.844 -6.242 1 86.31 12 VAL B CA 1
ATOM 2680 C C . VAL B 1 12 ? 6.336 -19.188 -5.094 1 86.31 12 VAL B C 1
ATOM 2682 O O . VAL B 1 12 ? 6.043 -17.984 -5.141 1 86.31 12 VAL B O 1
ATOM 2685 N N . GLY B 1 13 ? 6.137 -19.922 -4.109 1 90.94 13 GLY B N 1
ATOM 2686 C CA . GLY B 1 13 ? 5.422 -19.391 -2.961 1 90.94 13 GLY B CA 1
ATOM 2687 C C . GLY B 1 13 ? 6.191 -18.297 -2.236 1 90.94 13 GLY B C 1
ATOM 2688 O O . GLY B 1 13 ? 5.613 -17.281 -1.835 1 90.94 13 GLY B O 1
ATOM 2689 N N . ALA B 1 14 ? 7.406 -18.531 -1.997 1 92.06 14 ALA B N 1
ATOM 2690 C CA . ALA B 1 14 ? 8.242 -17.531 -1.335 1 92.06 14 ALA B CA 1
ATOM 2691 C C . ALA B 1 14 ? 8.312 -16.25 -2.156 1 92.06 14 ALA B C 1
ATOM 2693 O O . ALA B 1 14 ? 8.234 -15.148 -1.606 1 92.06 14 ALA B O 1
ATOM 2694 N N . PHE B 1 15 ? 8.438 -16.359 -3.455 1 91.94 15 PHE B N 1
ATOM 2695 C CA . PHE B 1 15 ? 8.484 -15.195 -4.336 1 91.94 15 PHE B CA 1
ATOM 2696 C C . PHE B 1 15 ? 7.16 -14.445 -4.309 1 91.94 15 PHE B C 1
ATOM 2698 O O . PHE B 1 15 ? 7.141 -13.211 -4.289 1 91.94 15 PHE B O 1
ATOM 2705 N N . GLU B 1 16 ? 6.121 -15.148 -4.25 1 94.56 16 GLU B N 1
ATOM 2706 C CA . GLU B 1 16 ? 4.789 -14.555 -4.219 1 94.56 16 GLU B CA 1
ATOM 2707 C C . GLU B 1 16 ? 4.57 -13.766 -2.928 1 94.56 16 GLU B C 1
ATOM 2709 O O . GLU B 1 16 ? 4.062 -12.648 -2.959 1 94.56 16 GLU B O 1
ATOM 2714 N N . ILE B 1 17 ? 4.992 -14.273 -1.818 1 95.75 17 ILE B N 1
ATOM 2715 C CA . ILE B 1 17 ? 4.867 -13.578 -0.541 1 95.75 17 ILE B CA 1
ATOM 2716 C C . ILE B 1 17 ? 5.703 -12.297 -0.564 1 95.75 17 ILE B C 1
ATOM 2718 O O . ILE B 1 17 ? 5.266 -11.258 -0.074 1 95.75 17 ILE B O 1
ATOM 2722 N N . GLY B 1 18 ? 6.887 -12.414 -1.125 1 96.94 18 GLY B N 1
ATOM 2723 C CA . GLY B 1 18 ? 7.715 -11.227 -1.273 1 96.94 18 GLY B CA 1
ATOM 2724 C C . GLY B 1 18 ? 7.074 -10.156 -2.127 1 96.94 18 GLY B C 1
ATOM 2725 O O . GLY B 1 18 ? 7.164 -8.969 -1.81 1 96.94 18 GLY B O 1
ATOM 2726 N N . THR B 1 19 ? 6.41 -10.555 -3.154 1 97.44 19 THR B N 1
ATOM 2727 C CA . THR B 1 19 ? 5.766 -9.609 -4.055 1 97.44 19 THR B CA 1
ATOM 2728 C C . THR B 1 19 ? 4.57 -8.945 -3.373 1 97.44 19 THR B C 1
ATOM 2730 O O . THR B 1 19 ? 4.316 -7.758 -3.576 1 97.44 19 THR B O 1
ATOM 2733 N N . PHE B 1 20 ? 3.857 -9.688 -2.553 1 98 20 PHE B N 1
ATOM 2734 C CA . PHE B 1 20 ? 2.764 -9.094 -1.798 1 98 20 PHE B CA 1
ATOM 2735 C C . PHE B 1 20 ? 3.289 -8.047 -0.818 1 98 20 PHE B C 1
ATOM 2737 O O . PHE B 1 20 ? 2.715 -6.965 -0.689 1 98 20 PHE B O 1
ATOM 2744 N N . ALA B 1 21 ? 4.336 -8.375 -0.189 1 97.44 21 ALA B N 1
ATOM 2745 C CA . ALA B 1 21 ? 4.938 -7.426 0.74 1 97.44 21 ALA B CA 1
ATOM 2746 C C . ALA B 1 21 ? 5.41 -6.172 0.01 1 97.44 21 ALA B C 1
ATOM 2748 O O . ALA B 1 21 ? 5.211 -5.055 0.491 1 97.44 21 ALA B O 1
ATOM 2749 N N . ASP B 1 22 ? 5.992 -6.402 -1.14 1 98.31 22 ASP B N 1
ATOM 2750 C CA . ASP B 1 22 ? 6.449 -5.281 -1.955 1 98.31 22 ASP B CA 1
ATOM 2751 C C . ASP B 1 22 ? 5.277 -4.402 -2.391 1 98.31 22 ASP B C 1
ATOM 2753 O O . ASP B 1 22 ? 5.375 -3.176 -2.377 1 98.31 22 ASP B O 1
ATOM 2757 N N . THR B 1 23 ? 4.238 -5.031 -2.754 1 98.38 23 THR B N 1
ATOM 2758 C CA . THR B 1 23 ? 3.043 -4.316 -3.188 1 98.38 23 THR B CA 1
ATOM 2759 C C . THR B 1 23 ? 2.461 -3.49 -2.043 1 98.38 23 THR B C 1
ATOM 2761 O O . THR B 1 23 ? 2.08 -2.334 -2.236 1 98.38 23 THR B O 1
ATOM 2764 N N . LEU B 1 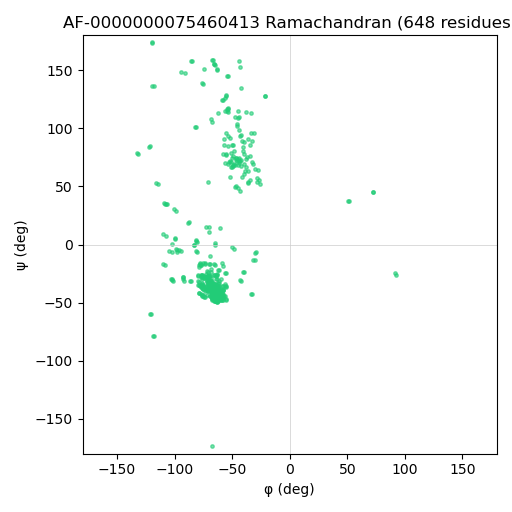24 ? 2.426 -4.062 -0.886 1 97.94 24 LEU B N 1
ATOM 2765 C CA . LEU B 1 24 ? 1.954 -3.359 0.303 1 97.94 24 LEU B CA 1
ATOM 2766 C C . LEU B 1 24 ? 2.801 -2.123 0.577 1 97.94 24 LEU B C 1
ATOM 2768 O O . LEU B 1 24 ? 2.266 -1.032 0.789 1 97.94 24 LEU B O 1
ATOM 2772 N N . LEU B 1 25 ? 4.039 -2.326 0.524 1 97.88 25 LEU B N 1
ATOM 2773 C CA . LEU B 1 25 ? 4.973 -1.247 0.827 1 97.88 25 LEU B CA 1
ATOM 2774 C C . LEU B 1 25 ? 4.926 -0.17 -0.251 1 97.88 25 LEU B C 1
ATOM 2776 O O . LEU B 1 25 ? 5.102 1.016 0.041 1 97.88 25 LEU B O 1
ATOM 2780 N N . PHE B 1 26 ? 4.703 -0.628 -1.497 1 98.25 26 PHE B N 1
ATOM 2781 C CA . PHE B 1 26 ? 4.578 0.345 -2.576 1 98.25 26 PHE B CA 1
ATOM 2782 C C . PHE B 1 26 ? 3.348 1.222 -2.371 1 98.25 26 PHE B C 1
ATOM 2784 O O . PHE B 1 26 ? 3.375 2.416 -2.676 1 98.25 26 PHE B O 1
ATOM 2791 N N . GLY B 1 27 ? 2.293 0.684 -1.875 1 97.44 27 GLY B N 1
ATOM 2792 C CA . GLY B 1 27 ? 1.138 1.492 -1.523 1 97.44 27 GLY B CA 1
ATOM 2793 C C . GLY B 1 27 ? 1.453 2.574 -0.508 1 97.44 27 GLY B C 1
ATOM 2794 O O . GLY B 1 27 ? 1.085 3.736 -0.695 1 97.44 27 GLY B O 1
ATOM 2795 N N . ILE B 1 28 ? 2.176 2.176 0.497 1 96.69 28 ILE B N 1
ATOM 2796 C CA . ILE B 1 28 ? 2.6 3.131 1.514 1 96.69 28 ILE B CA 1
ATOM 2797 C C . ILE B 1 28 ? 3.492 4.195 0.879 1 96.69 28 ILE B C 1
ATOM 2799 O O . ILE B 1 28 ? 3.35 5.387 1.169 1 96.69 28 ILE B O 1
ATOM 2803 N N . LEU B 1 29 ? 4.316 3.744 -0.005 1 97.56 29 LEU B N 1
ATOM 2804 C CA . LEU B 1 29 ? 5.262 4.63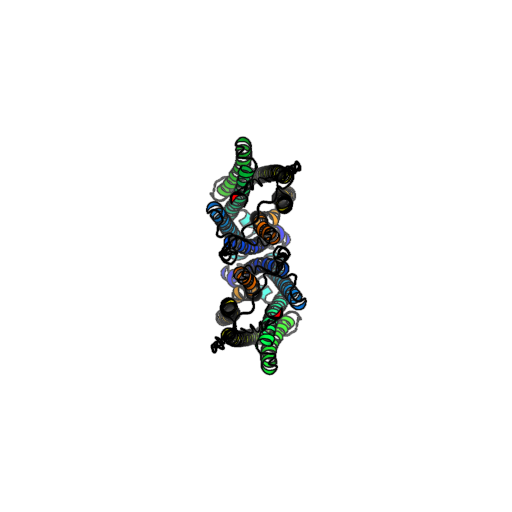7 -0.664 1 97.56 29 LEU B CA 1
ATOM 2805 C C . LEU B 1 29 ? 4.531 5.684 -1.499 1 97.56 29 LEU B C 1
ATOM 2807 O O . LEU B 1 29 ? 4.93 6.852 -1.524 1 97.56 29 LEU B O 1
ATOM 2811 N N . CYS B 1 30 ? 3.494 5.262 -2.148 1 96.12 30 CYS B N 1
ATOM 2812 C CA . CYS B 1 30 ? 2.721 6.188 -2.971 1 96.12 30 CYS B CA 1
ATOM 2813 C C . CYS B 1 30 ? 2.156 7.324 -2.129 1 96.12 30 CYS B C 1
ATOM 2815 O O . CYS B 1 30 ? 2.27 8.492 -2.5 1 96.12 30 CYS B O 1
ATOM 2817 N N . LEU B 1 31 ? 1.656 6.969 -1.016 1 94.12 31 LEU B N 1
ATOM 2818 C CA . LEU B 1 31 ? 1.069 8 -0.166 1 94.12 31 LEU B CA 1
ATOM 2819 C C . LEU B 1 31 ? 2.154 8.867 0.465 1 94.12 31 LEU B C 1
ATOM 2821 O O . LEU B 1 31 ? 1.985 10.078 0.601 1 94.12 31 LEU B O 1
ATOM 2825 N N . GLN B 1 32 ? 3.232 8.281 0.797 1 93.81 32 GLN B N 1
ATOM 2826 C CA . GLN B 1 32 ? 4.336 9.047 1.363 1 93.81 32 GLN B CA 1
ATOM 2827 C C . GLN B 1 32 ? 4.875 10.062 0.355 1 93.81 32 GLN B C 1
ATOM 2829 O O . GLN B 1 32 ? 5.191 11.195 0.715 1 93.81 32 GLN B O 1
ATOM 2834 N N . CYS B 1 33 ? 5.016 9.586 -0.852 1 93.75 33 CYS B N 1
ATOM 2835 C CA . CYS B 1 33 ? 5.465 10.492 -1.9 1 93.75 33 CYS B CA 1
ATOM 2836 C C . CYS B 1 33 ? 4.48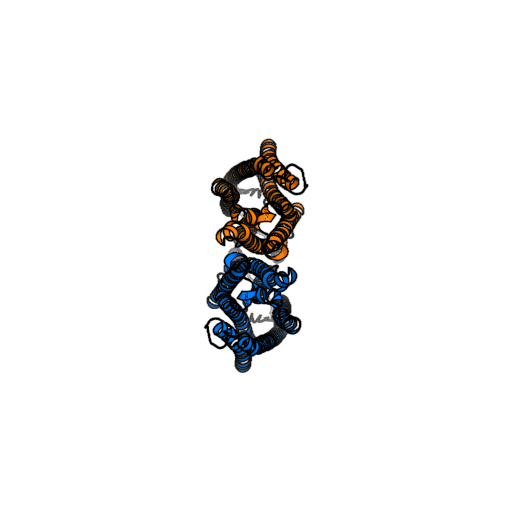4 11.641 -2.082 1 93.75 33 CYS B C 1
ATOM 2838 O O . CYS B 1 33 ? 4.895 12.805 -2.193 1 93.75 33 CYS B O 1
ATOM 2840 N N . TYR B 1 34 ? 3.236 11.336 -2.018 1 90.81 34 TYR B N 1
ATOM 2841 C CA . TYR B 1 34 ? 2.201 12.352 -2.168 1 90.81 34 TYR B CA 1
ATOM 2842 C C . TYR B 1 34 ? 2.275 13.375 -1.044 1 90.81 34 TYR B C 1
ATOM 2844 O O . TYR B 1 34 ? 2.213 14.578 -1.292 1 90.81 34 TYR B O 1
ATOM 2852 N N . ILE B 1 35 ? 2.408 12.906 0.165 1 88.12 35 ILE B N 1
ATOM 2853 C CA . ILE B 1 35 ? 2.475 13.781 1.327 1 88.12 35 ILE B CA 1
ATOM 2854 C C . ILE B 1 35 ? 3.707 14.68 1.224 1 88.12 35 ILE B C 1
ATOM 2856 O O . ILE B 1 35 ? 3.625 15.883 1.47 1 88.12 35 ILE B O 1
ATOM 2860 N N . PHE B 1 36 ? 4.773 14.125 0.814 1 89.44 36 PHE B N 1
ATOM 2861 C CA . PHE B 1 36 ? 6.008 14.898 0.715 1 89.44 36 PHE B CA 1
ATOM 2862 C C . PHE B 1 36 ? 5.875 16 -0.332 1 89.44 36 PHE B C 1
ATOM 2864 O O . PHE B 1 36 ? 6.215 17.156 -0.071 1 89.44 36 PHE B O 1
ATOM 2871 N N . LEU B 1 37 ? 5.398 15.633 -1.469 1 87.75 37 LEU B N 1
ATOM 2872 C CA . LEU B 1 37 ? 5.305 16.578 -2.576 1 87.75 37 LEU B CA 1
ATOM 2873 C C . LEU B 1 37 ? 4.258 17.656 -2.291 1 87.75 37 LEU B C 1
ATOM 2875 O O . LEU B 1 37 ? 4.402 18.797 -2.721 1 87.75 37 LEU B O 1
ATOM 2879 N N . HIS B 1 38 ? 3.281 17.266 -1.516 1 81.81 38 HIS B N 1
ATOM 2880 C CA . HIS B 1 38 ? 2.211 18.203 -1.181 1 81.81 38 HIS B CA 1
ATOM 2881 C C . HIS B 1 38 ? 2.65 19.172 -0.092 1 81.81 38 HIS B C 1
ATOM 2883 O O . HIS B 1 38 ? 2.344 20.359 -0.16 1 81.81 38 HIS B O 1
ATOM 2889 N N . ASN B 1 39 ? 3.303 18.719 0.857 1 78.5 39 ASN B N 1
ATOM 2890 C CA . ASN B 1 39 ? 3.713 19.547 1.987 1 78.5 39 ASN B CA 1
ATOM 2891 C C . ASN B 1 39 ? 4.938 20.391 1.646 1 78.5 39 ASN B C 1
ATOM 2893 O O . ASN B 1 39 ? 5.184 21.422 2.283 1 78.5 39 ASN B O 1
ATOM 2897 N N . ASN B 1 40 ? 5.719 19.938 0.76 1 77.31 40 ASN B N 1
ATOM 2898 C CA . ASN B 1 40 ? 6.953 20.641 0.438 1 77.31 40 ASN B CA 1
ATOM 2899 C C . ASN B 1 40 ? 6.938 21.188 -0.991 1 77.31 40 ASN B C 1
ATOM 2901 O O . ASN B 1 40 ? 7.852 20.922 -1.771 1 77.31 40 ASN B O 1
ATOM 2905 N N . GLU B 1 41 ? 5.879 21.891 -1.238 1 72.06 41 GLU B N 1
ATOM 2906 C CA . GLU B 1 41 ? 5.762 22.453 -2.58 1 72.06 41 GLU B CA 1
ATOM 2907 C C . GLU B 1 41 ? 6.906 23.422 -2.873 1 72.06 41 GLU B C 1
ATOM 2909 O O . GLU B 1 41 ? 7.301 23.594 -4.027 1 72.06 41 GLU B O 1
ATOM 2914 N N . ARG B 1 42 ? 7.523 23.938 -1.77 1 67.75 42 ARG B N 1
ATOM 2915 C CA . ARG B 1 42 ? 8.57 24.938 -1.962 1 67.75 42 ARG B CA 1
ATOM 2916 C C . ARG B 1 42 ? 9.953 24.297 -1.851 1 67.75 42 ARG B C 1
ATOM 2918 O O . ARG B 1 42 ? 10.969 24.984 -1.921 1 67.75 42 ARG B O 1
ATOM 2925 N N . ALA B 1 43 ? 9.969 23.078 -1.729 1 72.88 43 ALA B N 1
ATOM 2926 C CA . ALA B 1 43 ? 11.258 22.391 -1.645 1 72.88 43 ALA B CA 1
ATOM 2927 C C . ALA B 1 43 ? 12.031 22.516 -2.955 1 72.88 43 ALA B C 1
ATOM 2929 O O . ALA B 1 43 ? 11.445 22.812 -4 1 72.88 43 ALA B O 1
ATOM 2930 N N . SER B 1 44 ? 13.344 22.406 -2.918 1 80.5 44 SER B N 1
ATOM 2931 C CA . SER B 1 44 ? 14.211 22.484 -4.09 1 80.5 44 SER B CA 1
ATOM 2932 C C . SER B 1 44 ? 13.789 21.5 -5.16 1 80.5 44 SER B C 1
ATOM 2934 O O . SER B 1 44 ? 13.273 20.422 -4.848 1 80.5 44 SER B O 1
ATOM 2936 N N . ARG B 1 45 ? 13.922 21.859 -6.434 1 81.25 45 ARG B N 1
ATOM 2937 C CA . ARG B 1 45 ? 13.57 21 -7.562 1 81.25 45 ARG B CA 1
ATOM 2938 C C . ARG B 1 45 ? 14.32 19.672 -7.5 1 81.25 45 ARG B C 1
ATOM 2940 O O . ARG B 1 45 ? 13.773 18.625 -7.867 1 81.25 45 ARG B O 1
ATOM 2947 N N . LEU B 1 46 ? 15.531 19.719 -7.035 1 78.69 46 LEU B N 1
ATOM 2948 C CA . LEU B 1 46 ? 16.344 18.516 -6.941 1 78.69 46 LEU B CA 1
ATOM 2949 C C . LEU B 1 46 ? 15.711 17.5 -6 1 78.69 46 LEU B C 1
ATOM 2951 O O . LEU B 1 46 ? 15.703 16.312 -6.289 1 78.69 46 LEU B O 1
ATOM 2955 N N . MET B 1 47 ? 15.156 18 -4.941 1 83.69 47 MET B N 1
ATOM 2956 C CA . MET B 1 47 ? 14.508 17.109 -3.986 1 83.69 47 MET B CA 1
ATOM 2957 C C . MET B 1 47 ? 13.234 16.516 -4.578 1 83.69 47 MET B C 1
ATOM 2959 O O . MET B 1 47 ? 12.984 15.32 -4.441 1 83.69 47 MET B O 1
ATOM 2963 N N . GLN B 1 48 ? 12.562 17.344 -5.273 1 88.38 48 GLN B N 1
ATOM 2964 C CA . GLN B 1 48 ? 11.32 16.875 -5.887 1 88.38 48 GLN B CA 1
ATOM 2965 C C . GLN B 1 48 ? 11.586 15.82 -6.949 1 88.38 48 GLN B C 1
ATOM 2967 O O . GLN B 1 48 ? 10.914 14.789 -6.992 1 88.38 48 GLN B O 1
ATOM 2972 N N . TYR B 1 49 ? 12.586 16.062 -7.695 1 89.25 49 TYR B N 1
ATOM 2973 C CA . TYR B 1 49 ? 12.922 15.117 -8.75 1 89.25 49 TYR B CA 1
ATOM 2974 C C . TYR B 1 49 ? 13.43 13.805 -8.156 1 89.25 49 TYR B C 1
ATOM 2976 O O . TYR B 1 49 ? 13.164 12.727 -8.695 1 89.25 49 TYR B O 1
ATOM 2984 N N . SER B 1 50 ? 14.117 13.93 -7.105 1 91.44 50 SER B N 1
ATOM 2985 C CA . SER B 1 50 ? 14.625 12.711 -6.473 1 91.44 50 SER B CA 1
ATOM 2986 C C . SER B 1 50 ? 13.492 11.836 -5.973 1 91.44 50 SER B C 1
ATOM 2988 O O . SER B 1 50 ? 13.531 10.609 -6.129 1 91.44 50 SER B O 1
ATOM 2990 N N . ILE B 1 51 ? 12.484 12.477 -5.441 1 93.06 51 ILE B N 1
ATOM 2991 C CA . ILE B 1 51 ? 11.336 11.734 -4.938 1 93.06 51 ILE B CA 1
ATOM 2992 C C . ILE B 1 51 ? 10.578 11.094 -6.102 1 93.06 51 ILE B C 1
ATOM 2994 O O . ILE B 1 51 ? 10.172 9.938 -6.027 1 93.06 51 ILE B O 1
ATOM 2998 N N . TRP B 1 52 ? 10.469 11.82 -7.246 1 94.38 52 TRP B N 1
ATOM 2999 C CA . TRP B 1 52 ? 9.836 11.273 -8.445 1 94.38 52 TRP B CA 1
ATOM 3000 C C . TRP B 1 52 ? 10.625 10.086 -8.992 1 94.38 52 TRP B C 1
ATOM 3002 O O . TRP B 1 52 ? 10.039 9.094 -9.422 1 94.38 52 TRP B O 1
ATOM 3012 N N . THR B 1 53 ? 11.852 10.25 -8.914 1 95.62 53 THR B N 1
ATOM 3013 C CA . THR B 1 53 ? 12.703 9.18 -9.422 1 95.62 53 THR B CA 1
ATOM 3014 C C . THR B 1 53 ? 12.578 7.926 -8.57 1 95.62 53 THR B C 1
ATOM 3016 O O . THR B 1 53 ? 12.469 6.816 -9.094 1 95.62 53 THR B O 1
ATOM 3019 N N . ILE B 1 54 ? 12.578 8.125 -7.258 1 96.69 54 ILE B N 1
ATOM 3020 C CA . ILE B 1 54 ? 12.414 6.996 -6.348 1 96.69 54 ILE B CA 1
ATOM 3021 C C . ILE B 1 54 ? 11.07 6.316 -6.598 1 96.69 54 ILE B C 1
ATOM 3023 O O . ILE B 1 54 ? 10.992 5.086 -6.656 1 96.69 54 ILE B O 1
ATOM 3027 N N . TRP B 1 55 ? 10.062 7.074 -6.805 1 97.69 55 TRP B N 1
ATOM 3028 C CA . TRP B 1 55 ? 8.727 6.543 -7.062 1 97.69 55 TRP B CA 1
ATOM 3029 C C . TRP B 1 55 ? 8.695 5.758 -8.375 1 97.69 55 TRP B C 1
ATOM 3031 O O . TRP B 1 55 ? 8.148 4.656 -8.43 1 97.69 55 TRP B O 1
ATOM 3041 N N . LEU B 1 56 ? 9.289 6.312 -9.398 1 97.69 56 LEU B N 1
ATOM 3042 C CA . LEU B 1 56 ? 9.305 5.676 -10.711 1 97.69 56 LEU B CA 1
ATOM 3043 C C . LEU B 1 56 ? 10.078 4.363 -10.672 1 97.69 56 LEU B C 1
ATOM 3045 O O . LEU B 1 56 ? 9.648 3.369 -11.266 1 97.69 56 LEU B O 1
ATOM 3049 N N . LEU B 1 57 ? 11.156 4.406 -10.047 1 98.12 57 LEU B N 1
ATOM 3050 C CA . LEU B 1 57 ? 11.984 3.211 -9.945 1 98.12 57 LEU B CA 1
ATOM 3051 C C . LEU B 1 57 ? 11.258 2.109 -9.18 1 98.12 57 LEU B C 1
ATOM 3053 O O . LEU B 1 57 ? 11.281 0.946 -9.586 1 98.12 57 LEU B O 1
ATOM 3057 N N . ASN B 1 58 ? 10.594 2.486 -8.102 1 98.38 58 ASN B N 1
ATOM 3058 C CA . ASN B 1 58 ? 9.852 1.493 -7.336 1 98.38 58 ASN B CA 1
ATOM 3059 C C . ASN B 1 58 ? 8.625 1 -8.102 1 98.38 58 ASN B C 1
ATOM 3061 O O . ASN B 1 58 ? 8.211 -0.151 -7.945 1 98.38 58 ASN B O 1
ATOM 3065 N N . THR B 1 59 ? 8.07 1.914 -8.93 1 98.25 59 THR B N 1
ATOM 3066 C CA . THR B 1 59 ? 6.984 1.489 -9.797 1 98.25 59 THR B CA 1
ATOM 3067 C C . THR B 1 59 ? 7.461 0.428 -10.789 1 98.25 59 THR B C 1
ATOM 3069 O O . THR B 1 59 ? 6.812 -0.605 -10.961 1 98.25 59 THR B O 1
ATOM 3072 N N . GLY B 1 60 ? 8.562 0.741 -11.406 1 98.06 60 GLY B N 1
ATOM 3073 C CA . GLY B 1 60 ? 9.148 -0.244 -12.305 1 98.06 60 GLY B CA 1
ATOM 3074 C C . GLY B 1 60 ? 9.477 -1.558 -11.617 1 98.06 60 GLY B C 1
ATOM 3075 O O . GLY B 1 60 ? 9.211 -2.631 -12.164 1 98.06 60 GLY B O 1
ATOM 3076 N N . HIS B 1 61 ? 10.031 -1.478 -10.43 1 98.12 61 HIS B N 1
ATOM 3077 C CA . HIS B 1 61 ? 10.375 -2.658 -9.641 1 98.12 61 HIS B CA 1
ATOM 3078 C C . HIS B 1 61 ? 9.133 -3.502 -9.359 1 98.12 61 HIS B C 1
ATOM 3080 O O . HIS B 1 61 ? 9.156 -4.723 -9.531 1 98.12 61 HIS B O 1
ATOM 3086 N N . LEU B 1 62 ? 8.039 -2.83 -8.961 1 98.19 62 LEU B N 1
ATOM 3087 C CA . LEU B 1 62 ? 6.82 -3.539 -8.602 1 98.19 62 LEU B CA 1
ATOM 3088 C C . LEU B 1 62 ? 6.199 -4.207 -9.828 1 98.19 62 LEU B C 1
ATOM 3090 O O . LEU B 1 62 ? 5.773 -5.363 -9.766 1 98.19 62 LEU B O 1
ATOM 3094 N N . ILE B 1 63 ? 6.156 -3.482 -10.938 1 97.75 63 ILE B N 1
ATOM 3095 C CA . ILE B 1 63 ? 5.582 -4.023 -12.164 1 97.75 63 ILE B CA 1
ATOM 3096 C C . ILE B 1 63 ? 6.344 -5.277 -12.578 1 97.75 63 ILE B C 1
ATOM 3098 O O . ILE B 1 63 ? 5.738 -6.285 -12.953 1 97.75 63 ILE B O 1
ATOM 3102 N N . CYS B 1 64 ? 7.605 -5.223 -12.477 1 96.75 64 CYS B N 1
ATOM 3103 C CA . CYS B 1 64 ? 8.43 -6.371 -12.828 1 96.75 64 CYS B CA 1
ATOM 3104 C C . CYS B 1 64 ? 8.219 -7.52 -11.852 1 96.75 64 CYS B C 1
ATOM 3106 O O . CYS B 1 64 ? 8.141 -8.68 -12.258 1 96.75 64 CYS B O 1
ATOM 3108 N N . SER B 1 65 ? 8.133 -7.172 -10.562 1 96.69 65 SER B N 1
ATOM 3109 C CA . SER B 1 65 ? 7.91 -8.203 -9.555 1 96.69 65 SER B CA 1
ATOM 3110 C C . SER B 1 65 ? 6.578 -8.914 -9.773 1 96.69 65 SER B C 1
ATOM 3112 O O . SER B 1 65 ? 6.496 -10.141 -9.68 1 96.69 65 SER B O 1
ATOM 3114 N N . ILE B 1 66 ? 5.562 -8.148 -10.07 1 96.88 66 ILE B N 1
ATOM 3115 C CA . ILE B 1 66 ? 4.242 -8.719 -10.328 1 96.88 66 ILE B CA 1
ATOM 3116 C C . ILE B 1 66 ? 4.289 -9.578 -11.594 1 96.88 66 ILE B C 1
ATOM 3118 O O . ILE B 1 66 ? 3.707 -10.664 -11.633 1 96.88 66 ILE B O 1
ATOM 3122 N N . HIS B 1 67 ? 5.008 -9.141 -12.594 1 95.12 67 HIS B N 1
ATOM 3123 C CA . HIS B 1 67 ? 5.117 -9.898 -13.836 1 95.12 67 HIS B CA 1
ATOM 3124 C C . HIS B 1 67 ? 5.828 -11.227 -13.609 1 95.12 67 HIS B C 1
ATOM 3126 O O . HIS B 1 67 ? 5.395 -12.266 -14.117 1 95.12 67 HIS B O 1
ATOM 3132 N N . VAL B 1 68 ? 6.891 -11.203 -12.883 1 91.12 68 VAL B N 1
ATOM 3133 C CA . VAL B 1 68 ? 7.637 -12.43 -12.617 1 91.12 68 VAL B CA 1
ATOM 3134 C C . VAL B 1 68 ? 6.754 -13.414 -11.859 1 91.12 68 VAL B C 1
ATOM 3136 O O . VAL B 1 68 ? 6.715 -14.602 -12.188 1 91.12 68 VAL B O 1
ATOM 3139 N N . THR B 1 69 ? 6.094 -12.898 -10.836 1 92.06 69 THR B N 1
ATOM 3140 C CA . THR B 1 69 ? 5.195 -13.758 -10.062 1 92.06 69 THR B CA 1
ATOM 3141 C C . THR B 1 69 ? 4.105 -14.336 -10.953 1 92.06 69 THR B C 1
ATOM 3143 O O . THR B 1 69 ? 3.852 -15.547 -10.93 1 92.06 69 THR B O 1
ATOM 3146 N N . TYR B 1 70 ? 3.525 -13.477 -11.773 1 91.12 70 TYR B N 1
ATOM 3147 C CA . TYR B 1 70 ? 2.455 -13.891 -12.672 1 91.12 70 TYR B CA 1
ATOM 3148 C C . TYR B 1 70 ? 2.963 -14.898 -13.695 1 91.12 70 TYR B C 1
ATOM 3150 O O . TYR B 1 70 ? 2.236 -15.812 -14.094 1 91.12 70 TYR B O 1
ATOM 3158 N N . TRP B 1 71 ? 4.18 -14.719 -14.109 1 87.94 71 TRP B N 1
ATOM 3159 C CA . TRP B 1 71 ? 4.785 -15.641 -15.062 1 87.94 71 TRP B CA 1
ATOM 3160 C C . TRP B 1 71 ? 4.918 -17.031 -14.469 1 87.94 71 TRP B C 1
ATOM 3162 O O . TRP B 1 71 ? 4.594 -18.031 -15.125 1 87.94 71 TRP B O 1
ATOM 3172 N N . TYR B 1 72 ? 5.246 -17.172 -13.234 1 84.56 72 TYR B N 1
ATOM 3173 C CA . TYR B 1 72 ? 5.449 -18.453 -12.586 1 84.56 72 TYR B CA 1
ATOM 3174 C C . TYR B 1 72 ? 4.121 -19.094 -12.195 1 84.56 72 TYR B C 1
ATOM 3176 O O . TYR B 1 72 ? 3.961 -20.312 -12.258 1 84.56 72 TYR B O 1
ATOM 3184 N N . THR B 1 73 ? 3.207 -18.297 -11.828 1 86.12 73 THR B N 1
ATOM 3185 C CA . THR B 1 73 ? 1.984 -18.844 -11.25 1 86.12 73 THR B CA 1
ATOM 3186 C C . THR B 1 73 ? 0.925 -19.062 -12.328 1 86.12 73 THR B C 1
ATOM 3188 O O . THR B 1 73 ? 0.058 -19.922 -12.188 1 86.12 73 THR B O 1
ATOM 3191 N N . VAL B 1 74 ? 0.981 -18.266 -13.406 1 85.25 74 VAL B N 1
ATOM 3192 C CA . VAL B 1 74 ? -0.111 -18.312 -14.367 1 85.25 74 VAL B CA 1
ATOM 3193 C C . VAL B 1 74 ? 0.433 -18.703 -15.742 1 85.25 74 VAL B C 1
ATOM 3195 O O . VAL B 1 74 ? 0.064 -19.734 -16.297 1 85.25 74 VAL B O 1
ATOM 3198 N N . THR B 1 75 ? 1.356 -17.922 -16.297 1 80.62 75 THR B N 1
ATOM 3199 C CA . THR B 1 75 ? 1.812 -18.078 -17.672 1 80.62 75 THR B CA 1
ATOM 3200 C C . THR B 1 75 ? 2.568 -19.391 -17.844 1 80.62 75 THR B C 1
ATOM 3202 O O . THR B 1 75 ? 2.369 -20.109 -18.828 1 80.62 75 THR B O 1
ATOM 3205 N N . ASN B 1 76 ? 3.418 -19.672 -16.984 1 75.81 76 ASN B N 1
ATOM 3206 C CA . ASN B 1 76 ? 4.203 -20.891 -17.062 1 75.81 76 ASN B CA 1
ATOM 3207 C C . ASN B 1 76 ? 3.756 -21.906 -16.016 1 75.81 76 ASN B C 1
ATOM 3209 O O . ASN B 1 76 ? 4.574 -22.656 -15.484 1 75.81 76 ASN B O 1
ATOM 3213 N N . PHE B 1 77 ? 2.498 -21.828 -15.852 1 72.38 77 PHE B N 1
ATOM 3214 C CA . PHE B 1 77 ? 1.895 -22.703 -14.852 1 72.38 77 PHE B CA 1
ATOM 3215 C C . PHE B 1 77 ? 2.234 -24.172 -15.133 1 72.38 77 PHE B C 1
ATOM 3217 O O . PHE B 1 77 ? 2.08 -24.641 -16.266 1 72.38 77 PHE B O 1
ATOM 3224 N N . GLY B 1 78 ? 2.711 -24.828 -14.133 1 65.19 78 GLY B N 1
ATOM 3225 C CA . GLY B 1 78 ? 3.006 -26.25 -14.273 1 65.19 78 GLY B CA 1
ATOM 3226 C C . GLY B 1 78 ? 4.434 -26.516 -14.711 1 65.19 78 GLY B C 1
ATOM 3227 O O . GLY B 1 78 ? 4.918 -27.641 -14.594 1 65.19 78 GLY B O 1
ATOM 3228 N N . ASN B 1 79 ? 5.074 -25.531 -15.398 1 63.72 79 ASN B N 1
ATOM 3229 C CA . ASN B 1 79 ? 6.445 -25.719 -15.859 1 63.72 79 ASN B CA 1
ATOM 3230 C C . ASN B 1 79 ? 7.449 -25.031 -14.945 1 63.72 79 ASN B C 1
ATOM 3232 O O . ASN B 1 79 ? 8.484 -24.547 -15.406 1 63.72 79 ASN B O 1
ATOM 3236 N N . VAL B 1 80 ? 7.07 -24.969 -13.727 1 58.62 80 VAL B N 1
ATOM 3237 C CA . VAL B 1 80 ? 7.828 -24.125 -12.805 1 58.62 80 VAL B CA 1
ATOM 3238 C C . VAL B 1 80 ? 9.234 -24.688 -12.625 1 58.62 80 VAL B C 1
ATOM 3240 O O . VAL B 1 80 ? 10.211 -23.938 -12.586 1 58.62 80 VAL B O 1
ATOM 3243 N N . LEU B 1 81 ? 9.359 -25.938 -12.562 1 55.38 81 LEU B N 1
ATOM 3244 C CA . LEU B 1 81 ? 10.641 -26.531 -12.219 1 55.38 81 LEU B CA 1
ATOM 3245 C C . LEU B 1 81 ? 11.602 -26.484 -13.406 1 55.38 81 LEU B C 1
ATOM 3247 O O . LEU B 1 81 ? 12.812 -26.375 -13.219 1 55.38 81 LEU B O 1
ATOM 3251 N N . GLU B 1 82 ? 11.117 -26.797 -14.508 1 53 82 GLU B N 1
ATOM 3252 C CA . GLU B 1 82 ? 12.016 -26.734 -15.656 1 53 82 GLU B CA 1
ATOM 3253 C C . GLU B 1 82 ? 12.492 -25.312 -15.898 1 53 82 GLU B C 1
ATOM 3255 O O . GLU B 1 82 ? 13.625 -25.109 -16.344 1 53 82 GLU B O 1
ATOM 3260 N N . ASP B 1 83 ? 11.727 -24.422 -15.492 1 52.31 83 ASP B N 1
ATOM 3261 C CA . ASP B 1 83 ? 11.922 -23.047 -15.961 1 52.31 83 ASP B CA 1
ATOM 3262 C C . ASP B 1 83 ? 12.711 -22.234 -14.945 1 52.31 83 ASP B C 1
ATOM 3264 O O . ASP B 1 83 ? 13.031 -21.062 -15.188 1 52.31 83 ASP B O 1
ATOM 3268 N N . PHE B 1 84 ? 12.984 -22.828 -13.773 1 53.81 84 PHE B N 1
ATOM 3269 C CA . PHE B 1 84 ? 13.859 -21.984 -12.961 1 53.81 84 PHE B CA 1
ATOM 3270 C C . PHE B 1 84 ? 15.172 -21.703 -13.688 1 53.81 84 PHE B C 1
ATOM 3272 O O . PHE B 1 84 ? 15.828 -20.688 -13.422 1 53.81 84 PHE B O 1
ATOM 3279 N N . THR B 1 85 ? 15.352 -22.531 -14.68 1 54.5 85 THR B N 1
ATOM 3280 C CA . THR B 1 85 ? 16.516 -22.312 -15.531 1 54.5 85 THR B CA 1
ATOM 3281 C C . THR B 1 85 ? 16.234 -21.172 -16.516 1 54.5 85 THR B C 1
ATOM 3283 O O . THR B 1 85 ? 17.172 -20.531 -17 1 54.5 85 THR B O 1
ATOM 3286 N N . HIS B 1 86 ? 14.953 -20.922 -16.672 1 63.16 86 HIS B N 1
ATOM 3287 C CA . HIS B 1 86 ? 14.625 -19.844 -17.594 1 63.16 86 HIS B CA 1
ATOM 3288 C C . HIS B 1 86 ? 13.805 -18.75 -16.906 1 63.16 86 HIS B C 1
ATOM 3290 O O . HIS B 1 86 ? 12.57 -18.766 -16.969 1 63.16 86 HIS B O 1
ATOM 3296 N N . GLN B 1 87 ? 14.555 -17.906 -16.281 1 70.94 87 GLN B N 1
ATOM 3297 C CA . GLN B 1 87 ? 13.875 -16.766 -15.672 1 70.94 87 GLN B CA 1
ATOM 3298 C C . GLN B 1 87 ? 13.469 -15.742 -16.734 1 70.94 87 GLN B C 1
ATOM 3300 O O . GLN B 1 87 ? 14.195 -15.523 -17.703 1 70.94 87 GLN B O 1
ATOM 3305 N N . PRO B 1 88 ? 12.266 -15.227 -16.562 1 81.69 88 PRO B N 1
ATOM 3306 C CA . PRO B 1 88 ? 11.875 -14.164 -17.5 1 81.69 88 PRO B CA 1
ATOM 3307 C C . PRO B 1 88 ? 12.758 -12.93 -17.391 1 81.69 88 PRO B C 1
ATOM 3309 O O . PRO B 1 88 ? 13.336 -12.664 -16.344 1 81.69 88 PRO B O 1
ATOM 3312 N N . ARG B 1 89 ? 12.945 -12.172 -18.469 1 84.38 89 ARG B N 1
ATOM 3313 C CA . ARG B 1 89 ? 13.766 -10.969 -18.516 1 84.38 89 ARG B CA 1
ATOM 3314 C C . ARG B 1 89 ? 13.312 -9.953 -17.469 1 84.38 89 ARG B C 1
ATOM 3316 O O . ARG B 1 89 ? 14.117 -9.156 -16.984 1 84.38 89 ARG B O 1
ATOM 3323 N N . SER B 1 90 ? 12.078 -10.07 -17.094 1 90 90 SER B N 1
ATOM 3324 C CA . SER B 1 90 ? 11.531 -9.141 -16.109 1 90 90 SER B CA 1
ATOM 3325 C C . SER B 1 90 ? 12.195 -9.312 -14.758 1 90 90 SER B C 1
ATOM 3327 O O . SER B 1 90 ? 12.242 -8.375 -13.953 1 90 90 SER B O 1
ATOM 3329 N N . SER B 1 91 ? 12.695 -10.492 -14.508 1 89.06 91 SER B N 1
ATOM 3330 C CA . SER B 1 91 ? 13.391 -10.711 -13.242 1 89.06 91 SER B CA 1
ATOM 3331 C C . SER B 1 91 ? 14.664 -9.875 -13.164 1 89.06 91 SER B C 1
ATOM 3333 O O . SER B 1 91 ? 14.992 -9.328 -12.109 1 89.06 91 SER B O 1
ATOM 3335 N N . ALA B 1 92 ? 15.359 -9.773 -14.25 1 88.44 92 ALA B N 1
ATOM 3336 C CA . ALA B 1 92 ? 16.562 -8.961 -14.305 1 88.44 92 ALA B CA 1
ATOM 3337 C C . ALA B 1 92 ? 16.234 -7.477 -14.141 1 88.44 92 ALA B C 1
ATOM 3339 O O . ALA B 1 92 ? 16.938 -6.75 -13.43 1 88.44 92 ALA B O 1
ATOM 3340 N N . PHE B 1 93 ? 15.195 -7.055 -14.773 1 92.94 93 PHE B N 1
ATOM 3341 C CA . PHE B 1 93 ? 14.789 -5.656 -14.664 1 92.94 93 PHE B CA 1
ATOM 3342 C C . PHE B 1 93 ? 14.328 -5.336 -13.25 1 92.94 93 PHE B C 1
ATOM 3344 O O . PHE B 1 93 ? 14.531 -4.223 -12.766 1 92.94 93 PHE B O 1
ATOM 3351 N N . MET B 1 94 ? 13.68 -6.258 -12.633 1 94.81 94 MET B N 1
ATOM 3352 C CA . MET B 1 94 ? 13.289 -6.086 -11.234 1 94.81 94 MET B CA 1
ATOM 3353 C C . MET B 1 94 ? 14.508 -5.781 -10.367 1 94.81 94 MET B C 1
ATOM 3355 O O . MET B 1 94 ? 14.492 -4.84 -9.57 1 94.81 94 MET B O 1
ATOM 3359 N N . THR B 1 95 ? 15.531 -6.566 -10.57 1 91.62 95 THR B N 1
ATOM 3360 C CA . THR B 1 95 ? 16.766 -6.371 -9.812 1 91.62 95 THR B CA 1
ATOM 3361 C C . THR B 1 95 ? 17.391 -5.016 -10.141 1 91.62 95 THR B C 1
ATOM 3363 O O . THR B 1 95 ? 17.812 -4.293 -9.234 1 91.62 95 THR B O 1
ATOM 3366 N N . LEU B 1 96 ? 17.375 -4.68 -11.383 1 93.88 96 LEU B N 1
ATOM 3367 C CA . LEU B 1 96 ? 17.969 -3.422 -11.805 1 93.88 96 LEU B CA 1
ATOM 3368 C C . LEU B 1 96 ? 17.219 -2.234 -11.211 1 93.88 96 LEU B C 1
ATOM 3370 O O . LEU B 1 96 ? 17.844 -1.32 -10.656 1 93.88 96 LEU B O 1
ATOM 3374 N N . PHE B 1 97 ? 15.945 -2.25 -11.289 1 97.06 97 PHE B N 1
ATOM 3375 C CA . PHE B 1 97 ? 15.156 -1.165 -10.727 1 97.06 97 PHE B CA 1
ATOM 3376 C C . PHE B 1 97 ? 15.344 -1.093 -9.211 1 97.06 97 PHE B C 1
ATOM 3378 O O . PHE B 1 97 ? 15.406 -0.003 -8.641 1 97.06 97 PHE B O 1
ATOM 3385 N N . GLY B 1 98 ? 15.422 -2.236 -8.586 1 95.94 98 GLY B N 1
ATOM 3386 C CA . GLY B 1 98 ? 15.617 -2.281 -7.148 1 95.94 98 GLY B CA 1
ATOM 3387 C C . GLY B 1 98 ? 16.922 -1.665 -6.703 1 95.94 98 GLY B C 1
ATOM 3388 O O . GLY B 1 98 ? 16.953 -0.826 -5.801 1 95.94 98 GLY B O 1
ATOM 3389 N N . VAL B 1 99 ? 17.953 -2.055 -7.359 1 94.44 99 VAL B N 1
ATOM 3390 C CA . VAL B 1 99 ? 19.266 -1.569 -6.969 1 94.44 99 VAL B CA 1
ATOM 3391 C C . VAL B 1 99 ? 19.391 -0.089 -7.32 1 94.44 99 VAL B C 1
ATOM 3393 O O . VAL B 1 99 ? 20.047 0.67 -6.598 1 94.44 99 VAL B O 1
ATOM 3396 N N . MET B 1 100 ? 18.781 0.317 -8.391 1 96.5 100 MET B N 1
ATOM 3397 C CA . MET B 1 100 ? 18.797 1.733 -8.75 1 96.5 100 MET B CA 1
ATOM 3398 C C . MET B 1 100 ? 18.047 2.559 -7.711 1 96.5 100 MET B C 1
ATOM 3400 O O . MET B 1 100 ? 18.469 3.666 -7.367 1 96.5 100 MET B O 1
ATOM 3404 N N . SER B 1 101 ? 16.938 2.068 -7.305 1 96.81 101 SER B N 1
ATOM 3405 C CA . SER B 1 101 ? 16.188 2.758 -6.262 1 96.81 101 SER B CA 1
ATOM 3406 C C . SER B 1 101 ? 17 2.883 -4.98 1 96.81 101 SER B C 1
ATOM 3408 O O . SER B 1 101 ? 17.031 3.949 -4.363 1 96.81 101 SER B O 1
ATOM 3410 N N . ASN B 1 102 ? 17.672 1.828 -4.594 1 94.94 102 ASN B N 1
ATOM 3411 C CA . ASN B 1 102 ? 18.531 1.863 -3.418 1 94.94 102 ASN B CA 1
ATOM 3412 C C . ASN B 1 102 ? 19.656 2.885 -3.574 1 94.94 102 ASN B C 1
ATOM 3414 O O . ASN B 1 102 ? 19.984 3.611 -2.633 1 94.94 102 ASN B O 1
ATOM 3418 N N . LEU B 1 103 ? 20.203 2.887 -4.758 1 95.44 103 LEU B N 1
ATOM 3419 C CA . LEU B 1 103 ? 21.25 3.859 -5.035 1 95.44 103 LEU B CA 1
ATOM 3420 C C . LEU B 1 103 ? 20.734 5.281 -4.848 1 95.44 103 LEU B C 1
ATOM 3422 O O . LEU B 1 103 ? 21.422 6.129 -4.273 1 95.44 103 LEU B O 1
ATOM 3426 N N . MET B 1 104 ? 19.547 5.484 -5.312 1 95.31 104 MET B N 1
ATOM 3427 C CA . MET B 1 104 ? 18.984 6.824 -5.195 1 95.31 104 MET B CA 1
ATOM 3428 C C . MET B 1 104 ? 18.828 7.223 -3.73 1 95.31 104 MET B C 1
ATOM 3430 O O . MET B 1 104 ? 19.109 8.367 -3.363 1 95.31 104 MET B O 1
ATOM 3434 N N . VAL B 1 105 ? 18.391 6.312 -2.902 1 93.69 105 VAL B N 1
ATOM 3435 C CA . VAL B 1 105 ? 18.266 6.586 -1.475 1 93.69 105 VAL B CA 1
ATOM 3436 C C . VAL B 1 105 ? 19.641 6.883 -0.878 1 93.69 105 VAL B C 1
ATOM 3438 O O . VAL B 1 105 ? 19.797 7.828 -0.104 1 93.69 105 VAL B O 1
ATOM 3441 N N . GLN B 1 106 ? 20.656 6.133 -1.279 1 94.56 106 GLN B N 1
ATOM 3442 C CA . GLN B 1 106 ? 22 6.332 -0.766 1 94.56 106 GLN B CA 1
ATOM 3443 C C . GLN B 1 106 ? 22.578 7.672 -1.218 1 94.56 106 GLN B C 1
ATOM 3445 O O . GLN B 1 106 ? 23.281 8.344 -0.458 1 94.56 106 GLN B O 1
ATOM 3450 N N . VAL B 1 107 ? 22.25 8.031 -2.428 1 92.81 107 VAL B N 1
ATOM 3451 C CA . VAL B 1 107 ? 22.688 9.328 -2.936 1 92.81 107 VAL B CA 1
ATOM 3452 C C . VAL B 1 107 ? 22.078 10.453 -2.102 1 92.81 107 VAL B C 1
ATOM 3454 O O . VAL B 1 107 ? 22.734 11.453 -1.816 1 92.81 107 VAL B O 1
ATOM 3457 N N . TRP B 1 108 ? 20.875 10.219 -1.729 1 90.56 108 TRP B N 1
ATOM 3458 C CA . TRP B 1 108 ? 20.234 11.188 -0.861 1 90.56 108 TRP B CA 1
ATOM 3459 C C . TRP B 1 108 ? 20.969 11.32 0.466 1 90.56 108 TRP B C 1
ATOM 3461 O O . TRP B 1 108 ? 21.203 12.43 0.949 1 90.56 108 TRP B O 1
ATOM 3471 N N . PHE B 1 109 ? 21.328 10.266 1.022 1 91.06 109 PHE B N 1
ATOM 3472 C CA . PHE B 1 109 ? 22.031 10.289 2.297 1 91.06 109 PHE B CA 1
ATOM 3473 C C . PHE B 1 109 ? 23.422 10.906 2.133 1 91.06 109 PHE B C 1
ATOM 3475 O O . PHE B 1 109 ? 23.875 11.656 3 1 91.06 109 PHE B O 1
ATOM 3482 N N . ILE B 1 110 ? 24.062 10.625 1.054 1 93.31 110 ILE B N 1
ATOM 3483 C CA . ILE B 1 110 ? 25.375 11.195 0.783 1 93.31 110 ILE B CA 1
ATOM 3484 C C . ILE B 1 110 ? 25.25 12.719 0.654 1 93.31 110 ILE B C 1
ATOM 3486 O O . ILE B 1 110 ? 26.094 13.453 1.181 1 93.31 110 ILE B O 1
ATOM 3490 N N . PHE B 1 111 ? 24.266 13.094 -0.007 1 89.75 111 PHE B N 1
ATOM 3491 C CA . PHE B 1 111 ? 24.031 14.523 -0.172 1 89.75 111 PHE B CA 1
ATOM 3492 C C . PHE B 1 111 ? 23.797 15.195 1.177 1 89.75 111 PHE B C 1
ATOM 3494 O O . PHE B 1 111 ? 24.328 16.281 1.439 1 89.75 111 PHE B O 1
ATOM 3501 N N . ARG B 1 112 ? 23.062 14.562 1.954 1 85.62 112 ARG B N 1
ATOM 3502 C CA . ARG B 1 112 ? 22.812 15.094 3.289 1 85.62 112 ARG B CA 1
ATOM 3503 C C . ARG B 1 112 ? 24.094 15.18 4.098 1 85.62 112 ARG B C 1
ATOM 3505 O O . ARG B 1 112 ? 24.328 16.156 4.812 1 85.62 112 ARG B O 1
ATOM 3512 N N . ILE B 1 113 ? 24.875 14.219 4.016 1 91.94 113 ILE B N 1
ATOM 3513 C CA . ILE B 1 113 ? 26.141 14.188 4.719 1 91.94 113 ILE B CA 1
ATOM 3514 C C . ILE B 1 113 ? 27.062 15.281 4.176 1 91.94 113 ILE B C 1
ATOM 3516 O O . ILE B 1 113 ? 27.797 15.922 4.934 1 91.94 113 ILE B O 1
ATOM 3520 N N . TRP B 1 114 ? 26.984 15.469 2.877 1 91.81 114 TRP B N 1
ATOM 3521 C CA . TRP B 1 114 ? 27.781 16.5 2.227 1 91.81 114 TRP B CA 1
ATOM 3522 C C . TRP B 1 114 ? 27.469 17.875 2.805 1 91.81 114 TRP B C 1
ATOM 3524 O O . TRP B 1 114 ? 28.375 18.656 3.105 1 91.81 114 TRP B O 1
ATOM 3534 N N . ILE B 1 115 ? 26.219 18.125 3.086 1 86.88 115 ILE B N 1
ATOM 3535 C CA . ILE B 1 115 ? 25.781 19.406 3.617 1 86.88 115 ILE B CA 1
ATOM 3536 C C . ILE B 1 115 ? 26.156 19.516 5.094 1 86.88 115 ILE B C 1
ATOM 3538 O O . ILE B 1 115 ? 26.672 20.531 5.547 1 86.88 115 ILE B O 1
ATOM 3542 N N . LEU B 1 116 ? 25.938 18.484 5.836 1 87.31 116 LEU B N 1
ATOM 3543 C CA . LEU B 1 116 ? 26.172 18.484 7.277 1 87.31 116 LEU B CA 1
ATOM 3544 C C . LEU B 1 116 ? 27.656 18.547 7.594 1 87.31 116 LEU B C 1
ATOM 3546 O O . LEU B 1 116 ? 28.062 19.078 8.633 1 87.31 116 LEU B O 1
ATOM 3550 N N . SER B 1 117 ? 28.5 17.969 6.734 1 91.06 117 SER B N 1
ATOM 3551 C CA . SER B 1 117 ? 29.938 17.906 6.965 1 91.06 117 SER B CA 1
ATOM 3552 C C . SER B 1 117 ? 30.641 19.141 6.414 1 91.06 117 SER B C 1
ATOM 3554 O O . SER B 1 117 ? 31.859 19.172 6.32 1 91.06 117 SER B O 1
ATOM 3556 N N . ASP B 1 118 ? 29.953 20.188 6.176 1 90.12 118 ASP B N 1
ATOM 3557 C CA . ASP B 1 118 ? 30.516 21.422 5.613 1 90.12 118 ASP B CA 1
ATOM 3558 C C . ASP B 1 118 ? 31.312 21.125 4.355 1 90.12 118 ASP B C 1
ATOM 3560 O O . ASP B 1 118 ? 32.469 21.547 4.234 1 90.12 118 ASP B O 1
ATOM 3564 N N . ARG B 1 119 ? 30.891 20.156 3.457 1 89.75 119 ARG B N 1
ATOM 3565 C CA . ARG B 1 119 ? 31.375 19.828 2.117 1 89.75 119 ARG B CA 1
ATOM 3566 C C . ARG B 1 119 ? 32.719 19.141 2.18 1 89.75 119 ARG B C 1
ATOM 3568 O O . ARG B 1 119 ? 33.656 19.5 1.441 1 89.75 119 ARG B O 1
ATOM 3575 N N . ASN B 1 120 ? 32.844 18.203 3.053 1 92.25 120 ASN B N 1
ATOM 3576 C CA . ASN B 1 120 ? 34.031 17.375 3.129 1 92.25 120 ASN B CA 1
ATOM 3577 C C . ASN B 1 120 ? 34.156 16.469 1.914 1 92.25 120 ASN B C 1
ATOM 3579 O O . ASN B 1 120 ? 33.5 15.43 1.84 1 92.25 120 ASN B O 1
ATOM 3583 N N . ARG B 1 121 ? 35.062 16.719 1.042 1 92.81 121 ARG B N 1
ATOM 3584 C CA . ARG B 1 121 ? 35.219 16.031 -0.238 1 92.81 121 ARG B CA 1
ATOM 3585 C C . ARG B 1 121 ? 35.719 14.609 -0.043 1 92.81 121 ARG B C 1
ATOM 3587 O O . ARG B 1 121 ? 35.312 13.688 -0.752 1 92.81 121 ARG B O 1
ATOM 3594 N N . ARG B 1 122 ? 36.625 14.453 0.86 1 93.75 122 ARG B N 1
ATOM 3595 C CA . ARG B 1 122 ? 37.219 13.133 1.081 1 93.75 122 ARG B CA 1
ATOM 3596 C C . ARG B 1 122 ? 36.156 12.133 1.525 1 93.75 122 ARG B C 1
ATOM 3598 O O . ARG B 1 122 ? 36.094 11.008 1.011 1 93.75 122 ARG B O 1
ATOM 3605 N N . LEU B 1 123 ? 35.375 12.555 2.438 1 94.5 123 LEU B N 1
ATOM 3606 C CA . LEU B 1 123 ? 34.281 11.695 2.926 1 94.5 123 LEU B CA 1
ATOM 3607 C C . LEU B 1 123 ? 33.281 11.383 1.815 1 94.5 123 LEU B C 1
ATOM 3609 O O . LEU B 1 123 ? 32.844 10.242 1.686 1 94.5 123 LEU B O 1
ATOM 3613 N N . MET B 1 124 ? 33 12.297 1.018 1 94.5 124 MET B N 1
ATOM 3614 C CA . MET B 1 124 ? 32.062 12.133 -0.09 1 94.5 124 MET B CA 1
ATOM 3615 C C . MET B 1 124 ? 32.594 11.109 -1.094 1 94.5 124 MET B C 1
ATOM 3617 O O . MET B 1 124 ? 31.828 10.258 -1.562 1 94.5 124 MET B O 1
ATOM 3621 N N . VAL B 1 125 ? 33.812 11.211 -1.356 1 94.75 125 VAL B N 1
ATOM 3622 C CA . VAL B 1 125 ? 34.406 10.312 -2.342 1 94.75 125 VAL B CA 1
ATOM 3623 C C . VAL B 1 125 ? 34.375 8.883 -1.814 1 94.75 125 VAL B C 1
ATOM 3625 O O . VAL B 1 125 ? 34.062 7.945 -2.549 1 94.75 125 VAL B O 1
ATOM 3628 N N . VAL B 1 126 ? 34.688 8.719 -0.591 1 95.19 126 VAL B N 1
ATOM 3629 C CA . VAL B 1 126 ? 34.75 7.387 0.008 1 95.19 126 VAL B CA 1
ATOM 3630 C C . VAL B 1 126 ? 33.344 6.766 -0.003 1 95.19 126 VAL B C 1
ATOM 3632 O O . VAL B 1 126 ? 33.156 5.629 -0.439 1 95.19 126 VAL B O 1
ATOM 3635 N N . LEU B 1 127 ? 32.344 7.527 0.448 1 96.94 127 LEU B N 1
ATOM 3636 C CA . LEU B 1 127 ? 30.984 7.023 0.518 1 96.94 127 LEU B CA 1
ATOM 3637 C C . LEU B 1 127 ? 30.422 6.762 -0.878 1 96.94 127 LEU B C 1
ATOM 3639 O O . LEU B 1 127 ? 29.766 5.742 -1.108 1 96.94 127 LEU B O 1
ATOM 3643 N N . SER B 1 128 ? 30.734 7.637 -1.81 1 96.75 128 SER B N 1
ATOM 3644 C CA . SER B 1 128 ? 30.266 7.48 -3.18 1 96.75 128 SER B CA 1
ATOM 3645 C C . SER B 1 128 ? 30.906 6.277 -3.855 1 96.75 128 SER B C 1
ATOM 3647 O O . SER B 1 128 ? 30.266 5.574 -4.637 1 96.75 128 SER B O 1
ATOM 3649 N N . THR B 1 129 ? 32.156 6.062 -3.557 1 96.06 129 THR B N 1
ATOM 3650 C CA . THR B 1 129 ? 32.844 4.926 -4.141 1 96.06 129 THR B CA 1
ATOM 3651 C C . THR B 1 129 ? 32.281 3.611 -3.625 1 96.06 129 THR B C 1
ATOM 3653 O O . THR B 1 129 ? 32 2.691 -4.406 1 96.06 129 THR B O 1
ATOM 3656 N N . LEU B 1 130 ? 32.062 3.525 -2.361 1 95.5 130 LEU B N 1
ATOM 3657 C CA . LEU B 1 130 ? 31.5 2.32 -1.769 1 95.5 130 LEU B CA 1
ATOM 3658 C C . LEU B 1 130 ? 30.125 2.021 -2.355 1 95.5 130 LEU B C 1
ATOM 3660 O O . LEU B 1 130 ? 29.859 0.892 -2.771 1 95.5 130 LEU B O 1
ATOM 3664 N N . THR B 1 131 ? 29.266 3.027 -2.428 1 95.81 131 THR B N 1
ATOM 3665 C CA . THR B 1 131 ? 27.922 2.871 -2.975 1 95.81 131 THR B CA 1
ATOM 3666 C C . THR B 1 131 ? 27.984 2.564 -4.469 1 95.81 131 THR B C 1
ATOM 3668 O O . THR B 1 131 ? 27.188 1.765 -4.973 1 95.81 131 THR B O 1
ATOM 3671 N N . GLY B 1 132 ? 28.922 3.137 -5.164 1 96 132 GLY B N 1
ATOM 3672 C CA . GLY B 1 132 ? 29.094 2.891 -6.586 1 96 132 GLY B CA 1
ATOM 3673 C C . GLY B 1 132 ? 29.5 1.464 -6.898 1 96 132 GLY B C 1
ATOM 3674 O O . GLY B 1 132 ? 29.016 0.868 -7.863 1 96 132 GLY B O 1
ATOM 3675 N N . ILE B 1 133 ? 30.359 0.981 -6.109 1 94.25 133 ILE B N 1
ATOM 3676 C CA . ILE B 1 133 ? 30.812 -0.396 -6.293 1 94.25 133 ILE B CA 1
ATOM 3677 C C . ILE B 1 133 ? 29.641 -1.353 -6.051 1 94.25 133 ILE B C 1
ATOM 3679 O O . ILE B 1 133 ? 29.422 -2.273 -6.836 1 94.25 133 ILE B O 1
ATOM 3683 N N . ALA B 1 134 ? 28.984 -1.11 -4.965 1 92.44 134 ALA B N 1
ATOM 3684 C CA . ALA B 1 134 ? 27.828 -1.959 -4.652 1 92.44 134 ALA B CA 1
ATOM 3685 C C . ALA B 1 134 ? 26.812 -1.942 -5.785 1 92.44 134 ALA B C 1
ATOM 3687 O O . ALA B 1 134 ? 26.328 -2.994 -6.207 1 92.44 134 ALA B O 1
ATOM 3688 N N . PHE B 1 135 ? 26.516 -0.829 -6.309 1 94.69 135 PHE B N 1
ATOM 3689 C CA . PHE B 1 135 ? 25.562 -0.677 -7.41 1 94.69 135 PHE B CA 1
ATOM 3690 C C . PHE B 1 135 ? 26.109 -1.316 -8.68 1 94.69 135 PHE B C 1
ATOM 3692 O O . PHE B 1 135 ? 25.391 -2.049 -9.367 1 94.69 135 PHE B O 1
ATOM 3699 N N . GLY B 1 136 ? 27.344 -1.035 -8.992 1 93 136 GLY B N 1
ATOM 3700 C CA . GLY B 1 136 ? 27.938 -1.535 -10.211 1 93 136 GLY B CA 1
ATOM 3701 C C . GLY B 1 136 ? 27.938 -3.049 -10.312 1 93 136 GLY B C 1
ATOM 3702 O O . GLY B 1 136 ? 27.578 -3.607 -11.352 1 93 136 GLY B O 1
ATOM 3703 N N . VAL B 1 137 ? 28.266 -3.646 -9.281 1 89.38 137 VAL B N 1
ATOM 3704 C CA . VAL B 1 137 ? 28.328 -5.105 -9.266 1 89.38 137 VAL B CA 1
ATOM 3705 C C . VAL B 1 137 ? 26.906 -5.68 -9.367 1 89.38 137 VAL B C 1
ATOM 3707 O O . VAL B 1 137 ? 26.672 -6.609 -10.133 1 89.38 137 VAL B O 1
ATOM 3710 N N . ALA B 1 138 ? 26.016 -5.121 -8.625 1 89.56 138 ALA B N 1
ATOM 3711 C CA . ALA B 1 138 ? 24.625 -5.598 -8.656 1 89.56 138 ALA B CA 1
ATOM 3712 C C . ALA B 1 138 ? 24.016 -5.391 -10.031 1 89.56 138 ALA B C 1
ATOM 3714 O O . ALA B 1 138 ? 23.328 -6.277 -10.555 1 89.56 138 ALA B O 1
ATOM 3715 N N . ALA B 1 139 ? 24.234 -4.258 -10.594 1 90.31 139 ALA B N 1
ATOM 3716 C CA . ALA B 1 139 ? 23.719 -3.951 -11.922 1 90.31 139 ALA B CA 1
ATOM 3717 C C . ALA B 1 139 ? 24.328 -4.871 -12.977 1 90.31 139 ALA B C 1
ATOM 3719 O O . ALA B 1 139 ? 23.625 -5.324 -13.883 1 90.31 139 ALA B O 1
ATOM 3720 N N . SER B 1 140 ? 25.594 -5.148 -12.867 1 85.25 140 SER B N 1
ATOM 3721 C CA . SER B 1 140 ? 26.266 -6.051 -13.805 1 85.25 140 SER B CA 1
ATOM 3722 C C . SER B 1 140 ? 25.688 -7.457 -13.719 1 85.25 140 SER B C 1
ATOM 3724 O O . SER B 1 140 ? 25.469 -8.109 -14.742 1 85.25 140 SER B O 1
ATOM 3726 N N . PHE B 1 141 ? 25.422 -7.82 -12.508 1 81.19 141 PHE B N 1
ATOM 3727 C CA . PHE B 1 141 ? 24.812 -9.125 -12.312 1 81.19 141 PHE B CA 1
ATOM 3728 C C . PHE B 1 141 ? 23.438 -9.18 -12.992 1 81.19 141 PHE B C 1
ATOM 3730 O O . PHE B 1 141 ? 23.125 -10.148 -13.688 1 81.19 141 PHE B O 1
ATOM 3737 N N . ALA B 1 142 ? 22.656 -8.188 -12.82 1 83.38 142 ALA B N 1
ATOM 3738 C CA . ALA B 1 142 ? 21.328 -8.141 -13.43 1 83.38 142 ALA B CA 1
ATOM 3739 C C . ALA B 1 142 ? 21.422 -8.141 -14.953 1 83.38 142 ALA B C 1
ATOM 3741 O O . ALA B 1 142 ? 20.656 -8.836 -15.625 1 83.38 142 ALA B O 1
ATOM 3742 N N . LEU B 1 143 ? 22.391 -7.508 -15.492 1 81.62 143 LEU B N 1
ATOM 3743 C CA . LEU B 1 143 ? 22.531 -7.367 -16.938 1 81.62 143 LEU B CA 1
ATOM 3744 C C . LEU B 1 143 ? 23.031 -8.664 -17.562 1 81.62 143 LEU B C 1
ATOM 3746 O O . LEU B 1 143 ? 22.625 -9.023 -18.672 1 81.62 143 LEU B O 1
ATOM 3750 N N . ILE B 1 144 ? 23.844 -9.375 -16.844 1 76.12 144 ILE B N 1
ATOM 3751 C CA . ILE B 1 144 ? 24.375 -10.633 -17.359 1 76.12 144 ILE B CA 1
ATOM 3752 C C . ILE B 1 144 ? 23.25 -11.664 -17.453 1 76.12 144 ILE B C 1
ATOM 3754 O O . ILE B 1 144 ? 23.25 -12.508 -18.344 1 76.12 144 ILE B O 1
ATOM 3758 N N . THR B 1 145 ? 22.344 -11.531 -16.578 1 70.44 145 THR B N 1
ATOM 3759 C CA . THR B 1 145 ? 21.25 -12.5 -16.562 1 70.44 145 THR B CA 1
ATOM 3760 C C . THR B 1 145 ? 20.25 -12.195 -17.672 1 70.44 145 THR B C 1
ATOM 3762 O O . THR B 1 145 ? 19.484 -13.07 -18.109 1 70.44 145 THR B O 1
ATOM 3765 N N . ILE B 1 146 ? 20.109 -10.938 -18.141 1 65.88 146 ILE B N 1
ATOM 3766 C CA . ILE B 1 146 ? 19.219 -10.547 -19.234 1 65.88 146 ILE B CA 1
ATOM 3767 C C . ILE B 1 146 ? 19.766 -11.039 -20.562 1 65.88 146 ILE B C 1
ATOM 3769 O O . ILE B 1 146 ? 19.016 -11.516 -21.422 1 65.88 146 ILE B O 1
ATOM 3773 N N . ILE B 1 147 ? 21.031 -10.891 -20.766 1 56.44 147 ILE B N 1
ATOM 3774 C CA . ILE B 1 147 ? 21.656 -11.195 -22.047 1 56.44 147 ILE B CA 1
ATOM 3775 C C . ILE B 1 147 ? 21.938 -12.695 -22.141 1 56.44 147 ILE B C 1
ATOM 3777 O O . ILE B 1 147 ? 22.625 -13.25 -21.297 1 56.44 147 ILE B O 1
ATOM 3781 N N . PRO B 1 148 ? 21.047 -13.508 -22.906 1 52.94 148 PRO B N 1
ATOM 3782 C CA . PRO B 1 148 ? 21.344 -14.93 -23.109 1 52.94 148 PRO B CA 1
ATOM 3783 C C . PRO B 1 148 ? 22.828 -15.195 -23.312 1 52.94 148 PRO B C 1
ATOM 3785 O O . PRO B 1 148 ? 23.438 -14.625 -24.234 1 52.94 148 PRO B O 1
ATOM 3788 N N . SER B 1 149 ? 23.562 -15 -22.422 1 50.38 149 SER B N 1
ATOM 3789 C CA . SER B 1 149 ? 24.953 -15.32 -22.703 1 50.38 149 SER B CA 1
ATOM 3790 C C . SER B 1 149 ? 25.297 -16.734 -22.25 1 50.38 149 SER B C 1
ATOM 3792 O O . SER B 1 149 ? 24.609 -17.297 -21.391 1 50.38 149 SER B O 1
ATOM 3794 N N . PRO B 1 150 ? 26.188 -17.344 -22.938 1 47.56 150 PRO B N 1
ATOM 3795 C CA . PRO B 1 150 ? 26.734 -18.656 -22.547 1 47.56 150 PRO B CA 1
ATOM 3796 C C . PRO B 1 150 ? 26.969 -18.766 -21.047 1 47.56 150 PRO B C 1
ATOM 3798 O O . PRO B 1 150 ? 27.047 -19.875 -20.516 1 47.56 150 PRO B O 1
ATOM 3801 N N . LEU B 1 151 ? 27.109 -17.766 -20.531 1 45.31 151 LEU B N 1
ATOM 3802 C CA . LEU B 1 151 ? 27.438 -17.781 -19.109 1 45.31 151 LEU B CA 1
ATOM 3803 C C . LEU B 1 151 ? 26.203 -18.109 -18.266 1 45.31 151 LEU B C 1
ATOM 3805 O O . LEU B 1 151 ? 26.328 -18.5 -17.109 1 45.31 151 LEU B O 1
ATOM 3809 N N . THR B 1 152 ? 25.016 -17.844 -18.703 1 50.28 152 THR B N 1
ATOM 3810 C CA . THR B 1 152 ? 23.797 -18.094 -17.938 1 50.28 152 THR B CA 1
ATOM 3811 C C . THR B 1 152 ? 23.062 -19.312 -18.484 1 50.28 152 THR B C 1
ATOM 3813 O O . THR B 1 152 ? 21.984 -19.656 -18 1 50.28 152 THR B O 1
ATOM 3816 N N . ALA B 1 153 ? 23.484 -19.875 -19.547 1 48.47 153 ALA B N 1
ATOM 3817 C CA . ALA B 1 153 ? 22.828 -20.938 -20.297 1 48.47 153 ALA B CA 1
ATOM 3818 C C . ALA B 1 153 ? 22.891 -22.266 -19.547 1 48.47 153 ALA B C 1
ATOM 3820 O O . ALA B 1 153 ? 22.047 -23.141 -19.734 1 48.47 153 ALA B O 1
ATOM 3821 N N . THR B 1 154 ? 24.016 -22.312 -18.734 1 48.38 154 THR B N 1
ATOM 3822 C CA . THR B 1 154 ? 24.156 -23.625 -18.109 1 48.38 154 THR B CA 1
ATOM 3823 C C . THR B 1 154 ? 24.109 -23.484 -16.594 1 48.38 154 THR B C 1
ATOM 3825 O O . THR B 1 154 ? 24.453 -22.438 -16.031 1 48.38 154 THR B O 1
ATOM 3828 N N . GLU B 1 155 ? 23.391 -24.344 -15.867 1 53.62 155 GLU B N 1
ATOM 3829 C CA . GLU B 1 155 ? 23.375 -24.469 -14.414 1 53.62 155 GLU B CA 1
ATOM 3830 C C . GLU B 1 155 ? 24.75 -24.156 -13.828 1 53.62 155 GLU B C 1
ATOM 3832 O O . GLU B 1 155 ? 24.844 -23.516 -12.781 1 53.62 155 GLU B O 1
ATOM 3837 N N . GLU B 1 156 ? 25.719 -24.672 -14.508 1 54.03 156 GLU B N 1
ATOM 3838 C CA . GLU B 1 156 ? 27.094 -24.531 -14.047 1 54.03 156 GLU B CA 1
ATOM 3839 C C . GLU B 1 156 ? 27.516 -23.062 -14.055 1 54.03 156 GLU B C 1
ATOM 3841 O O . GLU B 1 156 ? 28.219 -22.609 -13.156 1 54.03 156 GLU B O 1
ATOM 3846 N N . SER B 1 157 ? 27 -22.391 -14.992 1 54.53 157 SER B N 1
ATOM 3847 C CA . SER B 1 157 ? 27.406 -20.984 -15.133 1 54.53 157 SER B CA 1
ATOM 3848 C C . SER B 1 157 ? 26.734 -20.109 -14.078 1 54.53 157 SER B C 1
ATOM 3850 O O . SER B 1 157 ? 27.328 -19.172 -13.57 1 54.53 157 SER B O 1
ATOM 3852 N N . VAL B 1 158 ? 25.625 -20.547 -13.68 1 56.47 158 VAL B N 1
ATOM 3853 C CA . VAL B 1 158 ? 24.906 -19.781 -12.648 1 56.47 158 VAL B CA 1
ATOM 3854 C C . VAL B 1 158 ? 25.594 -19.969 -11.305 1 56.47 158 VAL B C 1
ATOM 3856 O O . VAL B 1 158 ? 25.703 -19.031 -10.516 1 56.47 158 VAL B O 1
ATOM 3859 N N . THR B 1 159 ? 26 -21.219 -11.117 1 57.66 159 THR B N 1
ATOM 3860 C CA . THR B 1 159 ? 26.734 -21.5 -9.875 1 57.66 159 THR B CA 1
ATOM 3861 C C . THR B 1 159 ? 28 -20.672 -9.789 1 57.66 159 THR B C 1
ATOM 3863 O O . THR B 1 159 ? 28.422 -20.281 -8.695 1 57.66 159 THR B O 1
ATOM 3866 N N . ARG B 1 160 ? 28.562 -20.359 -11.016 1 58.28 160 ARG B N 1
ATOM 3867 C CA . ARG B 1 160 ? 29.797 -19.594 -11.031 1 58.28 160 ARG B CA 1
ATOM 3868 C C . ARG B 1 160 ? 29.531 -18.125 -10.703 1 58.28 160 ARG B C 1
ATOM 3870 O O . ARG B 1 160 ? 30.406 -17.422 -10.195 1 58.28 160 ARG B O 1
ATOM 3877 N N . ILE B 1 161 ? 28.281 -17.766 -10.789 1 63.94 161 ILE B N 1
ATOM 3878 C CA . ILE B 1 161 ? 28.016 -16.344 -10.602 1 63.94 161 ILE B CA 1
ATOM 3879 C C . ILE B 1 161 ? 27.297 -16.125 -9.273 1 63.94 161 ILE B C 1
ATOM 3881 O O . ILE B 1 161 ? 27.141 -14.984 -8.828 1 63.94 161 ILE B O 1
ATOM 3885 N N . ASN B 1 162 ? 27.219 -17.172 -8.5 1 72 162 ASN B N 1
ATOM 3886 C CA . ASN B 1 162 ? 26.5 -17.062 -7.23 1 72 162 ASN B CA 1
ATOM 3887 C C . ASN B 1 162 ? 27.297 -16.234 -6.223 1 72 162 ASN B C 1
ATOM 3889 O O . ASN B 1 162 ? 26.703 -15.547 -5.383 1 72 162 ASN B O 1
ATOM 3893 N N . TRP B 1 163 ? 28.625 -16.25 -6.449 1 77.56 163 TRP B N 1
ATOM 3894 C CA . TRP B 1 163 ? 29.438 -15.5 -5.504 1 77.56 163 TRP B CA 1
ATOM 3895 C C . TRP B 1 163 ? 29.219 -14 -5.668 1 77.56 163 TRP B C 1
ATOM 3897 O O . TRP B 1 163 ? 29.391 -13.234 -4.715 1 77.56 163 TRP B O 1
ATOM 3907 N N . LEU B 1 164 ? 28.844 -13.578 -6.789 1 78.31 164 LEU B N 1
ATOM 3908 C CA . LEU B 1 164 ? 28.594 -12.164 -7.055 1 78.31 164 LEU B CA 1
ATOM 3909 C C . LEU B 1 164 ? 27.438 -11.641 -6.215 1 78.31 164 LEU B C 1
ATOM 3911 O O . LEU B 1 164 ? 27.453 -10.484 -5.785 1 78.31 164 LEU B O 1
ATOM 3915 N N . ILE B 1 165 ? 26.547 -12.523 -5.922 1 78.12 165 ILE B N 1
ATOM 3916 C CA . ILE B 1 165 ? 25.391 -12.133 -5.121 1 78.12 165 ILE B CA 1
ATOM 3917 C C . ILE B 1 165 ? 25.828 -11.867 -3.684 1 78.12 165 ILE B C 1
ATOM 3919 O O . ILE B 1 165 ? 25.422 -10.867 -3.082 1 78.12 165 ILE B O 1
ATOM 3923 N N . TYR B 1 166 ? 26.703 -12.656 -3.188 1 87.19 166 TYR B N 1
ATOM 3924 C CA . TYR B 1 166 ? 27.203 -12.469 -1.83 1 87.19 166 TYR B CA 1
ATOM 3925 C C . TYR B 1 166 ? 28.062 -11.219 -1.729 1 87.19 166 TYR B C 1
ATOM 3927 O O . TYR B 1 166 ? 27.969 -10.469 -0.755 1 87.19 166 TYR B O 1
ATOM 3935 N N . PHE B 1 167 ? 28.797 -11.047 -2.697 1 88.69 167 PHE B N 1
ATOM 3936 C CA . PHE B 1 167 ? 29.703 -9.898 -2.713 1 88.69 167 PHE B CA 1
ATOM 3937 C C . PHE B 1 167 ? 28.906 -8.594 -2.764 1 88.69 167 PHE B C 1
ATOM 3939 O O . PHE B 1 167 ? 29.156 -7.684 -1.978 1 88.69 167 PHE B O 1
ATOM 3946 N N . THR B 1 168 ? 27.984 -8.508 -3.629 1 87.12 168 THR B N 1
ATOM 3947 C CA . THR B 1 168 ? 27.219 -7.281 -3.803 1 87.12 168 THR B CA 1
ATOM 3948 C C . THR B 1 168 ? 26.453 -6.938 -2.525 1 87.12 168 THR B C 1
ATOM 3950 O O . THR B 1 168 ? 26.438 -5.781 -2.094 1 87.12 168 THR B O 1
ATOM 3953 N N . HIS B 1 169 ? 25.828 -7.93 -1.88 1 91.5 169 HIS B N 1
ATOM 3954 C CA . HIS B 1 169 ? 25.094 -7.68 -0.653 1 91.5 169 HIS B CA 1
ATOM 3955 C C . HIS B 1 169 ? 26.016 -7.289 0.49 1 91.5 169 HIS B C 1
ATOM 3957 O O . HIS B 1 169 ? 25.672 -6.438 1.313 1 91.5 169 HIS B O 1
ATOM 3963 N N . SER B 1 170 ? 27.203 -7.863 0.508 1 93.38 170 SER B N 1
ATOM 3964 C CA . SER B 1 170 ? 28.172 -7.531 1.554 1 93.38 170 SER B CA 1
ATOM 3965 C C . SER B 1 170 ? 28.656 -6.09 1.419 1 93.38 170 SER B C 1
ATOM 3967 O O . SER B 1 170 ? 28.734 -5.363 2.41 1 93.38 170 SER B O 1
ATOM 3969 N N . VAL B 1 171 ? 28.938 -5.691 0.24 1 93.62 171 VAL B N 1
ATOM 3970 C CA . VAL B 1 171 ? 29.391 -4.32 0.009 1 93.62 171 VAL B CA 1
ATOM 3971 C C . VAL B 1 171 ? 28.266 -3.346 0.312 1 93.62 171 VAL B C 1
ATOM 3973 O O . VAL B 1 171 ? 28.5 -2.254 0.834 1 93.62 171 VAL B O 1
ATOM 3976 N N . ASP B 1 172 ? 27.109 -3.73 -0.03 1 93.81 172 ASP B N 1
ATOM 3977 C CA . ASP B 1 172 ? 25.938 -2.896 0.256 1 93.81 172 ASP B CA 1
ATOM 3978 C C . ASP B 1 172 ? 25.766 -2.695 1.76 1 93.81 172 ASP B C 1
ATOM 3980 O O . ASP B 1 172 ? 25.469 -1.588 2.213 1 93.81 172 ASP B O 1
ATOM 3984 N N . ILE B 1 173 ? 25.938 -3.732 2.523 1 95.31 173 ILE B N 1
ATOM 3985 C CA . ILE B 1 173 ? 25.859 -3.654 3.979 1 95.31 173 ILE B CA 1
ATOM 3986 C C . ILE B 1 173 ? 26.922 -2.684 4.504 1 95.31 173 ILE B C 1
ATOM 3988 O O . ILE B 1 173 ? 26.625 -1.831 5.344 1 95.31 173 ILE B O 1
ATOM 3992 N N . LEU B 1 174 ? 28.078 -2.775 3.957 1 95.38 174 LEU B N 1
ATOM 3993 C CA . LEU B 1 174 ? 29.172 -1.907 4.387 1 95.38 174 LEU B CA 1
ATOM 3994 C C . LEU B 1 174 ? 28.891 -0.454 4.023 1 95.38 174 LEU B C 1
ATOM 3996 O O . LEU B 1 174 ? 29.141 0.451 4.82 1 95.38 174 LEU B O 1
ATOM 4000 N N . ALA B 1 175 ? 28.406 -0.26 2.871 1 95.06 175 ALA B N 1
ATOM 4001 C CA . ALA B 1 175 ? 28.062 1.09 2.434 1 95.06 175 ALA B CA 1
ATOM 4002 C C . ALA B 1 175 ? 27 1.701 3.33 1 95.06 175 ALA B C 1
ATOM 4004 O O . ALA B 1 175 ? 27.125 2.842 3.781 1 95.06 175 ALA B O 1
ATOM 4005 N N . ASN B 1 176 ? 25.969 0.972 3.629 1 95.06 176 ASN B N 1
ATOM 4006 C CA . ASN B 1 176 ? 24.891 1.473 4.477 1 95.06 176 ASN B CA 1
ATOM 4007 C C . ASN B 1 176 ? 25.375 1.701 5.91 1 95.06 176 ASN B C 1
ATOM 4009 O O . ASN B 1 176 ? 24.938 2.645 6.57 1 95.06 176 ASN B O 1
ATOM 4013 N N . LEU B 1 177 ? 26.219 0.833 6.328 1 95.56 177 LEU B N 1
ATOM 4014 C CA . LEU B 1 177 ? 26.797 1.019 7.656 1 95.56 177 LEU B CA 1
ATOM 4015 C C . LEU B 1 177 ? 27.609 2.305 7.715 1 95.56 177 LEU B C 1
ATOM 4017 O O . LEU B 1 177 ? 27.469 3.094 8.648 1 95.56 177 LEU B O 1
ATOM 4021 N N . ALA B 1 178 ? 28.422 2.525 6.734 1 96.19 178 ALA B N 1
ATOM 4022 C CA . ALA B 1 178 ? 29.25 3.732 6.668 1 96.19 178 ALA B CA 1
ATOM 4023 C C . ALA B 1 178 ? 28.375 4.984 6.586 1 96.19 178 ALA B C 1
ATOM 4025 O O . ALA B 1 178 ? 28.641 5.977 7.27 1 96.19 178 ALA B O 1
ATOM 4026 N N . LEU B 1 179 ? 27.359 4.93 5.797 1 95.81 179 LEU B N 1
ATOM 4027 C CA . LEU B 1 179 ? 26.438 6.055 5.652 1 95.81 179 LEU B CA 1
ATOM 4028 C C . LEU B 1 179 ? 25.75 6.367 6.973 1 95.81 179 LEU B C 1
ATOM 4030 O O . LEU B 1 179 ? 25.656 7.531 7.375 1 95.81 179 LEU B O 1
ATOM 4034 N N . THR B 1 180 ? 25.328 5.316 7.637 1 94.44 180 THR B N 1
ATOM 4035 C CA . THR B 1 180 ? 24.609 5.492 8.898 1 94.44 180 THR B CA 1
ATOM 4036 C C . THR B 1 180 ? 25.531 6.082 9.961 1 94.44 180 THR B C 1
ATOM 4038 O O . THR B 1 180 ? 25.156 7.02 10.664 1 94.44 180 THR B O 1
ATOM 4041 N N . ILE B 1 181 ? 26.719 5.574 10.016 1 94.94 181 ILE B N 1
ATOM 4042 C CA . ILE B 1 181 ? 27.688 6.07 10.992 1 94.94 181 ILE B CA 1
ATOM 4043 C C . ILE B 1 181 ? 28.016 7.535 10.703 1 94.94 181 ILE B C 1
ATOM 4045 O O . ILE B 1 181 ? 28.047 8.359 11.617 1 94.94 181 ILE B O 1
ATOM 4049 N N . ALA B 1 182 ? 28.266 7.867 9.508 1 95 182 ALA B N 1
ATOM 4050 C CA . ALA B 1 182 ? 28.578 9.242 9.117 1 95 182 ALA B CA 1
ATOM 4051 C C . ALA B 1 182 ? 27.422 10.188 9.438 1 95 182 ALA B C 1
ATOM 4053 O O . ALA B 1 182 ? 27.625 11.258 10.008 1 95 182 ALA B O 1
ATOM 4054 N N . LEU B 1 183 ? 26.25 9.789 9.086 1 93 183 LEU B N 1
ATOM 4055 C CA . LEU B 1 183 ? 25.094 10.641 9.336 1 93 183 LEU B CA 1
ATOM 4056 C C . LEU B 1 183 ? 24.859 10.836 10.828 1 93 183 LEU B C 1
ATOM 4058 O O . LEU B 1 183 ? 24.594 11.953 11.281 1 93 183 LEU B O 1
ATOM 4062 N N . CYS B 1 184 ? 25 9.742 11.523 1 91.5 184 CYS B N 1
ATOM 4063 C CA . CYS B 1 184 ? 24.828 9.828 12.969 1 91.5 184 CYS B CA 1
ATOM 4064 C C . CYS B 1 184 ? 25.875 10.742 13.586 1 91.5 184 CYS B C 1
ATOM 4066 O O . CYS B 1 184 ? 25.562 11.547 14.469 1 91.5 184 CYS B O 1
ATOM 4068 N N . TYR B 1 185 ? 27.031 10.68 13.117 1 93.12 185 TYR B N 1
ATOM 4069 C CA . TYR B 1 185 ? 28.141 11.492 13.633 1 93.12 185 TYR B CA 1
ATOM 4070 C C . TYR B 1 185 ? 27.875 12.977 13.375 1 93.12 185 TYR B C 1
ATOM 4072 O O . TYR B 1 185 ? 27.969 13.789 14.297 1 93.12 185 TYR B O 1
ATOM 4080 N N . TYR B 1 186 ? 27.469 13.352 12.266 1 90.69 186 TYR B N 1
ATOM 4081 C CA . TYR B 1 186 ? 27.312 14.758 11.922 1 90.69 186 TYR B CA 1
ATOM 4082 C C . TYR B 1 186 ? 26.031 15.32 12.492 1 90.69 186 TYR B C 1
ATOM 4084 O O . TYR B 1 186 ? 25.953 16.5 12.836 1 90.69 186 TYR B O 1
ATOM 4092 N N . LEU B 1 187 ? 25.062 14.484 12.586 1 88.12 187 LEU B N 1
ATOM 4093 C CA . LEU B 1 187 ? 23.844 14.938 13.258 1 88.12 187 LEU B CA 1
ATOM 4094 C C . LEU B 1 187 ? 24.094 15.141 14.742 1 88.12 187 LEU B C 1
ATOM 4096 O O . LEU B 1 187 ? 23.547 16.078 15.344 1 88.12 187 LEU B O 1
ATOM 4100 N N . TRP B 1 188 ? 24.922 14.203 15.266 1 89.19 188 TRP B N 1
ATOM 4101 C CA . TRP B 1 188 ? 25.297 14.344 16.672 1 89.19 188 TRP B CA 1
ATOM 4102 C C . TRP B 1 188 ? 26.109 15.617 16.891 1 89.19 188 TRP B C 1
ATOM 4104 O O . TRP B 1 188 ? 25.859 16.359 17.859 1 89.19 188 TRP B O 1
ATOM 4114 N N . LYS B 1 189 ? 26.953 15.977 16.047 1 88.5 189 LYS B N 1
ATOM 4115 C CA . LYS B 1 189 ? 27.734 17.203 16.094 1 88.5 189 LYS B CA 1
ATOM 4116 C C . LYS B 1 189 ? 26.844 18.438 15.969 1 88.5 189 LYS B C 1
ATOM 4118 O O . LYS B 1 189 ? 27.016 19.422 16.688 1 88.5 189 LYS B O 1
ATOM 4123 N N . ALA B 1 190 ? 25.875 18.375 15.125 1 83.88 190 ALA B N 1
ATOM 4124 C CA . ALA B 1 190 ? 24.938 19.469 14.938 1 83.88 190 ALA B CA 1
ATOM 4125 C C . ALA B 1 190 ? 24.062 19.656 16.188 1 83.88 190 ALA B C 1
ATOM 4127 O O . ALA B 1 190 ? 23.75 20.797 16.547 1 83.88 190 ALA B O 1
ATOM 4128 N N . LYS B 1 191 ? 23.75 18.609 16.797 1 84.88 191 LYS B N 1
ATOM 4129 C CA . LYS B 1 191 ? 22.953 18.641 18.031 1 84.88 191 LYS B CA 1
ATOM 4130 C C . LYS B 1 191 ? 23.672 19.406 19.125 1 84.88 191 LYS B C 1
ATOM 4132 O O . LYS B 1 191 ? 23.047 20.141 19.906 1 84.88 191 LYS B O 1
ATOM 4137 N N . MET B 1 192 ? 24.891 19.344 19.156 1 83.75 192 MET B N 1
ATOM 4138 C CA . MET B 1 192 ? 25.688 19.969 20.203 1 83.75 192 MET B CA 1
ATOM 4139 C C . MET B 1 192 ? 25.828 21.469 19.953 1 83.75 192 MET B C 1
ATOM 4141 O O . MET B 1 192 ? 26.047 22.234 20.891 1 83.75 192 MET B O 1
ATOM 4145 N N . THR B 1 193 ? 25.562 21.875 18.75 1 77.5 193 THR B N 1
ATOM 4146 C CA . THR B 1 193 ? 25.781 23.266 18.406 1 77.5 193 THR B CA 1
ATOM 4147 C C . THR B 1 193 ? 24.453 24 18.234 1 77.5 193 THR B C 1
ATOM 4149 O O . THR B 1 193 ? 24.422 25.219 18.109 1 77.5 193 THR B O 1
ATOM 4152 N N . THR B 1 194 ? 23.375 23.25 18.062 1 72.31 194 THR B N 1
ATOM 4153 C CA . THR B 1 194 ? 22.094 23.859 17.734 1 72.31 194 THR B CA 1
ATOM 4154 C C . THR B 1 194 ? 21.359 24.312 19 1 72.31 194 THR B C 1
ATOM 4156 O O . THR B 1 194 ? 21.625 23.812 20.094 1 72.31 194 THR B O 1
ATOM 4159 N N . LEU B 1 195 ? 20.422 25.297 18.703 1 67.88 195 LEU B N 1
ATOM 4160 C CA . LEU B 1 195 ? 19.578 25.859 19.75 1 67.88 195 LEU B CA 1
ATOM 4161 C C . LEU B 1 195 ? 18.609 24.812 20.281 1 67.88 195 LEU B C 1
ATOM 4163 O O . LEU B 1 195 ? 18.312 23.828 19.594 1 67.88 195 LEU B O 1
ATOM 4167 N N . SER B 1 196 ? 18.094 25.016 21.5 1 65.62 196 SER B N 1
ATOM 4168 C CA . SER B 1 196 ? 17.25 24.078 22.25 1 65.62 196 SER B CA 1
ATOM 4169 C C . SER B 1 196 ? 16.016 23.703 21.438 1 65.62 196 SER B C 1
ATOM 4171 O O . SER B 1 196 ? 15.617 22.531 21.438 1 65.62 196 SER B O 1
ATOM 4173 N N . LYS B 1 197 ? 15.414 24.641 20.578 1 65.19 197 LYS B N 1
ATOM 4174 C CA . LYS B 1 197 ? 14.156 24.375 19.891 1 65.19 197 LYS B CA 1
ATOM 4175 C C . LYS B 1 197 ? 14.359 23.391 18.734 1 65.19 197 LYS B C 1
ATOM 4177 O O . LYS B 1 197 ? 13.477 22.578 18.453 1 65.19 197 LYS B O 1
ATOM 4182 N N . THR B 1 198 ? 15.617 23.453 18.25 1 71.88 198 THR B N 1
ATOM 4183 C CA . THR B 1 198 ? 15.898 22.594 17.094 1 71.88 198 THR B CA 1
ATOM 4184 C C . THR B 1 198 ? 16.531 21.281 17.547 1 71.88 198 THR B C 1
ATOM 4186 O O . THR B 1 198 ? 16.688 20.344 16.75 1 71.88 198 THR B O 1
ATOM 4189 N N . ARG B 1 199 ? 16.781 21.234 18.891 1 78.44 199 ARG B N 1
ATOM 4190 C CA . ARG B 1 199 ? 17.438 20.047 19.422 1 78.44 199 ARG B CA 1
ATOM 4191 C C . ARG B 1 199 ? 16.516 18.844 19.359 1 78.44 199 ARG B C 1
ATOM 4193 O O . ARG B 1 199 ? 16.953 17.734 19.078 1 78.44 199 ARG B O 1
ATOM 4200 N N . SER B 1 200 ? 15.227 19.109 19.516 1 76.94 200 SER B N 1
ATOM 4201 C CA . SER B 1 200 ? 14.266 18.016 19.484 1 76.94 200 SER B CA 1
ATOM 4202 C C . SER B 1 200 ? 14.148 17.422 18.078 1 76.94 200 SER B C 1
ATOM 4204 O O . SER B 1 200 ? 14.07 16.203 17.906 1 76.94 200 SER B O 1
ATOM 4206 N N . VAL B 1 201 ? 14.211 18.281 17.141 1 77.25 201 VAL B N 1
ATOM 4207 C CA . VAL B 1 201 ? 14.117 17.844 15.758 1 77.25 201 VAL B CA 1
ATOM 4208 C C . VAL B 1 201 ? 15.359 17.031 15.383 1 77.25 201 VAL B C 1
ATOM 4210 O O . VAL B 1 201 ? 15.258 16 14.719 1 77.25 201 VAL B O 1
ATOM 4213 N N . VAL B 1 202 ? 16.469 17.422 15.898 1 80.5 202 VAL B N 1
ATOM 4214 C CA . VAL B 1 202 ? 17.734 16.734 15.578 1 80.5 202 VAL B CA 1
ATOM 4215 C C . VAL B 1 202 ? 17.766 15.367 16.25 1 80.5 202 VAL B C 1
ATOM 4217 O O . VAL B 1 202 ? 18.203 14.391 15.656 1 80.5 202 VAL B O 1
ATOM 4220 N N . GLU B 1 203 ? 17.297 15.289 17.406 1 82.88 203 GLU B N 1
ATOM 4221 C CA . GLU B 1 203 ? 17.25 14.023 18.125 1 82.88 203 GLU B CA 1
ATOM 4222 C C . GLU B 1 203 ? 16.312 13.031 17.438 1 82.88 203 GLU B C 1
ATOM 4224 O O . GLU B 1 203 ? 16.625 11.844 17.344 1 82.88 203 GLU B O 1
ATOM 4229 N N . TRP B 1 204 ? 15.312 13.578 17.031 1 81.25 204 TRP B N 1
ATOM 4230 C CA . TRP B 1 204 ? 14.367 12.742 16.297 1 81.25 204 TRP B CA 1
ATOM 4231 C C . TRP B 1 204 ? 14.969 12.266 14.977 1 81.25 204 TRP B C 1
ATOM 4233 O O . TRP B 1 204 ? 14.852 11.086 14.625 1 81.25 204 TRP B O 1
ATOM 4243 N N . THR B 1 205 ? 15.586 13.086 14.32 1 81 205 THR B N 1
ATOM 4244 C CA . THR B 1 205 ? 16.234 12.734 13.062 1 81 205 THR B CA 1
ATOM 4245 C C . THR B 1 205 ? 17.328 11.703 13.281 1 81 205 THR B C 1
ATOM 4247 O O . THR B 1 205 ? 17.516 10.805 12.461 1 81 205 THR B O 1
ATOM 4250 N N . LEU B 1 206 ? 17.984 11.867 14.375 1 85.69 206 LEU B N 1
ATOM 4251 C CA . LEU B 1 206 ? 19.047 10.922 14.727 1 85.69 206 LEU B CA 1
ATOM 4252 C C . LEU B 1 206 ? 18.469 9.531 14.953 1 85.69 206 LEU B C 1
ATOM 4254 O O . LEU B 1 206 ? 18.969 8.547 14.398 1 85.69 206 LEU B O 1
ATOM 4258 N N . THR B 1 207 ? 17.453 9.461 15.648 1 85.38 207 THR B N 1
ATOM 4259 C CA . THR B 1 207 ? 16.828 8.18 15.93 1 85.38 207 THR B CA 1
ATOM 4260 C C . THR B 1 207 ? 16.297 7.539 14.648 1 85.38 207 THR B C 1
ATOM 4262 O O . THR B 1 207 ? 16.469 6.336 14.43 1 85.38 207 THR B O 1
ATOM 4265 N N . TYR B 1 208 ? 15.711 8.289 13.82 1 84.31 208 TYR B N 1
ATOM 4266 C CA . TYR B 1 208 ? 15.18 7.785 12.562 1 84.31 208 TYR B CA 1
ATOM 4267 C C . TYR B 1 208 ? 16.297 7.316 11.641 1 84.31 208 TYR B C 1
ATOM 4269 O O . TYR B 1 208 ? 16.141 6.328 10.922 1 84.31 208 TYR B O 1
ATOM 4277 N N . THR B 1 209 ? 17.359 8.039 11.688 1 84.19 209 THR B N 1
ATOM 4278 C CA . THR B 1 209 ? 18.516 7.66 10.883 1 84.19 209 THR B CA 1
ATOM 4279 C C . THR B 1 209 ? 19.047 6.297 11.312 1 84.19 209 THR B C 1
ATOM 4281 O O . THR B 1 209 ? 19.359 5.445 10.477 1 84.19 209 THR B O 1
ATOM 4284 N N . VAL B 1 210 ? 19.125 6.113 12.57 1 87.81 210 VAL B N 1
ATOM 4285 C CA . VAL B 1 210 ? 19.609 4.84 13.094 1 87.81 210 VAL B CA 1
ATOM 4286 C C . VAL B 1 210 ? 18.656 3.719 12.695 1 87.81 210 VAL B C 1
ATOM 4288 O O . VAL B 1 210 ? 19.078 2.66 12.234 1 87.81 210 VAL B O 1
ATOM 4291 N N . ASN B 1 211 ? 17.422 4.004 12.766 1 86.88 211 ASN B N 1
ATOM 4292 C CA . ASN B 1 211 ? 16.422 2.998 12.422 1 86.88 211 ASN B CA 1
ATOM 4293 C C . ASN B 1 211 ? 16.453 2.67 10.938 1 86.88 211 ASN B C 1
ATOM 4295 O O . ASN B 1 211 ? 16.359 1.502 10.547 1 86.88 211 ASN B O 1
ATOM 4299 N N . THR B 1 212 ? 16.5 3.646 10.18 1 86.38 212 THR B N 1
ATOM 4300 C CA . THR B 1 212 ? 16.562 3.455 8.734 1 86.38 212 THR B CA 1
ATOM 4301 C C . THR B 1 212 ? 17.828 2.693 8.344 1 86.38 212 THR B C 1
ATOM 4303 O O . THR B 1 212 ? 17.781 1.802 7.492 1 86.38 212 THR B O 1
ATOM 4306 N N . GLY B 1 213 ? 18.969 3.068 8.953 1 88.81 213 GLY B N 1
ATOM 4307 C CA . GLY B 1 213 ? 20.219 2.371 8.695 1 88.81 213 GLY B CA 1
ATOM 4308 C C . GLY B 1 213 ? 20.172 0.905 9.078 1 88.81 213 GLY B C 1
ATOM 4309 O O . GLY B 1 213 ? 20.641 0.046 8.328 1 88.81 213 GLY B O 1
ATOM 4310 N N . LEU B 1 214 ? 19.578 0.649 10.172 1 89.44 214 LEU B N 1
ATOM 4311 C CA . LEU B 1 214 ? 19.453 -0.73 10.625 1 89.44 214 LEU B CA 1
ATOM 4312 C C . LEU B 1 214 ? 18.562 -1.535 9.68 1 89.44 214 LEU B C 1
ATOM 4314 O O . LEU B 1 214 ? 18.875 -2.684 9.359 1 89.44 214 LEU B O 1
ATOM 4318 N N . LEU B 1 215 ? 17.5 -0.925 9.242 1 87.38 215 LEU B N 1
ATOM 4319 C CA . LEU B 1 215 ? 16.609 -1.589 8.297 1 87.38 215 LEU B CA 1
ATOM 4320 C C . LEU B 1 215 ? 17.328 -1.884 6.98 1 87.38 215 LEU B C 1
ATOM 4322 O O . LEU B 1 215 ? 17.156 -2.957 6.402 1 87.38 215 LEU B O 1
ATOM 4326 N N . ALA B 1 216 ? 18.141 -0.976 6.586 1 89.38 216 ALA B N 1
ATOM 4327 C CA . ALA B 1 216 ? 18.859 -1.112 5.324 1 89.38 216 ALA B CA 1
ATOM 4328 C C . ALA B 1 216 ? 19.906 -2.221 5.41 1 89.38 216 ALA B C 1
ATOM 4330 O O . ALA B 1 216 ? 20.359 -2.73 4.383 1 89.38 216 ALA B O 1
ATOM 4331 N N . MET B 1 217 ? 20.281 -2.658 6.629 1 94.06 217 MET B N 1
ATOM 4332 C CA . MET B 1 217 ? 21.312 -3.672 6.777 1 94.06 217 MET B CA 1
ATOM 4333 C C . MET B 1 217 ? 20.703 -5.039 7.074 1 94.06 217 MET B C 1
ATOM 4335 O O . MET B 1 217 ? 21.219 -6.062 6.629 1 94.06 217 MET B O 1
ATOM 4339 N N . ILE B 1 218 ? 19.594 -5.047 7.699 1 93.81 218 ILE B N 1
ATOM 4340 C CA . ILE B 1 218 ? 19.016 -6.309 8.148 1 93.81 218 ILE B CA 1
ATOM 4341 C C . ILE B 1 218 ? 18.531 -7.109 6.938 1 93.81 218 ILE B C 1
ATOM 4343 O O . ILE B 1 218 ? 18.672 -8.336 6.902 1 93.81 218 ILE B O 1
ATOM 4347 N N . PHE B 1 219 ? 18.016 -6.516 5.934 1 93 219 PHE B N 1
ATOM 4348 C CA . PHE B 1 219 ? 17.422 -7.23 4.812 1 93 219 PHE B CA 1
ATOM 4349 C C . PHE B 1 219 ? 18.5 -7.863 3.939 1 93 219 PHE B C 1
ATOM 4351 O O . PHE B 1 219 ? 18.438 -9.055 3.629 1 93 219 PHE B O 1
ATOM 4358 N N . PRO B 1 220 ? 19.547 -7.121 3.627 1 93.31 220 PRO B N 1
ATOM 4359 C CA . PRO B 1 220 ? 20.625 -7.797 2.891 1 93.31 220 PRO B CA 1
ATOM 4360 C C . PRO B 1 220 ? 21.312 -8.883 3.715 1 93.31 220 PRO B C 1
ATOM 4362 O O . PRO B 1 220 ? 21.703 -9.922 3.172 1 93.31 220 PRO B O 1
ATOM 4365 N N . ILE B 1 221 ? 21.438 -8.695 5.008 1 95 221 ILE B N 1
ATOM 4366 C CA . ILE B 1 221 ? 22.047 -9.711 5.867 1 95 221 ILE B CA 1
ATOM 4367 C C . ILE B 1 221 ? 21.172 -10.969 5.859 1 95 221 ILE B C 1
ATOM 4369 O O . ILE B 1 221 ? 21.688 -12.086 5.699 1 95 221 ILE B O 1
ATOM 4373 N N . THR B 1 222 ? 19.891 -10.773 6.031 1 95.25 222 THR B N 1
ATOM 4374 C CA . THR B 1 222 ? 18.953 -11.898 6.027 1 95.25 222 THR B CA 1
ATOM 4375 C C . THR B 1 222 ? 18.969 -12.602 4.672 1 95.25 222 THR B C 1
ATOM 4377 O O . THR B 1 222 ? 18.891 -13.828 4.602 1 95.25 222 THR B O 1
ATOM 4380 N N . THR B 1 223 ? 19.109 -11.82 3.629 1 93.19 223 THR B N 1
ATOM 4381 C CA . THR B 1 223 ? 19.172 -12.398 2.289 1 93.19 223 THR B CA 1
ATOM 4382 C C . THR B 1 223 ? 20.406 -13.297 2.143 1 93.19 223 THR B C 1
ATOM 4384 O O . THR B 1 223 ? 20.312 -14.398 1.611 1 93.19 223 THR B O 1
ATOM 4387 N N . ILE B 1 224 ? 21.531 -12.891 2.68 1 92.19 224 ILE B N 1
ATOM 4388 C CA . ILE B 1 224 ? 22.766 -13.68 2.623 1 92.19 224 ILE B CA 1
ATOM 4389 C C . ILE B 1 224 ? 22.594 -14.961 3.426 1 92.19 224 ILE B C 1
ATOM 4391 O O . ILE B 1 224 ? 22.938 -16.047 2.953 1 92.19 224 ILE B O 1
ATOM 4395 N N . ILE B 1 225 ? 21.984 -14.852 4.574 1 94.06 225 ILE B N 1
ATOM 4396 C CA . ILE B 1 225 ? 21.812 -16 5.457 1 94.06 225 ILE B CA 1
ATOM 4397 C C . ILE B 1 225 ? 20.891 -17.031 4.789 1 94.06 225 ILE B C 1
ATOM 4399 O O . ILE B 1 225 ? 21.188 -18.219 4.781 1 94.06 225 ILE B O 1
ATOM 4403 N N . LEU B 1 226 ? 19.828 -16.578 4.16 1 92.88 226 LEU B N 1
ATOM 4404 C CA . LEU B 1 226 ? 18.875 -17.484 3.516 1 92.88 226 LEU B CA 1
ATOM 4405 C C . LEU B 1 226 ? 19.5 -18.141 2.287 1 92.88 226 LEU B C 1
ATOM 4407 O O . LEU B 1 226 ? 19.25 -19.312 2.01 1 92.88 226 LEU B O 1
ATOM 4411 N N . ARG B 1 227 ? 20.297 -17.438 1.608 1 88.56 227 ARG B N 1
ATOM 4412 C CA . ARG B 1 227 ? 20.953 -18 0.435 1 88.56 227 ARG B CA 1
ATOM 4413 C C . ARG B 1 227 ? 22.016 -19.016 0.839 1 88.56 227 ARG B C 1
ATOM 4415 O O . ARG B 1 227 ? 22.234 -20.016 0.14 1 88.56 227 ARG B O 1
ATOM 4422 N N . LEU B 1 228 ? 22.641 -18.797 1.985 1 87.81 228 LEU B N 1
ATOM 4423 C CA . LEU B 1 228 ? 23.672 -19.719 2.479 1 87.81 228 LEU B CA 1
ATOM 4424 C C . LEU B 1 228 ? 23.047 -20.984 3.055 1 87.81 228 LEU B C 1
ATOM 4426 O O . LEU B 1 228 ? 23.578 -22.078 2.883 1 87.81 228 LEU B O 1
ATOM 4430 N N . THR B 1 229 ? 21.906 -20.875 3.711 1 91.12 229 THR B N 1
ATOM 4431 C CA . THR B 1 229 ? 21.281 -22 4.402 1 91.12 229 THR B CA 1
ATOM 4432 C C . THR B 1 229 ? 20.391 -22.812 3.453 1 91.12 229 THR B C 1
ATOM 4434 O O . THR B 1 229 ? 20.203 -24.016 3.639 1 91.12 229 THR B O 1
ATOM 4437 N N . ARG B 1 230 ? 19.812 -22.156 2.482 1 88.06 230 ARG B N 1
ATOM 4438 C CA . ARG B 1 230 ? 18.938 -22.781 1.503 1 88.06 230 ARG B CA 1
ATOM 4439 C C . ARG B 1 230 ? 19.312 -22.359 0.084 1 88.06 230 ARG B C 1
ATOM 4441 O O . ARG B 1 230 ? 18.531 -21.672 -0.578 1 88.06 230 ARG B O 1
ATOM 4448 N N . PRO B 1 231 ? 20.406 -22.984 -0.459 1 79.12 231 PRO B N 1
ATOM 4449 C CA . PRO B 1 231 ? 20.906 -22.516 -1.756 1 79.12 231 PRO B CA 1
ATOM 4450 C C . PRO B 1 231 ? 20.062 -23.016 -2.926 1 79.12 231 PRO B C 1
ATOM 4452 O O . PRO B 1 231 ? 20.078 -22.422 -4.008 1 79.12 231 PRO B O 1
ATOM 4455 N N . ASP B 1 232 ? 19.25 -24 -2.732 1 75.75 232 ASP B N 1
ATOM 4456 C CA . ASP B 1 232 ? 18.562 -24.641 -3.854 1 75.75 232 ASP B CA 1
ATOM 4457 C C . ASP B 1 232 ? 17.141 -24.094 -4.004 1 75.75 232 ASP B C 1
ATOM 4459 O O . ASP B 1 232 ? 16.422 -24.469 -4.941 1 75.75 232 ASP B O 1
ATOM 4463 N N . ASP B 1 233 ? 16.781 -23.25 -3.049 1 80.81 233 ASP B N 1
ATOM 4464 C CA . ASP B 1 233 ? 15.422 -22.734 -3.143 1 80.81 233 ASP B CA 1
ATOM 4465 C C . ASP B 1 233 ? 15.422 -21.219 -3.287 1 80.81 233 ASP B C 1
ATOM 4467 O O . ASP B 1 233 ? 16.484 -20.609 -3.436 1 80.81 233 ASP B O 1
ATOM 4471 N N . MET B 1 234 ? 14.211 -20.641 -3.508 1 82.62 234 MET B N 1
ATOM 4472 C CA . MET B 1 234 ? 14.086 -19.219 -3.77 1 82.62 234 MET B CA 1
ATOM 4473 C C . MET B 1 234 ? 13.438 -18.5 -2.584 1 82.62 234 MET B C 1
ATOM 4475 O O . MET B 1 234 ? 12.789 -17.469 -2.754 1 82.62 234 MET B O 1
ATOM 4479 N N . VAL B 1 235 ? 13.766 -18.984 -1.397 1 89.94 235 VAL B N 1
ATOM 4480 C CA . VAL B 1 235 ? 13.125 -18.406 -0.213 1 89.94 235 VAL B CA 1
ATOM 4481 C C . VAL B 1 235 ? 13.68 -17.016 0.047 1 89.94 235 VAL B C 1
ATOM 4483 O O . VAL B 1 235 ? 12.969 -16.141 0.574 1 89.94 235 VAL B O 1
ATOM 4486 N N . PHE B 1 236 ? 14.898 -16.766 -0.36 1 91.12 236 PHE B N 1
ATOM 4487 C CA . PHE B 1 236 ? 15.523 -15.477 -0.095 1 91.12 236 PHE B CA 1
ATOM 4488 C C . PHE B 1 236 ? 14.797 -14.359 -0.833 1 91.12 236 PHE B C 1
ATOM 4490 O O . PHE B 1 236 ? 14.883 -13.188 -0.442 1 91.12 236 PHE B O 1
ATOM 4497 N N . PHE B 1 237 ? 14 -14.695 -1.845 1 91.38 237 PHE B N 1
ATOM 4498 C CA . PHE B 1 237 ? 13.281 -13.68 -2.611 1 91.38 237 PHE B CA 1
ATOM 4499 C C . PHE B 1 237 ? 12.164 -13.062 -1.783 1 91.38 237 PHE B C 1
ATOM 4501 O O . PHE B 1 237 ? 11.742 -11.93 -2.035 1 91.38 237 PHE B O 1
ATOM 4508 N N . SER B 1 238 ? 11.688 -13.758 -0.79 1 94.31 238 SER B N 1
ATOM 4509 C CA . SER B 1 238 ? 10.641 -13.219 0.068 1 94.31 238 SER B CA 1
ATOM 4510 C C . SER B 1 238 ? 11.133 -11.992 0.832 1 94.31 238 SER B C 1
ATOM 4512 O O . SER B 1 238 ? 10.344 -11.102 1.155 1 94.31 238 SER B O 1
ATOM 4514 N N . VAL B 1 239 ? 12.414 -11.906 1.065 1 94.44 239 VAL B N 1
ATOM 4515 C CA . VAL B 1 239 ? 12.992 -10.805 1.825 1 94.44 239 VAL B CA 1
ATOM 4516 C C . VAL B 1 239 ? 13.633 -9.797 0.87 1 94.44 239 VAL B C 1
ATOM 4518 O O . VAL B 1 239 ? 13.586 -8.586 1.106 1 94.44 239 VAL B O 1
ATOM 4521 N N . TYR B 1 240 ? 14.117 -10.305 -0.218 1 93.69 240 TYR B N 1
ATOM 4522 C CA . TYR B 1 240 ? 14.859 -9.469 -1.156 1 93.69 240 TYR B CA 1
ATOM 4523 C C . TYR B 1 240 ? 13.922 -8.57 -1.948 1 93.69 240 TYR B C 1
ATOM 4525 O O . TYR B 1 240 ? 14.219 -7.391 -2.166 1 93.69 240 TYR B O 1
ATOM 4533 N N . VAL B 1 241 ? 12.789 -9.039 -2.322 1 95.62 241 VAL B N 1
ATOM 4534 C CA . VAL B 1 241 ? 11.898 -8.336 -3.242 1 95.62 241 VAL B CA 1
ATOM 4535 C C . VAL B 1 241 ? 11.375 -7.059 -2.582 1 95.62 241 VAL B C 1
ATOM 4537 O O . VAL B 1 241 ? 11.438 -5.977 -3.17 1 95.62 241 VAL B O 1
ATOM 4540 N N . PRO B 1 242 ? 10.984 -7.109 -1.382 1 96.88 242 PRO B N 1
ATOM 4541 C CA . PRO B 1 242 ? 10.43 -5.883 -0.802 1 96.88 242 PRO B CA 1
ATOM 4542 C C . PRO B 1 242 ? 11.508 -4.941 -0.272 1 96.88 242 PRO B C 1
ATOM 4544 O O . PRO B 1 242 ? 11.195 -3.846 0.199 1 96.88 242 PRO B O 1
ATOM 4547 N N . TYR B 1 243 ? 12.781 -5.285 -0.37 1 95.62 243 TYR B N 1
ATOM 4548 C CA . TYR B 1 243 ? 13.875 -4.539 0.246 1 95.62 243 TYR B CA 1
ATOM 4549 C C . TYR B 1 243 ? 13.93 -3.111 -0.283 1 95.62 243 TYR B C 1
ATOM 4551 O O . TYR B 1 243 ? 14.023 -2.158 0.494 1 95.62 243 TYR B O 1
ATOM 4559 N N . SER B 1 244 ? 13.844 -2.928 -1.573 1 95.06 244 SER B N 1
ATOM 4560 C CA . SER B 1 244 ? 13.945 -1.594 -2.158 1 95.06 244 SER B CA 1
ATOM 4561 C C . SER B 1 244 ? 12.82 -0.688 -1.68 1 95.06 244 SER B C 1
ATOM 4563 O O . SER B 1 244 ? 13.047 0.481 -1.363 1 95.06 244 SER B O 1
ATOM 4565 N N . ALA B 1 245 ? 11.609 -1.242 -1.591 1 96.81 245 ALA B N 1
ATOM 4566 C CA . ALA B 1 245 ? 10.461 -0.459 -1.141 1 96.81 245 ALA B CA 1
ATOM 4567 C C . ALA B 1 245 ? 10.594 -0.096 0.336 1 96.81 245 ALA B C 1
ATOM 4569 O O . ALA B 1 245 ? 10.219 1.005 0.746 1 96.81 245 ALA B O 1
ATOM 4570 N N . ILE B 1 246 ? 11.102 -1.013 1.106 1 95.62 246 ILE B N 1
ATOM 4571 C CA . ILE B 1 246 ? 11.289 -0.752 2.529 1 95.62 246 ILE B CA 1
ATOM 4572 C C . ILE B 1 246 ? 12.281 0.391 2.723 1 95.62 246 ILE B C 1
ATOM 4574 O O . ILE B 1 246 ? 12.039 1.309 3.51 1 95.62 246 ILE B O 1
ATOM 4578 N N . TYR B 1 247 ? 13.352 0.325 2.012 1 94.75 247 TYR B N 1
ATOM 4579 C CA . TYR B 1 247 ? 14.398 1.331 2.113 1 94.75 247 TYR B CA 1
ATOM 4580 C C . TYR B 1 247 ? 13.891 2.699 1.679 1 94.75 247 TYR B C 1
ATOM 4582 O O . TYR B 1 247 ? 14.117 3.701 2.361 1 94.75 247 TYR B O 1
ATOM 4590 N N . SER B 1 248 ? 13.133 2.771 0.652 1 95.69 248 SER B N 1
ATOM 4591 C CA . SER B 1 248 ? 12.547 4.016 0.156 1 95.69 248 SER B CA 1
ATOM 4592 C C . SER B 1 248 ? 11.516 4.57 1.131 1 95.69 248 SER B C 1
ATOM 4594 O O . SER B 1 248 ? 11.477 5.777 1.378 1 95.69 248 SER B O 1
ATOM 4596 N N . ASN B 1 249 ? 10.703 3.666 1.679 1 95.25 249 ASN B N 1
ATOM 4597 C CA . ASN B 1 249 ? 9.711 4.09 2.66 1 95.25 249 ASN B CA 1
ATOM 4598 C C . ASN B 1 249 ? 10.367 4.637 3.924 1 95.25 249 ASN B C 1
ATOM 4600 O O . ASN B 1 249 ? 9.867 5.578 4.535 1 95.25 249 ASN B O 1
ATOM 4604 N N . ALA B 1 250 ? 11.438 3.982 4.293 1 92.06 250 ALA B N 1
ATOM 4605 C CA . ALA B 1 250 ? 12.148 4.453 5.48 1 92.06 250 ALA B CA 1
ATOM 4606 C C . ALA B 1 250 ? 12.68 5.867 5.277 1 92.06 250 ALA B C 1
ATOM 4608 O O . ALA B 1 250 ? 12.57 6.715 6.168 1 92.06 250 ALA B O 1
ATOM 4609 N N . LEU B 1 251 ? 13.219 6.16 4.168 1 90.81 251 LEU B N 1
ATOM 4610 C CA . LEU B 1 251 ? 13.711 7.5 3.854 1 90.81 251 LEU B CA 1
ATOM 4611 C C . LEU B 1 251 ? 12.562 8.508 3.85 1 90.81 251 LEU B C 1
ATOM 4613 O O . LEU B 1 251 ? 12.641 9.547 4.508 1 90.81 251 LEU B O 1
ATOM 4617 N N . LEU B 1 252 ? 11.484 8.172 3.143 1 91.44 252 LEU B N 1
ATOM 4618 C CA . LEU B 1 252 ? 10.375 9.109 3.002 1 91.44 252 LEU B CA 1
ATOM 4619 C C . LEU B 1 252 ? 9.656 9.305 4.332 1 91.44 252 LEU B C 1
ATOM 4621 O O . LEU B 1 252 ? 9.156 10.398 4.617 1 91.44 252 LEU B O 1
ATOM 4625 N N . GLY B 1 253 ? 9.578 8.211 5.07 1 87.38 253 GLY B N 1
ATOM 4626 C CA . GLY B 1 253 ? 9.031 8.352 6.41 1 87.38 253 GLY B CA 1
ATOM 4627 C C . GLY B 1 253 ? 9.797 9.344 7.262 1 87.38 253 GLY B C 1
ATOM 4628 O O . GLY B 1 253 ? 9.203 10.125 8.008 1 87.38 253 GLY B O 1
ATOM 4629 N N . SER B 1 254 ? 11.078 9.328 7.137 1 82.81 254 SER B N 1
ATOM 4630 C CA . SER B 1 254 ? 11.922 10.266 7.875 1 82.81 254 SER B CA 1
ATOM 4631 C C . SER B 1 254 ? 11.719 11.695 7.387 1 82.81 254 SER B C 1
ATOM 4633 O O . SER B 1 254 ? 11.656 12.625 8.195 1 82.81 254 SER B O 1
ATOM 4635 N N . LEU B 1 255 ? 11.586 11.883 6.164 1 83.69 255 LEU B N 1
ATOM 4636 C CA . LEU B 1 255 ? 11.406 13.203 5.586 1 83.69 255 LEU B CA 1
ATOM 4637 C C . LEU B 1 255 ? 10.047 13.781 5.953 1 83.69 255 LEU B C 1
ATOM 4639 O O . LEU B 1 255 ? 9.938 14.961 6.301 1 83.69 255 LEU B O 1
ATOM 4643 N N . ASN B 1 256 ? 9.07 12.953 5.965 1 84.06 256 ASN B N 1
ATOM 4644 C CA . ASN B 1 256 ? 7.715 13.406 6.266 1 84.06 256 ASN B CA 1
ATOM 4645 C C . ASN B 1 256 ? 7.527 13.664 7.758 1 84.06 256 ASN B C 1
ATOM 4647 O O . ASN B 1 256 ? 6.766 14.555 8.148 1 84.06 256 ASN B O 1
ATOM 4651 N N . ALA B 1 257 ? 8.125 12.898 8.539 1 76.06 257 ALA B N 1
ATOM 4652 C CA . ALA B 1 257 ? 8.016 13.062 9.984 1 76.06 257 ALA B CA 1
ATOM 4653 C C . ALA B 1 257 ? 8.633 14.383 10.438 1 76.06 257 ALA B C 1
ATOM 4655 O O . ALA B 1 257 ? 8.18 14.977 11.422 1 76.06 257 ALA B O 1
ATOM 4656 N N . ARG B 1 258 ? 9.625 14.773 9.812 1 71.12 258 ARG B N 1
ATOM 4657 C CA . ARG B 1 258 ? 10.25 16.047 10.133 1 71.12 258 ARG B CA 1
ATOM 4658 C C . ARG B 1 258 ? 9.258 17.203 9.984 1 71.12 258 ARG B C 1
ATOM 4660 O O . ARG B 1 258 ? 9.25 18.125 10.797 1 71.12 258 ARG B O 1
ATOM 4667 N N . ASP B 1 259 ? 8.477 17.094 9.102 1 68.62 259 ASP B N 1
ATOM 4668 C CA . ASP B 1 259 ? 7.484 18.125 8.852 1 68.62 259 ASP B CA 1
ATOM 4669 C C . ASP B 1 259 ? 6.414 18.141 9.938 1 68.62 259 ASP B C 1
ATOM 4671 O O . ASP B 1 259 ? 5.938 19.219 10.344 1 68.62 259 ASP B O 1
ATOM 4675 N N . TRP B 1 260 ? 6.238 17.047 10.508 1 64.81 260 TRP B N 1
ATOM 4676 C CA . TRP B 1 260 ? 5.234 16.953 11.562 1 64.81 260 TRP B CA 1
ATOM 4677 C C . TRP B 1 260 ? 5.754 17.547 12.867 1 64.81 260 TRP B C 1
ATOM 4679 O O . TRP B 1 260 ? 5.016 18.234 13.57 1 64.81 260 TRP B O 1
ATOM 4689 N N . VAL B 1 261 ? 7.035 17.359 13.102 1 63.88 261 VAL B N 1
ATOM 4690 C CA . VAL B 1 261 ? 7.648 17.844 14.344 1 63.88 261 VAL B CA 1
ATOM 4691 C C . VAL B 1 261 ? 7.848 19.359 14.266 1 63.88 261 VAL B C 1
ATOM 4693 O O . VAL B 1 261 ? 7.656 20.062 15.258 1 63.88 261 VAL B O 1
ATOM 4696 N N . ARG B 1 262 ? 8.141 19.859 13.117 1 62.66 262 ARG B N 1
ATOM 4697 C CA . ARG B 1 262 ? 8.305 21.297 12.914 1 62.66 262 ARG B CA 1
ATOM 4698 C C . ARG B 1 262 ? 6.992 22.031 13.148 1 62.66 262 ARG B C 1
ATOM 4700 O O . ARG B 1 262 ? 6.98 23.125 13.727 1 62.66 262 ARG B O 1
ATOM 4707 N N . HIS B 1 263 ? 5.996 21.453 12.695 1 57.12 263 HIS B N 1
ATOM 4708 C CA . HIS B 1 263 ? 4.688 22.078 12.852 1 57.12 263 HIS B CA 1
ATOM 4709 C C . HIS B 1 263 ? 4.23 22.047 14.305 1 57.12 263 HIS B C 1
ATOM 4711 O O . HIS B 1 263 ? 3.557 22.969 14.766 1 57.12 263 HIS B O 1
ATOM 4717 N N . ASP B 1 264 ? 4.73 21.094 14.938 1 53.75 264 ASP B N 1
ATOM 4718 C CA . ASP B 1 264 ? 4.367 21 16.344 1 53.75 264 ASP B CA 1
ATOM 4719 C C . ASP B 1 264 ? 5.137 22.031 17.172 1 53.75 264 ASP B C 1
ATOM 4721 O O . ASP B 1 264 ? 4.625 22.531 18.188 1 53.75 264 ASP B O 1
ATOM 4725 N N . ASP B 1 265 ? 6.441 22.438 16.719 1 48.34 265 ASP B N 1
ATOM 4726 C CA . ASP B 1 265 ? 7.289 23.375 17.438 1 48.34 265 ASP B CA 1
ATOM 4727 C C . ASP B 1 265 ? 7.059 24.812 16.969 1 48.34 265 ASP B C 1
ATOM 4729 O O . ASP B 1 265 ? 7.617 25.75 17.531 1 48.34 265 ASP B O 1
ATOM 4733 N N . ASP B 1 266 ? 6.719 25.156 15.758 1 44.62 266 ASP B N 1
ATOM 4734 C CA . ASP B 1 266 ? 6.543 26.547 15.391 1 44.62 266 ASP B CA 1
ATOM 4735 C C . ASP B 1 266 ? 5.715 27.297 16.438 1 44.62 266 ASP B C 1
ATOM 4737 O O . ASP B 1 266 ? 4.555 26.953 16.672 1 44.62 266 ASP B O 1
ATOM 4741 N N . PRO B 1 267 ? 6.496 28 17.172 1 36.41 267 PRO B N 1
ATOM 4742 C CA . PRO B 1 267 ? 5.719 28.922 17.984 1 36.41 267 PRO B CA 1
ATOM 4743 C C . PRO B 1 267 ? 4.766 29.781 17.156 1 36.41 267 PRO B C 1
ATOM 4745 O O . PRO B 1 267 ? 5.055 30.094 16 1 36.41 267 PRO B O 1
ATOM 4748 N N . VAL B 1 268 ? 3.523 29.703 17.312 1 35.59 268 VAL B N 1
ATOM 4749 C CA . VAL B 1 268 ? 2.684 30.797 16.844 1 35.59 268 VAL B CA 1
ATOM 4750 C C . VAL B 1 268 ? 3.479 32.094 16.859 1 35.59 268 VAL B C 1
ATOM 4752 O O . VAL B 1 268 ? 3.799 32.625 17.922 1 35.59 268 VAL B O 1
ATOM 4755 N N . THR B 1 269 ? 4.578 32.25 16.047 1 33.22 269 THR B N 1
ATOM 4756 C CA . THR B 1 269 ? 5.18 33.562 15.93 1 33.22 269 THR B CA 1
ATOM 4757 C C . THR B 1 269 ? 4.137 34.625 15.516 1 33.22 269 THR B C 1
ATOM 4759 O O . THR B 1 269 ? 3.527 34.5 14.445 1 33.22 269 THR B O 1
ATOM 4762 N N . ILE B 1 270 ? 3.547 35.281 16.391 1 31.17 270 ILE B N 1
ATOM 4763 C CA . ILE B 1 270 ? 2.783 36.5 16.234 1 31.17 270 ILE B CA 1
ATOM 4764 C C . ILE B 1 270 ? 3.648 37.562 15.555 1 31.17 270 ILE B C 1
ATOM 4766 O O . ILE B 1 270 ? 4.664 38 16.109 1 31.17 270 ILE B O 1
ATOM 4770 N N . HIS B 1 271 ? 3.824 37.469 14.25 1 30.94 271 HIS B N 1
ATOM 4771 C CA . HIS B 1 271 ? 4.402 38.688 13.656 1 30.94 271 HIS B CA 1
ATOM 4772 C C . HIS B 1 271 ? 3.648 39.938 14.102 1 30.94 271 HIS B C 1
ATOM 4774 O O . HIS B 1 271 ? 2.457 40.094 13.82 1 30.94 271 HIS B O 1
ATOM 4780 N N . LEU B 1 272 ? 4.016 40.469 15.211 1 32.44 272 LEU B N 1
ATOM 4781 C CA . LEU B 1 272 ? 3.631 41.781 15.758 1 32.44 272 LEU B CA 1
ATOM 4782 C C . LEU B 1 272 ? 3.785 42.875 14.719 1 32.44 272 LEU B C 1
ATOM 4784 O O . LEU B 1 272 ? 3.566 44.062 15.016 1 32.44 272 LEU B O 1
ATOM 4788 N N . SER B 1 273 ? 4.27 42.531 13.594 1 32.78 273 SER B N 1
ATOM 4789 C CA . SER B 1 273 ? 4.598 43.719 12.805 1 32.78 273 SER B CA 1
ATOM 4790 C C . SER B 1 273 ? 3.342 44.469 12.391 1 32.78 273 SER B C 1
ATOM 4792 O O . SER B 1 273 ? 3.395 45.688 12.125 1 32.78 273 SER B O 1
ATOM 4794 N N . ASP B 1 274 ? 2.264 43.844 12.023 1 31.48 274 ASP B N 1
ATOM 4795 C CA . ASP B 1 274 ? 1.267 44.719 11.438 1 31.48 274 ASP B CA 1
ATOM 4796 C C . ASP B 1 274 ? 0.451 45.438 12.516 1 31.48 274 ASP B C 1
ATOM 4798 O O . ASP B 1 274 ? -0.669 45.875 12.266 1 31.48 274 ASP B O 1
ATOM 4802 N N . LEU B 1 275 ? 0.769 45.25 13.859 1 31.03 275 LEU B N 1
ATOM 4803 C CA . LEU B 1 275 ? 0.252 46.312 14.703 1 31.03 275 LEU B CA 1
ATOM 4804 C C . LEU B 1 275 ? 0.618 47.688 14.125 1 31.03 275 LEU B C 1
ATOM 4806 O O . LEU B 1 275 ? 1.796 48.062 14.07 1 31.03 275 LEU B O 1
ATOM 4810 N N . ASP B 1 276 ? -0.066 48.094 13.094 1 27.34 276 ASP B N 1
ATOM 4811 C CA . ASP B 1 276 ? 0.012 49.469 12.602 1 27.34 276 ASP B CA 1
ATOM 4812 C C . ASP B 1 276 ? 0.228 50.469 13.742 1 27.34 276 ASP B C 1
ATOM 4814 O O . ASP B 1 276 ? -0.488 50.406 14.75 1 27.34 276 ASP B O 1
ATOM 4818 N N . ASN B 1 277 ? 1.37 50.844 14 1 32.66 277 ASN B N 1
ATOM 4819 C CA . ASN B 1 277 ? 1.77 52.031 14.727 1 32.66 277 ASN B CA 1
ATOM 4820 C C . ASN B 1 277 ? 0.757 53.156 14.539 1 32.66 277 ASN B C 1
ATOM 4822 O O . ASN B 1 277 ? 1.017 54.312 14.93 1 32.66 277 ASN B O 1
ATOM 4826 N N . SER B 1 278 ? -0.238 52.969 13.641 1 32.44 278 SER B N 1
ATOM 4827 C CA . SER B 1 278 ? -1.048 54.156 13.398 1 32.44 278 SER B CA 1
ATOM 4828 C C . SER B 1 278 ? -1.821 54.562 14.648 1 32.44 278 SER B C 1
ATOM 4830 O O . SER B 1 278 ? -2.33 55.688 14.734 1 32.44 278 SER B O 1
ATOM 4832 N N . VAL B 1 279 ? -2.291 53.562 15.453 1 33.53 279 VAL B N 1
ATOM 4833 C CA . VAL B 1 279 ? -3.104 54.062 16.547 1 33.53 279 VAL B CA 1
ATOM 4834 C C . VAL B 1 279 ? -2.215 54.844 17.531 1 33.53 279 VAL B C 1
ATOM 4836 O O . VAL B 1 279 ? -2.713 55.469 18.453 1 33.53 279 VAL B O 1
ATOM 4839 N N . LEU B 1 280 ? -0.893 54.5 17.422 1 30.41 280 LEU B N 1
ATOM 4840 C CA . LEU B 1 280 ? -0.026 55.312 18.266 1 30.41 280 LEU B CA 1
ATOM 4841 C C . LEU B 1 280 ? 0.116 56.719 17.719 1 30.41 280 LEU B C 1
ATOM 4843 O O . LEU B 1 280 ? 1.201 57.125 17.297 1 30.41 280 LEU B O 1
ATOM 4847 N N . SER B 1 281 ? -0.813 57.094 16.75 1 26.59 281 SER B N 1
ATOM 4848 C CA . SER B 1 281 ? -0.686 58.5 16.422 1 26.59 281 SER B CA 1
ATOM 4849 C C . SER B 1 281 ? -0.854 59.375 17.672 1 26.59 281 SER B C 1
ATOM 4851 O O . SER B 1 281 ? -1.884 59.312 18.344 1 26.59 281 SER B O 1
ATOM 4853 N N . THR B 1 282 ? 0.193 59.531 18.328 1 27.53 282 THR B N 1
ATOM 4854 C CA . THR B 1 282 ? 0.357 60.5 19.422 1 27.53 282 THR B CA 1
ATOM 4855 C C . THR B 1 282 ? -0.39 61.781 19.141 1 27.53 282 THR B C 1
ATOM 4857 O O . THR B 1 282 ? -0.184 62.406 18.094 1 27.53 282 THR B O 1
ATOM 4860 N N . PRO B 1 283 ? -1.664 61.875 19.578 1 29.03 283 PRO B N 1
ATOM 4861 C CA . PRO B 1 283 ? -2.287 63.188 19.375 1 29.03 283 PRO B CA 1
ATOM 4862 C C . PRO B 1 283 ? -1.318 64.375 19.609 1 29.03 283 PRO B C 1
ATOM 4864 O O . PRO B 1 283 ? -0.372 64.25 20.391 1 29.03 283 PRO B O 1
ATOM 4867 N N . ASN B 1 284 ? -0.999 65.125 18.578 1 27.33 284 ASN B N 1
ATOM 4868 C CA . ASN B 1 284 ? -0.19 66.312 18.594 1 27.33 284 ASN B CA 1
ATOM 4869 C C . ASN B 1 284 ? -0.491 67.188 19.828 1 27.33 284 ASN B C 1
ATOM 4871 O O . ASN B 1 284 ? -1.602 67.688 19.984 1 27.33 284 ASN B O 1
ATOM 4875 N N . GLY B 1 285 ? -0.245 66.562 21.062 1 25.45 285 GLY B N 1
ATOM 4876 C CA . GLY B 1 285 ? -0.381 67.375 22.266 1 25.45 285 GLY B CA 1
ATOM 4877 C C . GLY B 1 285 ? 0.17 68.75 22.094 1 25.45 285 GLY B C 1
ATOM 4878 O O . GLY B 1 285 ? 1.258 68.938 21.547 1 25.45 285 GLY B O 1
ATOM 4879 N N . THR B 1 286 ? -0.668 69.688 21.516 1 26.84 286 THR B N 1
ATOM 4880 C CA . THR B 1 286 ? -0.354 71.062 21.578 1 26.84 286 THR B CA 1
ATOM 4881 C C . THR B 1 286 ? 0.343 71.438 22.891 1 26.84 286 THR B C 1
ATOM 4883 O O . THR B 1 286 ? -0.216 71.25 23.969 1 26.84 286 THR B O 1
ATOM 4886 N N . ARG B 1 287 ? 1.728 71.25 22.875 1 28.19 287 ARG B N 1
ATOM 4887 C CA . ARG B 1 287 ? 2.691 71.625 23.906 1 28.19 287 ARG B CA 1
ATOM 4888 C C . ARG B 1 287 ? 2.383 73 24.484 1 28.19 287 ARG B C 1
ATOM 4890 O O . ARG B 1 287 ? 2.566 74 23.812 1 28.19 287 ARG B O 1
ATOM 4897 N N . ALA B 1 288 ? 1.126 73.125 25.047 1 25.64 288 ALA B N 1
ATOM 4898 C CA . ALA B 1 288 ? 0.988 74.438 25.703 1 25.64 288 ALA B CA 1
ATOM 4899 C C . ALA B 1 288 ? 2.199 74.75 26.594 1 25.64 288 ALA B C 1
ATOM 4901 O O . ALA B 1 288 ? 2.721 73.812 27.25 1 25.64 288 ALA B O 1
ATOM 4902 N N . THR B 1 289 ? 2.994 75.688 26.188 1 24.83 289 THR B N 1
ATOM 4903 C CA . THR B 1 289 ? 4.219 76.312 26.641 1 24.83 289 THR B CA 1
ATOM 4904 C C . THR B 1 289 ? 4.148 76.562 28.141 1 24.83 289 THR B C 1
ATOM 4906 O O . THR B 1 289 ? 3.414 77.5 28.578 1 24.83 289 THR B O 1
ATOM 4909 N N . ILE B 1 290 ? 3.686 75.5 28.891 1 23.11 290 ILE B N 1
ATOM 4910 C CA . ILE B 1 290 ? 3.562 76 30.25 1 23.11 290 ILE B CA 1
ATOM 4911 C C . ILE B 1 290 ? 4.902 76.562 30.719 1 23.11 290 ILE B C 1
ATOM 4913 O O . ILE B 1 290 ? 5.945 75.938 30.547 1 23.11 290 ILE B O 1
ATOM 4917 N N . ASN B 1 291 ? 4.93 77.812 30.953 1 23.19 291 ASN B N 1
ATOM 4918 C CA . ASN B 1 291 ? 5.949 78.75 31.422 1 23.19 291 ASN B CA 1
ATOM 4919 C C . ASN B 1 291 ? 6.613 78.25 32.719 1 23.19 291 ASN B C 1
ATOM 4921 O O . ASN B 1 291 ? 5.984 78.25 33.75 1 23.19 291 ASN B O 1
ATOM 4925 N N . ARG B 1 292 ? 7.242 76.938 32.594 1 24.53 292 ARG B N 1
ATOM 4926 C CA . ARG B 1 292 ? 7.895 76.438 33.781 1 24.53 292 ARG B CA 1
ATOM 4927 C C . ARG B 1 292 ? 8.883 77.438 34.375 1 24.53 292 ARG B C 1
ATOM 4929 O O . ARG B 1 292 ? 9.766 77.938 33.688 1 24.53 292 ARG B O 1
ATOM 4936 N N . GLY B 1 293 ? 8.336 78.188 35.25 1 21.98 293 GLY B N 1
ATOM 4937 C CA . GLY B 1 293 ? 9.141 79.125 36.062 1 21.98 293 GLY B CA 1
ATOM 4938 C C . GLY B 1 293 ? 10.43 78.5 36.562 1 21.98 293 GLY B C 1
ATOM 4939 O O . GLY B 1 293 ? 10.578 77.25 36.531 1 21.98 293 GLY B O 1
ATOM 4940 N N . ASN B 1 294 ? 11.461 79.25 36.812 1 22.22 294 ASN B N 1
ATOM 4941 C CA . ASN B 1 294 ? 12.922 79.375 36.844 1 22.22 294 ASN B CA 1
ATOM 4942 C C . ASN B 1 294 ? 13.531 78.5 37.969 1 22.22 294 ASN B C 1
ATOM 4944 O O . ASN B 1 294 ? 14.742 78.562 38.156 1 22.22 294 ASN B O 1
ATOM 4948 N N . HIS B 1 295 ? 12.672 77.938 38.875 1 24.81 295 HIS B N 1
ATOM 4949 C CA . HIS B 1 295 ? 13.445 78 40.094 1 24.81 295 HIS B CA 1
ATOM 4950 C C . HIS B 1 295 ? 14.68 77.125 40.031 1 24.81 295 HIS B C 1
ATOM 4952 O O . HIS B 1 295 ? 14.711 76.188 39.281 1 24.81 295 HIS B O 1
ATOM 4958 N N . HIS B 1 296 ? 15.75 77.438 40.812 1 24.66 296 HIS B N 1
ATOM 4959 C CA . HIS B 1 296 ? 17.188 77.25 40.969 1 24.66 296 HIS B CA 1
ATOM 4960 C C . HIS B 1 296 ? 17.531 75.812 41.406 1 24.66 296 HIS B C 1
ATOM 4962 O O . HIS B 1 296 ? 17.344 75.5 42.594 1 24.66 296 HIS B O 1
ATOM 4968 N N . ALA B 1 297 ? 17.047 74.812 40.656 1 27.12 297 ALA B N 1
ATOM 4969 C CA . ALA B 1 297 ? 17.141 73.438 41.156 1 27.12 297 ALA B CA 1
ATOM 4970 C C . ALA B 1 297 ? 18.594 73 41.344 1 27.12 297 ALA B C 1
ATOM 4972 O O . ALA B 1 297 ? 19.453 73.375 40.562 1 27.12 297 ALA B O 1
ATOM 4973 N N . LYS B 1 298 ? 18.875 72.812 42.625 1 29 298 LYS B N 1
ATOM 4974 C CA . LYS B 1 298 ? 20.078 72.312 43.281 1 29 298 LYS B CA 1
ATOM 4975 C C . LYS B 1 298 ? 20.625 71.125 42.531 1 29 298 LYS B C 1
ATOM 4977 O O . LYS B 1 298 ? 19.859 70.312 42 1 29 298 LYS B O 1
ATOM 4982 N N . SER B 1 299 ? 21.938 71.062 42.281 1 25.22 299 SER B N 1
ATOM 4983 C CA . SER B 1 299 ? 22.938 70.438 41.406 1 25.22 299 SER B CA 1
ATOM 4984 C C . SER B 1 299 ? 23.047 68.938 41.75 1 25.22 299 SER B C 1
ATOM 4986 O O . SER B 1 299 ? 24.047 68.25 41.375 1 25.22 299 SER B O 1
ATOM 4988 N N . SER B 1 300 ? 22.078 68.375 42.5 1 24.06 300 SER B N 1
ATOM 4989 C CA . SER B 1 300 ? 22.578 67.125 43.062 1 24.06 300 SER B CA 1
ATOM 4990 C C . SER B 1 300 ? 23 66.188 41.938 1 24.06 300 SER B C 1
ATOM 4992 O O . SER B 1 300 ? 22.375 66.188 40.875 1 24.06 300 SER B O 1
ATOM 4994 N N . SER B 1 301 ? 24.266 65.75 42 1 24.23 301 SER B N 1
ATOM 4995 C CA . SER B 1 301 ? 25.094 64.938 41.125 1 24.23 301 SER B CA 1
ATOM 4996 C C . SER B 1 301 ? 24.422 63.562 40.844 1 24.23 301 SER B C 1
ATOM 4998 O O . SER B 1 301 ? 24.203 62.781 41.719 1 24.23 301 SER B O 1
ATOM 5000 N N . ALA B 1 302 ? 23.406 63.594 40.125 1 26.66 302 ALA B N 1
ATOM 5001 C CA . ALA B 1 302 ? 22.625 62.406 39.781 1 26.66 302 ALA B CA 1
ATOM 5002 C C . ALA B 1 302 ? 23.484 61.344 39.094 1 26.66 302 ALA B C 1
ATOM 5004 O O . ALA B 1 302 ? 24.172 61.625 38.125 1 26.66 302 ALA B O 1
ATOM 5005 N N . THR B 1 303 ? 24.062 60.438 39.969 1 27.19 303 THR B N 1
ATOM 5006 C CA . THR B 1 303 ? 24.766 59.25 39.531 1 27.19 303 THR B CA 1
ATOM 5007 C C . THR B 1 303 ? 24 58.562 38.406 1 27.19 303 THR B C 1
ATOM 5009 O O . THR B 1 303 ? 22.828 58.219 38.531 1 27.19 303 THR B O 1
ATOM 5012 N N . THR B 1 304 ? 24.359 58.906 37.219 1 25.33 304 THR B N 1
ATOM 5013 C CA . THR B 1 304 ? 23.797 58.406 35.969 1 25.33 304 THR B CA 1
ATOM 5014 C C . THR B 1 304 ? 23.781 56.875 35.969 1 25.33 304 THR B C 1
ATOM 5016 O O . THR B 1 304 ? 24.828 56.219 36.094 1 25.33 304 THR B O 1
ATOM 5019 N N . PRO B 1 305 ? 22.797 56.219 36.656 1 27.53 305 PRO B N 1
ATOM 5020 C CA . PRO B 1 305 ? 22.828 54.781 36.5 1 27.53 305 PRO B CA 1
ATOM 5021 C C . PRO B 1 305 ? 23.047 54.344 35.062 1 27.53 305 PRO B C 1
ATOM 5023 O O . PRO B 1 305 ? 22.484 54.938 34.125 1 27.53 305 PRO B O 1
ATOM 5026 N N . LEU B 1 306 ? 24.344 54 34.719 1 26.47 306 LEU B N 1
ATOM 5027 C CA . LEU B 1 306 ? 24.703 53.406 33.438 1 26.47 306 LEU B CA 1
ATOM 5028 C C . LEU B 1 306 ? 23.703 52.344 33.062 1 26.47 306 LEU B C 1
ATOM 5030 O O . LEU B 1 306 ? 23.609 51.312 33.719 1 26.47 306 LEU B O 1
ATOM 5034 N N . THR B 1 307 ? 22.484 52.688 32.688 1 27.03 307 THR B N 1
ATOM 5035 C CA . THR B 1 307 ? 21.609 51.719 32.062 1 27.03 307 THR B CA 1
ATOM 5036 C C . THR B 1 307 ? 22.359 50.969 30.969 1 27.03 307 THR B C 1
ATOM 5038 O O . THR B 1 307 ? 22.781 51.562 29.969 1 27.03 307 THR B O 1
ATOM 5041 N N . VAL B 1 308 ? 23.312 50.031 31.391 1 28.88 308 VAL B N 1
ATOM 5042 C CA . VAL B 1 308 ? 23.875 49.125 30.391 1 28.88 308 VAL B CA 1
ATOM 5043 C C . VAL B 1 308 ? 22.766 48.656 29.453 1 28.88 308 VAL B C 1
ATOM 5045 O O . VAL B 1 308 ? 21.828 47.969 29.891 1 28.88 308 VAL B O 1
ATOM 5048 N N . LYS B 1 309 ? 22.391 49.469 28.484 1 28.47 309 LYS B N 1
ATOM 5049 C CA . LYS B 1 309 ? 21.609 48.938 27.375 1 28.47 309 LYS B CA 1
ATOM 5050 C C . LYS B 1 309 ? 22.234 47.688 26.812 1 28.47 309 LYS B C 1
ATOM 5052 O O . LYS B 1 309 ? 23.344 47.719 26.266 1 28.47 309 LYS B O 1
ATOM 5057 N N . VAL B 1 310 ? 22.234 46.594 27.594 1 28.72 310 VAL B N 1
ATOM 5058 C CA . VAL B 1 310 ? 22.594 45.344 26.969 1 28.72 310 VAL B CA 1
ATOM 5059 C C . VAL B 1 310 ? 21.891 45.219 25.609 1 28.72 310 VAL B C 1
ATOM 5061 O O . VAL B 1 310 ? 20.672 45.125 25.547 1 28.72 310 VAL B O 1
ATOM 5064 N N . GLU B 1 311 ? 22.375 45.969 24.609 1 26.47 311 GLU B N 1
ATOM 5065 C CA . GLU B 1 311 ? 21.984 45.625 23.25 1 26.47 311 GLU B CA 1
ATOM 5066 C C . GLU B 1 311 ? 22.188 44.125 22.984 1 26.47 311 GLU B C 1
ATOM 5068 O O . GLU B 1 311 ? 23.328 43.656 22.969 1 26.47 311 GLU B O 1
ATOM 5073 N N . SER B 1 312 ? 21.391 43.281 23.625 1 26.78 312 SER B N 1
ATOM 5074 C CA . SER B 1 312 ? 21.453 41.906 23.141 1 26.78 312 SER B CA 1
ATOM 5075 C C . SER B 1 312 ? 21.422 41.875 21.609 1 26.78 312 SER B C 1
ATOM 5077 O O . SER B 1 312 ? 20.484 42.375 21 1 26.78 312 SER B O 1
ATOM 5079 N N . GLU B 1 313 ? 22.531 42.25 20.953 1 26.42 313 GLU B N 1
ATOM 5080 C CA . GLU B 1 313 ? 22.609 41.844 19.547 1 26.42 313 GLU B CA 1
ATOM 5081 C C . GLU B 1 313 ? 22.188 40.406 19.359 1 26.42 313 GLU B C 1
ATOM 5083 O O . GLU B 1 313 ? 22.844 39.469 19.859 1 26.42 313 GLU B O 1
ATOM 5088 N N . THR B 1 314 ? 20.922 40.219 19.578 1 27.64 314 THR B N 1
ATOM 5089 C CA . THR B 1 314 ? 20.469 38.906 19.078 1 27.64 314 THR B CA 1
ATOM 5090 C C . THR B 1 314 ? 20.922 38.688 17.641 1 27.64 314 THR B C 1
ATOM 5092 O O . THR B 1 314 ? 20.531 39.469 16.734 1 27.64 314 THR B O 1
ATOM 5095 N N . HIS B 1 315 ? 22.203 38.562 17.438 1 25.88 315 HIS B N 1
ATOM 5096 C CA . HIS B 1 315 ? 22.516 37.969 16.141 1 25.88 315 HIS B CA 1
ATOM 5097 C C . HIS B 1 315 ? 21.547 36.844 15.789 1 25.88 315 HIS B C 1
ATOM 5099 O O . HIS B 1 315 ? 21.516 35.812 16.484 1 25.88 315 HIS B O 1
ATOM 5105 N N . THR B 1 316 ? 20.391 37.281 15.547 1 26.8 316 THR B N 1
ATOM 5106 C CA . THR B 1 316 ? 19.578 36.281 14.875 1 26.8 316 THR B CA 1
ATOM 5107 C C . THR B 1 316 ? 20.359 35.625 13.727 1 26.8 316 THR B C 1
ATOM 5109 O O . THR B 1 316 ? 20.625 36.281 12.711 1 26.8 316 THR B O 1
ATOM 5112 N N . GLN B 1 317 ? 21.531 35.188 14.031 1 26.62 317 GLN B N 1
ATOM 5113 C CA . GLN B 1 317 ? 21.969 34.344 12.93 1 26.62 317 GLN B CA 1
ATOM 5114 C C . GLN B 1 317 ? 20.797 33.531 12.359 1 26.62 317 GLN B C 1
ATOM 5116 O O . GLN B 1 317 ? 20.203 32.719 13.062 1 26.62 317 GLN B O 1
ATOM 5121 N N . VAL B 1 318 ? 19.984 34.25 11.664 1 28.17 318 VAL B N 1
ATOM 5122 C CA . VAL B 1 318 ? 19.141 33.469 10.773 1 28.17 318 VAL B CA 1
ATOM 5123 C C . VAL B 1 318 ? 19.922 32.281 10.211 1 28.17 318 VAL B C 1
ATOM 5125 O O . VAL B 1 318 ? 20.875 32.469 9.453 1 28.17 318 VAL B O 1
ATOM 5128 N N . VAL B 1 319 ? 20.5 31.516 10.992 1 27.97 319 VAL B N 1
ATOM 5129 C CA . VAL B 1 319 ? 20.875 30.281 10.305 1 27.97 319 VAL B CA 1
ATOM 5130 C C . VAL B 1 319 ? 19.844 29.953 9.227 1 27.97 319 VAL B C 1
ATOM 5132 O O . VAL B 1 319 ? 18.672 29.703 9.539 1 27.97 319 VAL B O 1
ATOM 5135 N N . LYS B 1 320 ? 19.828 30.766 8.203 1 27.28 320 LYS B N 1
ATOM 5136 C CA . LYS B 1 320 ? 19.188 30.25 6.992 1 27.28 320 LYS B CA 1
ATOM 5137 C C . LYS B 1 320 ? 19.297 28.719 6.926 1 27.28 320 LYS B C 1
ATOM 5139 O O . LYS B 1 320 ? 20.359 28.172 6.668 1 27.28 320 LYS B O 1
ATOM 5144 N N . PHE B 1 321 ? 18.859 28 7.844 1 28.28 321 PHE B N 1
ATOM 5145 C CA . PHE B 1 321 ? 18.562 26.641 7.449 1 28.28 321 PHE B CA 1
ATOM 5146 C C . PHE B 1 321 ? 18.219 26.562 5.969 1 28.28 321 PHE B C 1
ATOM 5148 O O . PHE B 1 321 ? 17.141 27 5.559 1 28.28 321 PHE B O 1
ATOM 5155 N N . SER B 1 322 ? 19.078 27.031 5.082 1 27.3 322 SER B N 1
ATOM 5156 C CA . SER B 1 322 ? 18.891 26.609 3.697 1 27.3 322 SER B CA 1
ATOM 5157 C C . SER B 1 322 ? 18.094 25.328 3.611 1 27.3 322 SER B C 1
ATOM 5159 O O . SER B 1 322 ? 18.141 24.5 4.52 1 27.3 322 SER B O 1
ATOM 5161 N N . ASP B 1 323 ? 17.031 25.312 2.814 1 30.45 323 ASP B N 1
ATOM 5162 C CA . ASP B 1 323 ? 16.109 24.266 2.387 1 30.45 323 ASP B CA 1
ATOM 5163 C C . ASP B 1 323 ? 16.812 22.906 2.303 1 30.45 323 ASP B C 1
ATOM 5165 O O . ASP B 1 323 ? 16.219 21.922 1.889 1 30.45 323 ASP B O 1
ATOM 5169 N N . GLY B 1 324 ? 18.109 22.953 2.357 1 29.94 324 GLY B N 1
ATOM 5170 C CA . GLY B 1 324 ? 18.891 21.734 2.242 1 29.94 324 GLY B CA 1
ATOM 5171 C C . GLY B 1 324 ? 18.719 20.797 3.428 1 29.94 324 GLY B C 1
ATOM 5172 O O . GLY B 1 324 ? 19.281 19.703 3.453 1 29.94 324 GLY B O 1
ATOM 5173 N N . TYR B 1 325 ? 18.562 21.406 4.57 1 30.45 325 TYR B N 1
ATOM 5174 C CA . TYR B 1 325 ? 18.359 20.422 5.629 1 30.45 325 TYR B CA 1
ATOM 5175 C C . TYR B 1 325 ? 17.062 19.656 5.418 1 30.45 325 TYR B C 1
ATOM 5177 O O . TYR B 1 325 ? 16.484 19.109 6.371 1 30.45 325 TYR B O 1
ATOM 5185 N N . CYS B 1 326 ? 16.297 19.922 4.344 1 26.41 326 CYS B N 1
ATOM 5186 C CA . CYS B 1 326 ? 15.336 18.828 4.117 1 26.41 326 CYS B CA 1
ATOM 5187 C C . CYS B 1 326 ? 16.047 17.484 4.047 1 26.41 326 CYS B C 1
ATOM 5189 O O . CYS B 1 326 ? 17.125 17.375 3.461 1 26.41 326 CYS B O 1
#

Nearest PDB structures (foldseek):
  9dqj-assembly1_A  TM=4.794E-01  e=7.573E-02  Homo sapiens
  4xt3-assembly1_A  TM=4.737E-01  e=4.942E-02  Cytomegalovirus
  8hj5-assembly1_F  TM=4.516E-01  e=6.118E-02  Escherichia coli
  7f4d-assembly1_R  TM=4.042E-01  e=2.397E-01  Homo sapiens
  7jh5-assembly2_B  TM=2.388E-01  e=4.546E-01  synthetic construct

Sequence (652 aa):
MTHDPTTIADTVGAFEIGTFADTLLFGILCLQCYIFLHNNERASRLMQYSIWTIWLLNTGHLICSIHVTYWYTVTNFGNVLEDFTHQPRSSAFMTLFGVMSNLMVQVWFIFRIWILSDRNRRLMVVLSTLTGIAFGVAASFALITIIPSPLTATEESVTRINWLIYFTHSVDILANLALTIALCYYLWKAKMTTLSKTRSVVEWTLTYTVNTGLLAMIFPITTIILRLTRPDDMVFFSVYVPYSAIYSNALLGSLNARDWVRHDDDPVTIHLSDLDNSVLSTPNGTRATINRGNHHAKSSSATTPLTVKVESETHTQVVKFSDGYCMTHDPTTIADTVGAFEIGTFADTLLFGILCLQCYIFLHNNERASRLMQYSIWTIWLLNTGHLICSIHVTYWYTVTNFGNVLEDFTHQPRSSAFMTLFGVMSNLMVQVWFIFRIWILSDRNRRLMVVLSTLTGIAFGVAASFALITIIPSPLTATEESVTRINWLIYFTHSVDILANLALTIALCYYLWKAKMTTLSKTRSVVEWTLTYTVNTGLLAMIFPITTIILRLTRPDDMVFFSVYVPYSAIYSNALLGSLNARDWVRHDDDPVTIHLSDLDNSVLSTPNGTRATINRGNHHAKSSSATTPLTVKVESETHTQVVKFSDGYC

Solvent-accessible surface area (backbone atoms only — not comparable to full-atom values): 35037 Å² total; per-residue (Å²): 130,85,69,56,51,64,58,38,36,36,27,62,37,20,36,42,53,5,41,50,51,24,34,22,38,43,19,34,36,52,50,45,51,48,52,42,53,65,73,40,69,80,51,56,68,68,58,52,48,50,52,52,48,43,51,50,26,48,48,50,18,47,55,21,41,52,47,44,43,44,36,51,53,27,71,37,47,90,47,49,77,76,31,69,75,56,68,60,61,40,52,25,49,19,50,38,25,31,49,51,32,46,47,52,53,49,49,50,52,51,51,47,41,33,62,64,53,73,61,45,60,67,61,48,50,53,55,49,48,41,44,46,50,22,42,50,49,45,42,50,52,24,49,50,66,52,45,90,33,81,55,55,73,36,76,68,34,46,62,69,48,49,59,55,57,53,49,26,39,49,39,40,37,51,34,42,48,52,51,36,52,52,43,46,51,43,47,52,55,45,45,74,73,48,56,77,83,54,33,58,57,42,51,49,49,44,52,46,44,53,51,41,33,48,55,60,33,50,43,45,51,50,30,50,51,36,43,71,76,38,69,88,49,36,48,33,36,35,51,50,58,22,40,39,38,51,49,50,37,43,54,44,49,52,60,49,49,52,55,55,54,48,63,70,60,57,64,84,72,72,75,64,69,74,64,61,63,63,79,66,53,65,69,80,66,77,74,68,76,69,79,75,71,79,77,84,75,81,70,73,82,68,76,67,74,76,70,74,71,72,71,72,71,69,72,67,67,67,68,69,72,53,77,66,80,106,129,84,70,56,49,65,59,37,36,36,27,60,35,22,37,43,53,4,42,48,50,24,34,21,39,42,18,34,36,53,50,45,53,50,51,45,55,63,74,42,68,82,52,55,68,68,58,53,50,50,52,51,47,43,51,50,25,49,47,50,19,48,55,21,40,51,47,43,44,43,36,50,55,27,72,37,49,90,46,50,77,75,31,69,74,56,69,60,61,41,52,26,48,20,48,38,26,29,48,49,31,43,47,52,54,50,50,51,52,49,50,47,41,34,61,64,54,75,61,46,59,70,60,49,50,53,54,49,49,40,45,45,51,22,43,50,50,47,43,49,51,23,50,50,68,51,45,92,32,82,56,54,73,36,76,68,33,45,63,68,47,50,58,57,57,53,50,26,40,51,40,40,36,51,33,43,49,51,50,35,52,52,43,46,51,41,48,52,55,46,43,74,72,48,56,77,84,54,31,59,56,41,53,50,50,42,53,47,44,53,51,40,32,50,54,59,34,49,41,45,50,50,30,50,52,36,44,71,76,39,68,90,49,37,47,33,37,33,50,50,58,23,40,40,39,50,48,50,37,42,53,45,49,51,60,48,48,52,56,53,52,48,63,70,61,56,64,85,71,69,74,65,70,75,64,61,62,64,79,66,56,67,72,80,67,76,74,70,77,68,80,74,74,78,74,83,74,77,78,74,78,70,78,70,74,76,74,76,72,73,71,71,73,69,72,68,66,67,68,70,70,54,78,67,79,106